Protein AF-A0A318HT89-F1 (afdb_monomer)

Organism: NCBI:txid1122991

Nearest PDB structures (foldseek):
  7znx-assembly2_B  TM=7.800E-01  e=5.668E-04  Coprinopsis cinerea
  3h6r-assembly3_B-2  TM=6.364E-01  e=8.877E-05  Clitocybe nebularis
  3h6r-assembly3_A  TM=6.468E-01  e=2.303E-04  Clitocybe nebularis
  3h6s-assembly4_H  TM=6.253E-01  e=5.098E-04  Clitocybe nebularis
  8ae4-assembly1_B  TM=6.521E-01  e=2.369E-03  Clitocybe nebularis

Mean predicted aligned error: 12.41 Å

Sequence (434 aa):
MKKIFTLLSLCLLTLTSYAQEWLSAPISGKQYYIAVGHQKVGYITANENGANLTAKAASKADKSKQTWTCTQNPDQTWTFTLSVGGETWTMYTTAGQRLAAGTDASSNFKAYTMLNHDDDPSNAYAAIKMIEGEIVNSFVNLYYGQRIGNEYGPWSDGDNGSKVYFVEASEIELHSWDFDFKIFDKKNNATRYFIQFNSPAANNPSYGPTGLGGRTGKNLVLSVDNDTLISDSVIVADANFKYKVWHVNSFDPTTKQIVLVNEAGQYINYVTFDTPLAGGSNVLYVKNATGEWVRNGNSGGGILTAGFMATTVPQTLYVFDSNKGSECYSIGDSSDRNSRNILNAWGNVGWHHFMGKWEVNDINNALKFIPITEVFNDEEIATMDKLTGISNVNVEQKQANTYVYTIDGRMVGKDIKGLAKGLYIVNGKKVVVK

Radius of gyration: 29.69 Å; Cα contacts (8 Å, |Δi|>4): 1052; chains: 1; bounding box: 68×72×110 Å

pLDDT: mean 85.94, std 14.49, range [31.91, 98.5]

Foldseek 3Di:
DPPPVVVVVVVVVVVPPPPFDWDQDDDAQAKWFKAFFLVSQATFFADPAFDFTWGFFFAPVRLQRRTWRWHQDPVRFIWTWGADPNAIKTWFQDPVQFIHIHNDCDPTHGRWHKDWDCPDVVDTFIWIQHDDDDDQFGTWFFPPDPAGGTTTGTHGPPDRRRTMIIGGSVSDDHADQPVPQDADDLLDLQQKWFWKQPAFFDDDCVLPDFQQVALVHRIFTWFADPFFTFTHGHHQLDLRQQRRIKGFNDADPVLQKTWIAGNVQKTKDKDFDPDKQAEDALRQWDQDPVRDTDGPSHQNHHIFRIFITIDNDIAIWGWDDASPDHNWIWIARDSDQQDQRIWFSPPGHTHRHTTGTGHGNPSRRGIHTHRVCVRDPPVSVCSNCVSNVNDPPPVPDPPFQQWKADPVGHTDDSHPPPDDFDWIAGSNDIDTDD

Secondary structure (DSSP, 8-state):
--SHHHHHHHHHHHH-S-----BSSPPTT-EEEEEESTT---EEE--STTPBPEEE--BTTTHHHH-EEEEE-TTS-EEEEEEETTEEEEEEE-TTS-EEEES--TTSB--BEEEEE-SSGGG-EEEEE-SSSS-SEEEEEETTSS-TT-BEEEEETT-TTT-EEEEETTTPPPB-----PPPP-TT-GGGEEEEEESSPPP--GGGS---TTSTTTTS-EEEEETTEEEEE---TT-TTHHHHEEEEEEE-TTT-EEEEEETTS-EEEEEEEEEEEP------EEE-TTS-EEE--S-SSS-EEEEEEEESS---EEEEE-SSSTT-EEEESSS-TT-S-EEEESSS--TT-BEEEE-TT-GGG-EEEEEGGGTS-HHHHHHHHHHHT-----SS-------EEETTS-EEESSSTTPPSEEEEETTEEEEE-

Solvent-accessible surface area (backbone atoms only — not comparable to full-atom values): 23109 Å² total; per-residue (Å²): 132,83,71,65,63,59,54,54,54,55,53,54,66,65,67,59,64,80,72,77,67,74,32,36,69,82,59,67,73,40,46,23,36,42,24,48,16,76,80,50,55,22,27,54,24,51,63,56,84,57,32,62,23,25,25,33,49,71,27,60,90,44,40,50,38,30,41,31,34,34,35,66,45,98,87,66,26,33,38,42,31,32,53,55,97,88,42,66,25,37,44,25,23,43,96,83,51,30,38,21,27,15,77,72,57,78,91,41,48,46,73,25,41,72,47,73,46,56,93,46,78,94,69,44,23,15,33,42,33,56,56,88,77,96,54,72,57,24,16,42,16,39,41,99,45,87,47,62,68,29,40,35,24,58,27,42,75,90,36,64,41,17,31,28,35,30,28,55,56,88,70,59,81,62,26,59,78,80,79,78,72,52,58,54,42,94,91,39,59,74,22,34,20,31,44,27,39,72,43,62,36,58,84,52,68,92,40,36,86,44,52,49,87,23,71,58,36,53,30,31,25,46,26,56,58,103,45,40,28,22,27,32,58,48,56,88,76,36,79,60,46,39,40,32,36,35,26,36,74,43,74,40,86,86,77,28,38,33,27,51,32,24,71,73,56,34,12,65,38,79,46,76,44,97,69,56,36,50,44,74,32,80,50,56,31,38,66,48,99,87,66,48,80,38,75,50,74,46,31,45,34,60,72,38,52,42,31,40,27,49,34,77,60,91,37,71,30,19,59,40,82,17,56,63,61,72,54,17,28,26,44,22,67,49,84,56,71,85,40,51,56,18,49,17,28,46,78,60,38,33,47,66,34,62,30,23,51,30,54,65,62,40,72,50,26,21,30,29,80,41,34,43,61,83,70,38,54,72,70,55,49,56,50,31,28,60,71,63,69,49,71,80,77,67,84,84,65,76,76,79,56,53,50,27,22,39,84,90,66,49,78,76,41,66,55,74,81,88,59,72,74,44,65,31,30,44,75,90,37,84,44,76,44,123

Structure (mmCIF, N/CA/C/O backbone):
data_AF-A0A318HT89-F1
#
_entry.id   AF-A0A318HT89-F1
#
loop_
_atom_site.group_PDB
_atom_site.id
_atom_site.type_symbol
_atom_site.label_atom_id
_atom_site.label_alt_id
_atom_site.label_comp_id
_atom_site.label_asym_id
_atom_site.label_entity_id
_atom_site.label_seq_id
_atom_site.pdbx_PDB_ins_code
_atom_site.Cartn_x
_atom_site.Cartn_y
_atom_site.Cartn_z
_atom_site.occupancy
_atom_site.B_iso_or_equiv
_atom_site.auth_seq_id
_atom_site.auth_comp_id
_atom_site.auth_asym_id
_atom_site.auth_atom_id
_atom_site.pdbx_PDB_model_num
ATOM 1 N N . MET A 1 1 ? -2.737 52.051 5.177 1.00 43.06 1 MET A N 1
ATOM 2 C CA . MET A 1 1 ? -3.240 50.961 6.047 1.00 43.06 1 MET A CA 1
ATOM 3 C C . MET A 1 1 ? -4.055 49.857 5.348 1.00 43.06 1 MET A C 1
ATOM 5 O O . MET A 1 1 ? -4.385 48.893 6.016 1.00 43.06 1 MET A O 1
ATOM 9 N N . LYS A 1 2 ? -4.325 49.891 4.027 1.00 38.12 2 LYS A N 1
ATOM 10 C CA . LYS A 1 2 ? -5.085 48.818 3.331 1.00 38.12 2 LYS A CA 1
ATOM 11 C C . LYS A 1 2 ? -4.252 47.693 2.679 1.00 38.12 2 LYS A C 1
ATOM 13 O O . LYS A 1 2 ? -4.839 46.764 2.151 1.00 38.12 2 LYS A O 1
ATOM 18 N N . LYS A 1 3 ? -2.912 47.751 2.707 1.00 36.56 3 LYS A N 1
ATOM 19 C CA . LYS A 1 3 ? -2.037 46.752 2.043 1.00 36.56 3 LYS A CA 1
ATOM 20 C C . LYS A 1 3 ? -1.418 45.702 2.981 1.00 36.56 3 LYS A C 1
ATOM 22 O O . LYS A 1 3 ? -0.904 44.704 2.501 1.00 36.56 3 LYS A O 1
ATOM 27 N N . ILE A 1 4 ? -1.485 45.909 4.300 1.00 41.97 4 ILE A N 1
ATOM 28 C CA . ILE A 1 4 ? -0.909 44.983 5.296 1.00 41.97 4 ILE A CA 1
ATOM 29 C C . ILE A 1 4 ? -1.898 43.856 5.653 1.00 41.97 4 ILE A C 1
ATOM 31 O O . ILE A 1 4 ? -1.483 42.729 5.893 1.00 41.97 4 ILE A O 1
ATOM 35 N N . PHE A 1 5 ? -3.210 44.111 5.582 1.00 38.66 5 PHE A N 1
ATOM 36 C CA . PHE A 1 5 ? -4.236 43.104 5.892 1.00 38.66 5 PHE A CA 1
ATOM 37 C C . PHE A 1 5 ? -4.379 41.999 4.831 1.00 38.66 5 PHE A C 1
ATOM 39 O O . PHE A 1 5 ? -4.730 40.867 5.164 1.00 38.66 5 PHE A O 1
ATOM 46 N N . THR A 1 6 ? -4.069 42.287 3.565 1.00 43.44 6 THR A N 1
ATOM 47 C CA . THR A 1 6 ? -4.181 41.300 2.478 1.00 43.44 6 THR A CA 1
ATOM 48 C C . THR A 1 6 ? -3.034 40.289 2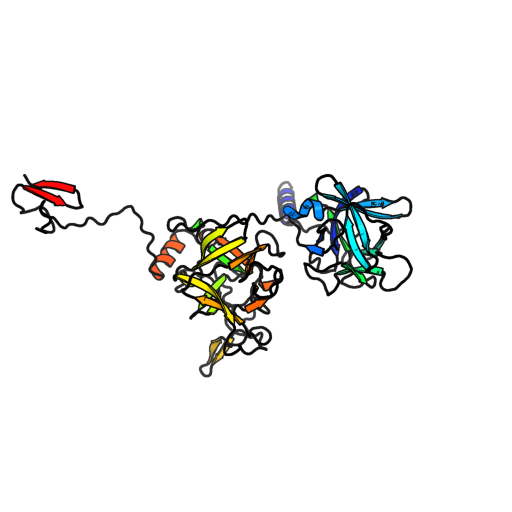.496 1.00 43.44 6 THR A C 1
ATOM 50 O O . THR A 1 6 ? -3.255 39.120 2.203 1.00 43.44 6 THR A O 1
ATOM 53 N N . LEU A 1 7 ? -1.827 40.711 2.897 1.00 33.88 7 LEU A N 1
ATOM 54 C CA . LEU A 1 7 ? -0.662 39.825 2.978 1.00 33.88 7 LEU A CA 1
ATOM 55 C C . LEU A 1 7 ? -0.762 38.870 4.180 1.00 33.88 7 LEU A C 1
ATOM 57 O O . LEU A 1 7 ? -0.423 37.700 4.054 1.00 33.88 7 LEU A O 1
ATOM 61 N N . LEU A 1 8 ? -1.311 39.331 5.312 1.00 35.44 8 LEU A N 1
ATOM 62 C CA . LEU A 1 8 ? -1.522 38.480 6.489 1.00 35.44 8 LEU A CA 1
ATOM 63 C C . LEU A 1 8 ? -2.606 37.413 6.246 1.00 35.44 8 LEU A C 1
ATOM 65 O O . LEU A 1 8 ? -2.445 36.275 6.671 1.00 35.44 8 LEU A O 1
ATOM 69 N N . SER A 1 9 ? -3.664 37.743 5.495 1.00 36.69 9 SER A N 1
ATOM 70 C CA . SER A 1 9 ? -4.704 36.766 5.125 1.00 36.69 9 SER A CA 1
ATOM 71 C C . SER A 1 9 ? -4.190 35.711 4.134 1.00 36.69 9 SER A C 1
ATOM 73 O O . SER A 1 9 ? -4.568 34.549 4.232 1.00 36.69 9 SER A O 1
ATOM 75 N N . LEU A 1 10 ? -3.286 36.084 3.217 1.00 33.03 10 LEU A N 1
ATOM 76 C CA . LEU A 1 10 ? -2.670 35.149 2.264 1.00 33.03 10 LEU A CA 1
ATOM 77 C C . LEU A 1 10 ? -1.601 34.249 2.922 1.00 33.03 10 LEU A C 1
ATOM 79 O O . LEU A 1 10 ? -1.423 33.104 2.511 1.00 33.03 10 LEU A O 1
ATOM 83 N N . CYS A 1 11 ? -0.932 34.730 3.977 1.00 34.25 11 CYS A N 1
ATOM 84 C CA . CYS A 1 11 ? -0.030 33.914 4.796 1.00 34.25 11 CYS A CA 1
ATOM 85 C C . CYS A 1 11 ? -0.784 32.971 5.753 1.00 34.25 11 CYS A C 1
ATOM 87 O O . CYS A 1 11 ? -0.304 31.872 6.005 1.00 34.25 11 CYS A O 1
ATOM 89 N N . LEU A 1 12 ? -1.975 33.343 6.247 1.00 36.19 12 LEU A N 1
ATOM 90 C CA . LEU A 1 12 ? -2.808 32.418 7.032 1.00 36.19 12 LEU A CA 1
ATOM 91 C C . LEU A 1 12 ? -3.402 31.297 6.165 1.00 36.19 12 LEU A C 1
ATOM 93 O O . LEU A 1 12 ? -3.426 30.153 6.601 1.00 36.19 12 LEU A O 1
ATOM 97 N N . LEU A 1 13 ? -3.804 31.595 4.924 1.00 34.38 13 LEU A N 1
ATOM 98 C CA . LEU A 1 13 ? -4.334 30.595 3.981 1.00 34.38 13 LEU A CA 1
ATOM 99 C C . LEU A 1 13 ? -3.274 29.610 3.456 1.00 34.38 13 LEU A C 1
ATOM 101 O O . LEU A 1 13 ? -3.628 28.550 2.951 1.00 34.38 13 LEU A O 1
ATOM 105 N N . THR A 1 14 ? -1.982 29.939 3.564 1.00 34.09 14 THR A N 1
ATOM 106 C CA . THR A 1 14 ? -0.876 29.055 3.145 1.00 34.09 14 THR A CA 1
ATOM 107 C C . THR A 1 14 ? -0.244 28.272 4.301 1.00 34.09 14 THR A C 1
ATOM 109 O O . THR A 1 14 ? 0.481 27.315 4.043 1.00 34.09 14 THR A O 1
ATOM 112 N N . LEU A 1 15 ? -0.558 28.614 5.559 1.00 31.91 15 LEU A N 1
ATOM 113 C CA . LEU A 1 15 ? -0.211 27.814 6.744 1.00 31.91 15 LEU A CA 1
ATOM 114 C C . LEU A 1 15 ? -1.255 26.729 7.059 1.00 31.91 15 LEU A C 1
ATOM 116 O O . LEU A 1 15 ? -0.936 25.765 7.747 1.00 31.91 15 LEU A O 1
ATOM 120 N N . THR A 1 16 ? -2.473 26.832 6.519 1.00 34.66 16 THR A N 1
ATOM 121 C CA . THR A 1 16 ? -3.496 25.773 6.560 1.00 34.66 16 THR A CA 1
ATOM 122 C C . THR A 1 16 ? -3.332 24.766 5.420 1.00 34.66 16 THR A C 1
ATOM 124 O O . THR A 1 16 ? -4.305 24.358 4.790 1.00 34.66 16 THR A O 1
ATOM 127 N N . SER A 1 17 ? -2.105 24.335 5.125 1.00 35.47 17 SER A N 1
ATOM 128 C CA . SER A 1 17 ? -1.948 22.978 4.605 1.00 35.47 17 SER A CA 1
ATOM 129 C C . SER A 1 17 ? -2.432 22.052 5.721 1.00 35.47 17 SER A C 1
ATOM 131 O O . SER A 1 17 ? -1.767 21.978 6.751 1.00 35.47 17 SER A O 1
ATOM 133 N N . TYR A 1 18 ? -3.627 21.481 5.558 1.00 45.75 18 TYR A N 1
ATOM 134 C CA . TYR A 1 18 ? -4.412 20.746 6.554 1.00 45.75 18 TYR A CA 1
ATOM 135 C C . TYR A 1 18 ? -3.548 19.861 7.469 1.00 45.75 18 TYR A C 1
ATOM 137 O O . TYR A 1 18 ? -3.263 18.707 7.155 1.00 45.75 18 TYR A O 1
ATOM 145 N N . ALA A 1 19 ? -3.113 20.402 8.608 1.00 57.72 19 ALA A N 1
ATOM 146 C CA . ALA A 1 19 ? -2.629 19.580 9.699 1.00 57.72 19 ALA A CA 1
ATOM 147 C C . ALA A 1 19 ? -3.874 18.918 10.285 1.00 57.72 19 ALA A C 1
ATOM 149 O O . ALA A 1 19 ? -4.723 19.603 10.845 1.00 57.72 19 ALA A O 1
ATOM 150 N N . GLN A 1 20 ? -4.007 17.614 10.059 1.00 73.25 20 GLN A N 1
ATOM 151 C CA . GLN A 1 20 ? -5.079 16.795 10.617 1.00 73.25 20 GLN A CA 1
ATOM 152 C C . GLN A 1 20 ? -5.198 17.054 12.124 1.00 73.25 20 GLN A C 1
ATOM 154 O O . GLN A 1 20 ? -4.203 16.903 12.844 1.00 73.25 20 GLN A O 1
ATOM 159 N N . GLU A 1 21 ? -6.380 17.461 12.591 1.00 86.00 21 GLU A N 1
ATOM 160 C CA . GLU A 1 21 ? -6.603 17.745 14.004 1.00 86.00 21 GLU A CA 1
ATOM 161 C C . GLU A 1 21 ? -6.833 16.425 14.748 1.00 86.00 21 GLU A C 1
ATOM 163 O O . GLU A 1 21 ? -7.724 15.639 14.428 1.00 86.00 21 GLU A O 1
ATOM 168 N N . TRP A 1 22 ? -5.972 16.145 15.726 1.00 91.00 22 TRP A N 1
ATOM 169 C CA . TRP A 1 22 ? -6.060 14.946 16.553 1.00 91.00 22 TRP A CA 1
ATOM 170 C C . TRP A 1 22 ? -6.614 15.323 17.920 1.00 91.00 22 TRP A C 1
ATOM 172 O O . TRP A 1 22 ? -5.988 16.075 18.663 1.00 91.00 22 TRP A O 1
ATOM 182 N N . LEU A 1 23 ? -7.767 14.763 18.264 1.00 93.00 23 LEU A N 1
ATOM 183 C CA . LEU A 1 23 ? -8.449 15.003 19.528 1.00 93.00 23 LEU A CA 1
ATOM 184 C C . LEU A 1 23 ? -8.097 13.906 20.540 1.00 93.00 23 LEU A C 1
ATOM 186 O O . LEU A 1 23 ? -8.036 12.723 20.192 1.00 93.00 23 LEU A O 1
ATOM 190 N N . SER A 1 24 ? -7.916 14.289 21.805 1.00 92.12 24 SER A N 1
ATOM 191 C CA . SER A 1 24 ? -7.751 13.363 22.935 1.00 92.12 24 SER A CA 1
ATOM 192 C C . SER A 1 24 ? -9.084 12.879 23.515 1.00 92.12 24 SER A C 1
ATOM 194 O O . SER A 1 24 ? -9.100 11.967 24.330 1.00 92.12 24 SER A O 1
ATOM 196 N N . ALA A 1 25 ? -10.215 13.442 23.086 1.00 91.56 25 ALA A N 1
ATOM 197 C CA . ALA A 1 25 ? -11.545 12.971 23.455 1.00 91.56 25 ALA A CA 1
ATOM 198 C C . ALA A 1 25 ? -12.555 13.243 22.323 1.00 91.56 25 ALA A C 1
ATOM 200 O O . ALA A 1 25 ? -12.534 14.325 21.731 1.00 91.56 25 ALA A O 1
ATOM 201 N N . PRO A 1 26 ? -13.458 12.297 22.011 1.00 94.62 26 PRO A N 1
ATOM 202 C CA . PRO A 1 26 ? -14.541 12.515 21.068 1.00 94.62 26 PRO A CA 1
ATOM 203 C C . PRO A 1 26 ? -15.713 13.250 21.733 1.00 94.62 26 PRO A C 1
ATOM 205 O O . PRO A 1 26 ? -15.926 13.178 22.943 1.00 94.62 26 PRO A O 1
ATOM 208 N N . ILE A 1 27 ? -16.543 13.894 20.919 1.00 95.62 27 ILE A N 1
ATOM 209 C CA . ILE A 1 27 ? -17.841 14.425 21.342 1.00 95.62 27 ILE A CA 1
ATOM 210 C C . ILE A 1 27 ? -18.888 13.316 21.188 1.00 95.62 27 ILE A C 1
ATOM 212 O O . ILE A 1 27 ? -18.995 12.698 20.127 1.00 95.62 27 ILE A O 1
ATOM 216 N N . SER A 1 28 ? -19.682 13.072 22.236 1.00 96.88 28 SER A N 1
ATOM 217 C CA . SER A 1 28 ? -20.741 12.054 22.209 1.00 96.88 28 SER A CA 1
ATOM 218 C C . SER A 1 28 ? -21.724 12.286 21.051 1.00 96.88 28 SER A C 1
ATOM 220 O O . SER A 1 28 ? -22.205 13.398 20.839 1.00 96.88 28 SER A O 1
ATOM 222 N N . GLY A 1 29 ? -22.018 11.228 20.295 1.00 95.56 29 GLY A N 1
ATOM 223 C CA . GLY A 1 29 ? -22.906 11.227 19.133 1.00 95.56 29 GLY A CA 1
ATOM 224 C C . GLY A 1 29 ? -22.239 11.596 17.804 1.00 95.56 29 GLY A C 1
ATOM 225 O O . GLY A 1 29 ? -22.871 11.438 16.760 1.00 95.56 29 GLY A O 1
ATOM 226 N N . LYS A 1 30 ? -20.980 12.056 17.804 1.00 97.06 30 LYS A N 1
ATOM 227 C CA . LYS A 1 30 ? -20.228 12.332 16.572 1.00 97.06 30 LYS A CA 1
ATOM 228 C C . LYS A 1 30 ? -19.490 11.094 16.051 1.00 97.06 30 LYS A C 1
ATOM 230 O O . LYS A 1 30 ? -19.289 10.108 16.761 1.00 97.06 30 LYS A O 1
ATOM 235 N N . GLN A 1 31 ? -19.099 11.174 14.780 1.00 97.06 31 GLN A N 1
ATOM 236 C CA . GLN A 1 31 ? -18.391 10.125 14.055 1.00 97.06 31 GLN A CA 1
ATOM 237 C C . GLN A 1 31 ? -16.903 10.434 13.903 1.00 97.06 31 GLN A C 1
ATOM 239 O O . GLN A 1 31 ? -16.529 11.522 13.460 1.00 97.06 31 GLN A O 1
ATOM 244 N N . TYR A 1 32 ? -16.073 9.440 14.207 1.00 97.75 32 TYR A N 1
ATOM 245 C CA . TYR A 1 32 ? -14.624 9.570 14.246 1.00 97.75 32 TYR A CA 1
ATOM 246 C C . TYR A 1 32 ? -13.916 8.397 13.583 1.00 97.75 32 TYR A C 1
ATOM 248 O O . TYR A 1 32 ? -14.386 7.259 13.607 1.00 97.75 32 TYR A O 1
ATOM 256 N N . TYR A 1 33 ? -12.727 8.680 13.070 1.00 97.19 33 TYR A N 1
ATOM 257 C CA . TYR A 1 33 ? -11.687 7.677 12.900 1.00 97.19 33 TYR A CA 1
ATOM 258 C C . TYR A 1 33 ? -10.874 7.623 14.193 1.00 97.19 33 TYR A C 1
ATOM 260 O O . TYR A 1 33 ? -10.541 8.664 14.761 1.00 97.19 33 TYR A O 1
ATOM 268 N N . ILE A 1 34 ? -10.568 6.414 14.665 1.00 97.75 34 ILE A N 1
ATOM 269 C CA . ILE A 1 34 ? -9.869 6.197 15.937 1.00 97.75 34 ILE A CA 1
ATOM 270 C C . ILE A 1 34 ? -8.510 5.572 15.639 1.00 97.75 34 ILE A C 1
ATOM 272 O O . ILE A 1 34 ? -8.451 4.473 15.087 1.00 97.75 34 ILE A O 1
ATOM 276 N N . ALA A 1 35 ? -7.424 6.256 15.989 1.00 95.81 35 ALA A N 1
ATOM 277 C CA . ALA A 1 35 ? -6.062 5.743 15.872 1.00 95.81 35 ALA A CA 1
ATOM 278 C C . ALA A 1 35 ? -5.513 5.356 17.248 1.00 95.81 35 ALA A C 1
ATOM 280 O O . ALA A 1 35 ? -5.790 6.019 18.244 1.00 95.81 35 ALA A O 1
ATOM 281 N N . VAL A 1 36 ? -4.704 4.299 17.289 1.00 95.94 36 VAL A N 1
ATOM 282 C CA . VAL A 1 36 ? -4.062 3.790 18.509 1.00 95.94 36 VAL A CA 1
ATOM 283 C C . VAL A 1 36 ? -2.550 3.749 18.291 1.00 95.94 36 VAL A C 1
ATOM 285 O O . VAL A 1 36 ? -2.080 3.388 17.211 1.00 95.94 36 VAL A O 1
ATOM 288 N N . GLY A 1 37 ? -1.796 4.117 19.319 1.00 94.00 37 GLY A N 1
ATOM 289 C CA . GLY A 1 37 ? -0.350 4.272 19.311 1.00 94.00 37 GLY A CA 1
ATOM 290 C C . GLY A 1 37 ? 0.113 5.667 18.874 1.00 94.00 37 GLY A C 1
ATOM 291 O O . GLY A 1 37 ? -0.466 6.304 17.993 1.00 94.00 37 GLY A O 1
ATOM 292 N N . HIS A 1 38 ? 1.209 6.148 19.465 1.00 90.88 38 HIS A N 1
ATOM 293 C CA . HIS A 1 38 ? 1.773 7.479 19.198 1.00 90.88 38 HIS A CA 1
ATOM 294 C C . HIS A 1 38 ? 2.156 7.705 17.726 1.00 90.88 38 HIS A C 1
ATOM 296 O O . HIS A 1 38 ? 2.130 8.848 17.258 1.00 90.88 38 HIS A O 1
ATOM 302 N N . GLN A 1 39 ? 2.491 6.630 17.002 1.00 87.81 39 GLN A N 1
ATOM 303 C CA . GLN A 1 39 ? 2.837 6.659 15.579 1.00 87.81 39 GLN A CA 1
ATOM 304 C C . GLN A 1 39 ? 1.611 6.736 14.665 1.00 87.81 39 GLN A C 1
ATOM 306 O O . GLN A 1 39 ? 1.784 7.003 13.479 1.00 87.81 39 GLN A O 1
ATOM 311 N N . LYS A 1 40 ? 0.395 6.505 15.190 1.00 89.19 40 LYS A N 1
ATOM 312 C CA . LYS A 1 40 ? -0.878 6.640 14.458 1.00 89.19 40 LYS A CA 1
ATOM 313 C C . LYS A 1 40 ? -0.881 5.861 13.137 1.00 89.19 40 LYS A C 1
ATOM 315 O O . LYS A 1 40 ? -1.323 6.349 12.103 1.00 89.19 40 LYS A O 1
ATOM 320 N N . VAL A 1 41 ? -0.330 4.646 13.163 1.00 77.62 41 VAL A N 1
ATOM 321 C CA . VAL A 1 41 ? -0.028 3.866 11.950 1.00 77.62 41 VAL A CA 1
ATOM 322 C C . VAL A 1 41 ? -1.264 3.434 11.158 1.00 77.62 41 VAL A C 1
ATOM 324 O O . VAL A 1 41 ? -1.117 3.048 10.005 1.00 77.62 41 VAL A O 1
ATOM 327 N N . GLY A 1 42 ? -2.460 3.505 11.742 1.00 87.88 42 GLY A N 1
ATOM 328 C CA . GLY A 1 42 ? -3.732 3.225 11.086 1.00 87.88 42 GLY A CA 1
ATOM 329 C C . GLY A 1 42 ? -4.915 3.470 12.022 1.00 87.88 42 GLY A C 1
ATOM 330 O O . GLY A 1 42 ? -4.738 3.861 13.178 1.00 87.88 42 GLY A O 1
ATOM 331 N N . TYR A 1 43 ? -6.114 3.203 11.515 1.00 94.00 43 TYR A N 1
ATOM 332 C CA . TYR A 1 43 ? -7.378 3.388 12.217 1.00 94.00 43 TYR A CA 1
ATOM 333 C C . TYR A 1 43 ? -8.007 2.045 12.583 1.00 94.00 43 TYR A C 1
ATOM 335 O O . TYR A 1 43 ? -7.885 1.070 11.831 1.00 94.00 43 TYR A O 1
ATOM 343 N N . ILE A 1 44 ? -8.699 2.000 13.722 1.00 97.06 44 ILE A N 1
ATOM 344 C CA . ILE A 1 44 ? -9.476 0.837 14.155 1.00 97.06 44 ILE A CA 1
ATOM 345 C C . ILE A 1 44 ? -10.506 0.513 13.072 1.00 97.06 44 ILE A C 1
ATOM 347 O O . ILE A 1 44 ? -11.402 1.311 12.799 1.00 97.06 44 ILE A O 1
ATOM 351 N N . THR A 1 45 ? -10.374 -0.661 12.458 1.00 96.62 45 THR A N 1
ATOM 352 C CA . THR A 1 45 ? -11.202 -1.080 11.323 1.00 96.62 45 THR A CA 1
ATOM 353 C C . THR A 1 45 ? -11.892 -2.404 11.616 1.00 96.62 45 THR A C 1
ATOM 355 O O . THR A 1 45 ? -11.234 -3.379 11.990 1.00 96.62 45 THR A O 1
ATOM 358 N N . ALA A 1 46 ? -13.211 -2.447 11.422 1.00 97.56 46 ALA A N 1
ATOM 359 C CA . ALA A 1 46 ? -13.983 -3.685 11.454 1.00 97.56 46 ALA A CA 1
ATOM 360 C C . ALA A 1 46 ? -13.695 -4.569 10.236 1.00 97.56 46 ALA A C 1
ATOM 362 O O . ALA A 1 46 ? -13.473 -4.076 9.132 1.00 97.56 46 ALA A O 1
ATOM 363 N N . ASN A 1 47 ? -13.703 -5.885 10.444 1.00 95.12 47 ASN A N 1
ATOM 364 C CA . ASN A 1 47 ? -13.486 -6.885 9.400 1.00 95.12 47 ASN A CA 1
ATOM 365 C C . ASN A 1 47 ? -14.824 -7.547 9.019 1.00 95.12 47 ASN A C 1
ATOM 367 O O . ASN A 1 47 ? -15.761 -6.841 8.625 1.00 95.12 47 ASN A O 1
ATOM 371 N N . GLU A 1 48 ? -14.922 -8.874 9.052 1.00 94.88 48 GLU A N 1
ATOM 372 C CA . GLU A 1 48 ? -16.187 -9.605 8.971 1.00 94.88 48 GLU A CA 1
ATOM 373 C C . GLU A 1 48 ? -16.990 -9.472 10.277 1.00 94.88 48 GLU A C 1
ATOM 375 O O . GLU A 1 48 ? -16.454 -9.065 11.309 1.00 94.88 48 GLU A O 1
ATOM 380 N N . ASN A 1 49 ? -18.286 -9.805 10.237 1.00 96.25 49 ASN A N 1
ATOM 381 C CA . ASN A 1 49 ? -19.166 -9.713 11.404 1.00 96.25 49 ASN A CA 1
ATOM 382 C C . ASN A 1 49 ? -18.624 -10.595 12.539 1.00 96.25 49 ASN A C 1
ATOM 384 O O . ASN A 1 49 ? -18.542 -11.815 12.403 1.00 96.25 49 ASN A O 1
ATOM 388 N N . GLY A 1 50 ? -18.232 -9.953 13.635 1.00 95.06 50 GLY A N 1
ATOM 389 C CA . GLY A 1 50 ? -17.682 -10.573 14.830 1.00 95.06 50 GLY A CA 1
ATOM 390 C C . GLY A 1 50 ? -16.193 -10.922 14.781 1.00 95.06 50 GLY A C 1
ATOM 391 O O . GLY A 1 50 ? -15.667 -11.442 15.766 1.00 95.06 50 GLY A O 1
ATOM 392 N N . ALA A 1 51 ? -15.501 -10.615 13.681 1.00 96.00 51 ALA A N 1
ATOM 393 C CA . ALA A 1 51 ? -14.056 -10.780 13.576 1.00 96.00 51 ALA A CA 1
ATOM 394 C C . ALA A 1 51 ? -13.299 -9.717 14.393 1.00 96.00 51 ALA A C 1
ATOM 396 O O . ALA A 1 51 ? -13.811 -8.627 14.675 1.00 96.00 51 ALA A O 1
ATOM 397 N N . ASN A 1 52 ? -12.048 -10.030 14.743 1.00 96.81 52 ASN A N 1
ATOM 398 C CA . ASN A 1 52 ? -11.167 -9.097 15.440 1.00 96.81 52 ASN A CA 1
ATOM 399 C C . ASN A 1 52 ? -10.951 -7.829 14.603 1.00 96.81 52 ASN A C 1
ATOM 401 O O . ASN A 1 52 ? -10.790 -7.889 13.381 1.00 96.81 52 ASN A O 1
ATOM 405 N N . LEU A 1 53 ? -10.926 -6.678 15.270 1.00 97.50 53 LEU A N 1
ATOM 406 C CA . LEU A 1 53 ? -10.584 -5.398 14.661 1.00 97.50 53 LEU A CA 1
ATOM 407 C C . LEU A 1 53 ? -9.089 -5.349 14.367 1.00 97.50 53 LEU A C 1
ATOM 409 O O . LEU A 1 53 ? -8.275 -5.863 15.133 1.00 97.50 53 LEU A O 1
ATOM 413 N N . THR A 1 54 ? -8.732 -4.661 13.288 1.00 94.94 54 THR A N 1
ATOM 414 C CA . THR A 1 54 ? -7.334 -4.483 12.872 1.00 94.94 54 THR A CA 1
ATOM 415 C C . THR A 1 54 ? -7.056 -3.029 12.524 1.00 94.94 54 THR A C 1
ATOM 417 O O . THR A 1 54 ? -7.967 -2.304 12.117 1.00 94.94 54 THR A O 1
ATOM 420 N N . ALA A 1 55 ? -5.807 -2.588 12.674 1.00 92.12 55 ALA A N 1
ATOM 421 C CA . ALA A 1 55 ? -5.386 -1.302 12.128 1.00 92.12 55 ALA A CA 1
ATOM 422 C C . ALA A 1 55 ? -5.381 -1.361 10.601 1.00 92.12 55 ALA A C 1
ATOM 424 O O . ALA A 1 55 ? -4.744 -2.250 10.038 1.00 92.12 55 ALA A O 1
ATOM 425 N N . LYS A 1 56 ? -6.016 -0.395 9.928 1.00 88.75 56 LYS A N 1
ATOM 426 C CA . LYS A 1 56 ? -5.906 -0.192 8.469 1.00 88.75 56 LYS A CA 1
ATOM 427 C C . LYS A 1 56 ? -5.741 1.283 8.121 1.00 88.75 56 LYS A C 1
ATOM 429 O O . LYS A 1 56 ? -6.091 2.157 8.912 1.00 88.75 56 LYS A O 1
ATOM 434 N N . ALA A 1 57 ? -5.194 1.566 6.943 1.00 85.81 57 ALA A N 1
ATOM 435 C CA . ALA A 1 57 ? -5.216 2.921 6.401 1.00 85.81 57 ALA A CA 1
ATOM 436 C C . ALA A 1 57 ? -6.661 3.357 6.121 1.00 85.81 57 ALA A C 1
ATOM 438 O O . ALA A 1 57 ? -7.517 2.515 5.850 1.00 85.81 57 ALA A O 1
ATOM 439 N N . ALA A 1 58 ? -6.936 4.661 6.179 1.00 87.38 58 ALA A N 1
ATOM 440 C CA . ALA A 1 58 ? -8.254 5.169 5.817 1.00 87.38 58 ALA A CA 1
ATOM 441 C C . ALA A 1 58 ? -8.512 4.964 4.321 1.00 87.38 58 ALA A C 1
ATOM 443 O O . ALA A 1 58 ? -7.665 5.298 3.488 1.00 87.38 58 ALA A O 1
ATOM 444 N N . SER A 1 59 ? -9.685 4.434 3.976 1.00 86.12 59 SER A N 1
ATOM 445 C CA . SER A 1 59 ? -10.046 4.193 2.581 1.00 86.12 59 SER A CA 1
ATOM 446 C C . SER A 1 59 ? -11.530 4.390 2.309 1.00 86.12 59 SER A C 1
ATOM 448 O O . SER A 1 59 ? -12.376 4.258 3.194 1.00 86.12 59 SER A O 1
ATOM 450 N N . LYS A 1 60 ? -11.878 4.676 1.050 1.00 86.31 60 LYS A N 1
ATOM 451 C CA . LYS A 1 60 ? -13.282 4.743 0.622 1.00 86.31 60 LYS A CA 1
ATOM 452 C C . LYS A 1 60 ? -13.988 3.398 0.807 1.00 86.31 60 LYS A C 1
ATOM 454 O O . LYS A 1 60 ? -15.159 3.393 1.175 1.00 86.31 60 LYS A O 1
ATOM 459 N N . ALA A 1 61 ? -13.284 2.286 0.579 1.00 85.25 61 ALA A N 1
ATOM 460 C CA . ALA A 1 61 ? -13.829 0.933 0.705 1.00 85.25 61 ALA A CA 1
ATOM 461 C C . ALA A 1 61 ? -14.145 0.563 2.164 1.00 85.25 61 ALA A C 1
ATOM 463 O O . ALA A 1 61 ? -15.174 -0.051 2.433 1.00 85.25 61 ALA A O 1
ATOM 464 N N . ASP A 1 62 ? -13.300 0.991 3.104 1.00 91.00 62 ASP A N 1
ATOM 465 C CA . ASP A 1 62 ? -13.461 0.706 4.531 1.00 91.00 62 ASP A CA 1
ATOM 466 C C . ASP A 1 62 ? -14.168 1.830 5.299 1.00 91.00 62 ASP A C 1
ATOM 468 O O . ASP A 1 62 ? -14.354 1.709 6.508 1.00 91.00 62 ASP A O 1
ATOM 472 N N . LYS A 1 63 ? -14.629 2.901 4.634 1.00 92.81 63 LYS A N 1
ATOM 473 C CA . LYS A 1 63 ? -15.259 4.063 5.289 1.00 92.81 63 LYS A CA 1
ATOM 474 C C . LYS A 1 63 ? -16.323 3.653 6.310 1.00 92.81 63 LYS A C 1
ATOM 476 O O . LYS A 1 63 ? -16.287 4.097 7.456 1.00 92.81 63 LYS A O 1
ATOM 481 N N . SER A 1 64 ? -17.255 2.784 5.919 1.00 95.25 64 SER A N 1
ATOM 482 C CA . SER A 1 64 ? -18.338 2.306 6.794 1.00 95.25 64 SER A CA 1
ATOM 483 C C . SER A 1 64 ? -17.855 1.391 7.926 1.00 95.25 64 SER A C 1
ATOM 485 O O . SER A 1 64 ? -18.573 1.184 8.896 1.00 95.25 64 SER A O 1
ATOM 487 N N . LYS A 1 65 ? -16.644 0.839 7.801 1.00 96.62 65 LYS A N 1
ATOM 488 C CA . LYS A 1 65 ? -15.983 -0.048 8.766 1.00 96.62 65 LYS A CA 1
ATOM 489 C C . LYS A 1 65 ? -14.954 0.672 9.654 1.00 96.62 65 LYS A C 1
ATOM 491 O O . LYS A 1 65 ? -14.395 0.043 10.548 1.00 96.62 65 LYS A O 1
ATOM 496 N N . GLN A 1 66 ? -14.702 1.961 9.415 1.00 96.19 66 GLN A N 1
ATOM 497 C CA . GLN A 1 66 ? -13.718 2.791 10.132 1.00 96.19 66 GLN A CA 1
ATOM 498 C C . GLN A 1 66 ? -14.322 4.033 10.788 1.00 96.19 66 GLN A C 1
ATOM 500 O O . GLN A 1 66 ? -13.693 4.646 11.647 1.00 96.19 66 GLN A O 1
ATOM 505 N N . THR A 1 67 ? -15.528 4.418 10.371 1.00 96.75 67 THR A N 1
ATOM 506 C CA . THR A 1 67 ? -16.221 5.597 10.888 1.00 96.75 67 THR A CA 1
ATOM 507 C C . THR A 1 67 ? -17.060 5.200 12.102 1.00 96.75 67 THR A C 1
ATOM 509 O O . THR A 1 67 ? -18.178 4.703 11.957 1.00 96.75 67 THR A O 1
ATOM 512 N N . TRP A 1 68 ? -16.513 5.409 13.298 1.00 98.12 68 TRP A N 1
ATOM 513 C CA . TRP A 1 68 ? -17.131 5.037 14.568 1.00 98.12 68 TRP A CA 1
ATOM 514 C C . TRP A 1 68 ? -17.958 6.184 15.135 1.00 98.12 68 TRP A C 1
ATOM 516 O O . TRP A 1 68 ? -17.434 7.260 15.412 1.00 98.12 68 TRP A O 1
ATOM 526 N N . THR A 1 69 ? -19.243 5.947 15.362 1.00 97.88 69 THR A N 1
ATOM 527 C CA . THR A 1 69 ? -20.068 6.791 16.224 1.00 97.88 69 THR A CA 1
ATOM 528 C C . THR A 1 69 ? -19.672 6.524 17.674 1.00 97.88 69 THR A C 1
ATOM 530 O O . THR A 1 69 ? -19.870 5.415 18.179 1.00 97.88 69 THR A O 1
ATOM 533 N N . CYS A 1 70 ? -19.113 7.535 18.334 1.00 98.00 70 CYS A N 1
ATOM 534 C CA . CYS A 1 70 ? -18.702 7.471 19.735 1.00 98.00 70 CYS A CA 1
ATOM 535 C C . CYS A 1 70 ? -19.844 7.981 20.616 1.00 98.00 70 CYS A C 1
ATOM 537 O O . CYS A 1 70 ? -20.221 9.145 20.509 1.00 98.00 70 CYS A O 1
ATOM 539 N N . THR A 1 71 ? -20.390 7.152 21.502 1.00 97.62 71 THR A N 1
ATOM 540 C CA . THR A 1 71 ? -21.511 7.526 22.378 1.00 97.62 71 THR A CA 1
ATOM 541 C C . THR A 1 71 ? -21.119 7.378 23.836 1.00 97.62 71 THR A C 1
ATOM 543 O O . THR A 1 71 ? -20.805 6.276 24.278 1.00 97.62 71 THR A O 1
ATOM 546 N N . GLN A 1 72 ? -21.176 8.476 24.586 1.00 97.50 72 GLN A N 1
ATOM 547 C CA . GLN A 1 72 ? -21.077 8.448 26.040 1.00 97.50 72 GLN A CA 1
ATOM 548 C C . GLN A 1 72 ? -22.438 8.107 26.647 1.00 97.50 72 GLN A C 1
ATOM 550 O O . GLN A 1 72 ? -23.439 8.773 26.373 1.00 97.50 72 GLN A O 1
ATOM 555 N N . ASN A 1 73 ? -22.458 7.076 27.479 1.00 96.12 73 ASN A N 1
ATOM 556 C CA . ASN A 1 73 ? -23.614 6.611 28.227 1.00 96.12 73 ASN A CA 1
ATOM 557 C C . ASN A 1 73 ? -23.808 7.434 29.520 1.00 96.12 73 ASN A C 1
ATOM 559 O O . ASN A 1 73 ? -22.871 8.087 29.990 1.00 96.12 73 ASN A O 1
ATOM 563 N N . PRO A 1 74 ? -24.999 7.385 30.153 1.00 95.75 74 PRO A N 1
ATOM 564 C CA . PRO A 1 74 ? -25.264 8.091 31.414 1.00 95.75 74 PRO A CA 1
ATOM 565 C C . PRO A 1 74 ? -24.347 7.695 32.581 1.00 95.75 74 PRO A C 1
ATOM 567 O O . PRO A 1 74 ? -24.123 8.498 33.483 1.00 95.75 74 PRO A O 1
ATOM 570 N N . ASP A 1 75 ? -23.810 6.475 32.565 1.00 94.25 75 ASP A N 1
ATOM 571 C CA . ASP A 1 75 ? -22.850 5.958 33.549 1.00 94.25 75 ASP A CA 1
ATOM 572 C C . ASP A 1 75 ? -21.390 6.339 33.231 1.00 94.25 75 ASP A C 1
ATOM 574 O O . ASP A 1 75 ? -20.464 5.814 33.844 1.00 94.25 75 ASP A O 1
ATOM 578 N N . GLN A 1 76 ? -21.185 7.262 32.283 1.00 93.12 76 GLN A N 1
ATOM 579 C CA . GLN A 1 76 ? -19.890 7.745 31.791 1.00 93.12 76 GLN A CA 1
ATOM 580 C C . GLN A 1 76 ? -19.058 6.710 31.022 1.00 93.12 76 GLN A C 1
ATOM 582 O O . GLN A 1 76 ? -17.945 7.026 30.592 1.00 93.12 76 GLN A O 1
ATOM 587 N N . THR A 1 77 ? -19.593 5.510 30.782 1.00 95.88 77 THR A N 1
ATOM 588 C CA . THR A 1 77 ? -18.984 4.559 29.849 1.00 95.88 77 THR A CA 1
ATOM 589 C C . THR A 1 77 ? -19.215 4.998 28.405 1.00 95.88 77 THR A C 1
ATOM 591 O O . THR A 1 77 ? -20.073 5.826 28.107 1.00 95.88 77 THR A O 1
ATOM 594 N N . TRP A 1 78 ? -18.433 4.451 27.488 1.00 97.50 78 TRP A N 1
ATOM 595 C CA . TRP A 1 78 ? -18.463 4.749 26.071 1.00 97.50 78 TRP A CA 1
ATOM 596 C C . TRP A 1 78 ? -18.808 3.500 25.284 1.00 97.50 78 TRP A C 1
ATOM 598 O O . TRP A 1 78 ? -18.320 2.407 25.569 1.00 97.50 78 TRP A O 1
ATOM 608 N N . THR A 1 79 ? -19.635 3.690 24.266 1.00 97.19 79 THR A N 1
ATOM 609 C CA . THR A 1 79 ? -19.968 2.681 23.265 1.00 97.19 79 THR A CA 1
ATOM 610 C C . THR A 1 79 ? -19.516 3.192 21.906 1.00 97.19 79 THR A C 1
ATOM 612 O O . THR A 1 79 ? -19.719 4.363 21.579 1.00 97.19 79 THR A O 1
ATOM 615 N N . PHE A 1 80 ? -18.929 2.311 21.099 1.00 98.12 80 PHE A N 1
ATOM 616 C CA . PHE A 1 80 ? -18.499 2.625 19.740 1.00 98.12 80 PHE A CA 1
ATOM 617 C C . PHE A 1 80 ? -19.297 1.773 18.764 1.00 98.12 80 PHE A C 1
ATOM 619 O O . PHE A 1 80 ? -19.321 0.545 18.876 1.00 98.12 80 PHE A O 1
ATOM 626 N N . THR A 1 81 ? -19.967 2.419 17.816 1.00 97.94 81 THR A N 1
ATOM 627 C CA . THR A 1 81 ? -20.801 1.731 16.823 1.00 97.94 81 THR A CA 1
ATOM 628 C C . THR A 1 81 ? -20.490 2.204 15.416 1.00 97.94 81 THR A C 1
ATOM 630 O O . THR A 1 81 ? -19.979 3.302 15.220 1.00 97.94 81 THR A O 1
ATOM 633 N N . LEU A 1 82 ? -20.806 1.385 14.423 1.00 97.25 82 LEU A N 1
ATOM 634 C CA . LEU A 1 82 ? -20.712 1.739 13.009 1.00 97.25 82 LEU A CA 1
ATOM 635 C C . LEU A 1 82 ? -21.873 1.108 12.234 1.00 97.25 82 LEU A C 1
ATOM 637 O O . LEU A 1 82 ? -22.564 0.232 12.757 1.00 97.25 82 LEU A O 1
ATOM 641 N N . SER A 1 83 ? -22.121 1.566 11.005 1.00 95.25 83 SER A N 1
ATOM 642 C CA . SER A 1 83 ? -23.170 1.007 10.144 1.00 95.25 83 SER A CA 1
ATOM 643 C C . SER A 1 83 ? -22.559 0.326 8.925 1.00 95.25 83 SER A C 1
ATOM 645 O O . SER A 1 83 ? -21.955 0.996 8.090 1.00 95.25 83 SER A O 1
ATOM 647 N N . VAL A 1 84 ? -22.725 -0.994 8.804 1.00 94.56 84 VAL A N 1
ATOM 648 C CA . VAL A 1 84 ? -22.243 -1.797 7.664 1.00 94.56 84 VAL A CA 1
ATOM 649 C C . VAL A 1 84 ? -23.439 -2.438 6.987 1.00 94.56 84 VAL A C 1
ATOM 651 O O . VAL A 1 84 ? -24.196 -3.158 7.625 1.00 94.56 84 VAL A O 1
ATOM 654 N N . GLY A 1 85 ? -23.636 -2.171 5.694 1.00 90.25 85 GLY A N 1
ATOM 655 C CA . GLY A 1 85 ? -24.728 -2.792 4.934 1.00 90.25 85 GLY A CA 1
ATOM 656 C C . GLY A 1 85 ? -26.136 -2.490 5.471 1.00 90.25 85 GLY A C 1
ATOM 657 O O . GLY A 1 85 ? -27.052 -3.262 5.217 1.00 90.25 85 GLY A O 1
ATOM 658 N N . GLY A 1 86 ? -26.315 -1.391 6.215 1.00 91.88 86 GLY A N 1
ATOM 659 C CA . GLY A 1 86 ? -27.584 -1.029 6.858 1.00 91.88 86 GLY A CA 1
ATOM 660 C C . GLY A 1 86 ? -27.786 -1.615 8.260 1.00 91.88 86 GLY A C 1
ATOM 661 O O . GLY A 1 86 ? -28.743 -1.241 8.931 1.00 91.88 86 GLY A O 1
ATOM 662 N N . GLU A 1 87 ? -26.879 -2.467 8.738 1.00 95.44 87 GLU A N 1
ATOM 663 C CA . GLU A 1 87 ? -26.899 -2.999 10.101 1.00 95.44 87 GLU A CA 1
ATOM 664 C C . GLU A 1 87 ? -26.006 -2.170 11.025 1.00 95.44 87 GLU A C 1
ATOM 666 O O . GLU A 1 87 ? -24.965 -1.658 10.610 1.00 95.44 87 GLU A O 1
ATOM 671 N N . THR A 1 88 ? -26.392 -2.052 12.294 1.00 96.25 88 THR A N 1
ATOM 672 C CA . THR A 1 88 ? -25.544 -1.453 13.329 1.00 96.25 88 THR A CA 1
ATOM 673 C C . THR A 1 88 ? -24.638 -2.520 13.918 1.00 96.25 88 THR A C 1
ATOM 675 O O . THR A 1 88 ? -25.117 -3.520 14.449 1.00 96.25 88 THR A O 1
ATOM 678 N N . TRP A 1 89 ? -23.329 -2.299 13.857 1.00 98.06 89 TRP A N 1
ATOM 679 C CA . TRP A 1 89 ? -22.357 -3.123 14.566 1.00 98.06 89 TRP A CA 1
ATOM 680 C C . TRP A 1 89 ? -21.835 -2.370 15.781 1.00 98.06 89 TRP A C 1
ATOM 682 O O . TRP A 1 89 ? -21.656 -1.151 15.743 1.00 98.06 89 TRP A O 1
ATOM 692 N N . THR A 1 90 ? -21.575 -3.108 16.855 1.00 97.88 90 THR A N 1
ATOM 693 C CA . THR A 1 90 ? -21.052 -2.578 18.119 1.00 97.88 90 THR A CA 1
ATOM 694 C C . THR A 1 90 ? -19.651 -3.118 18.358 1.00 97.88 90 THR A C 1
ATOM 696 O O . THR A 1 90 ? -19.417 -4.306 18.147 1.00 97.88 90 THR A O 1
ATOM 699 N N . MET A 1 91 ? -18.730 -2.261 18.797 1.00 98.50 91 MET A N 1
ATOM 700 C CA . MET A 1 91 ? -17.413 -2.674 19.282 1.00 98.50 91 MET A CA 1
ATOM 701 C C . MET A 1 91 ? -17.543 -3.396 20.625 1.00 98.50 91 MET A C 1
ATOM 703 O O . MET A 1 91 ? -18.261 -2.933 21.512 1.00 98.50 91 MET A O 1
ATOM 707 N N . TYR A 1 92 ? -16.830 -4.505 20.787 1.00 97.94 92 TYR A N 1
ATOM 708 C CA . TYR A 1 92 ? -16.745 -5.237 22.048 1.00 97.94 92 TYR A CA 1
ATOM 709 C C . TYR A 1 92 ? -15.373 -5.901 22.216 1.00 97.94 92 TYR A C 1
ATOM 711 O O . TYR A 1 92 ? -14.646 -6.132 21.250 1.00 97.94 92 TYR A O 1
ATOM 719 N N . THR A 1 93 ? -15.015 -6.226 23.454 1.00 97.00 93 THR A N 1
ATOM 720 C CA . THR A 1 93 ? -13.815 -6.988 23.797 1.00 97.00 93 THR A CA 1
ATOM 721 C C . THR A 1 93 ? -14.182 -8.448 24.012 1.00 97.00 93 THR A C 1
ATOM 723 O O . THR A 1 93 ? -14.972 -8.776 24.896 1.00 97.00 93 THR A O 1
ATOM 726 N N . THR A 1 94 ? -13.602 -9.329 23.202 1.00 95.00 94 THR A N 1
ATOM 727 C CA . THR A 1 94 ? -13.822 -10.777 23.266 1.00 95.00 94 THR A CA 1
ATOM 728 C C . THR A 1 94 ? -13.237 -11.389 24.542 1.00 95.00 94 THR A C 1
ATOM 730 O O . THR A 1 94 ? -12.348 -10.819 25.177 1.00 95.00 94 THR A O 1
ATOM 733 N N . ALA A 1 95 ? -13.650 -12.617 24.870 1.00 90.81 95 ALA A N 1
ATOM 734 C CA . ALA A 1 95 ? -13.029 -13.414 25.936 1.00 90.81 95 ALA A CA 1
ATOM 735 C C . ALA A 1 95 ? -11.511 -13.629 25.739 1.00 90.81 95 ALA A C 1
ATOM 737 O O . ALA A 1 95 ? -10.773 -13.766 26.711 1.00 90.81 95 ALA A O 1
ATOM 738 N N . GLY A 1 96 ? -11.033 -13.607 24.488 1.00 91.06 96 GLY A N 1
ATOM 739 C CA . GLY A 1 96 ? -9.607 -13.637 24.143 1.00 91.06 96 GLY A CA 1
ATOM 740 C C . GLY A 1 96 ? -8.883 -12.297 24.321 1.00 91.06 96 GLY A C 1
ATOM 741 O O . GLY A 1 96 ? -7.735 -12.172 23.900 1.00 91.06 96 GLY A O 1
ATOM 742 N N . GLN A 1 97 ? -9.540 -11.291 24.910 1.00 94.00 97 GLN A N 1
ATOM 743 C CA . GLN A 1 97 ? -9.017 -9.940 25.115 1.00 94.00 97 GLN A CA 1
ATOM 744 C C . GLN A 1 97 ? -8.571 -9.274 23.806 1.00 94.00 97 GLN A C 1
ATOM 746 O O . GLN A 1 97 ? -7.484 -8.696 23.699 1.00 94.00 97 GLN A O 1
ATOM 751 N N . ARG A 1 98 ? -9.425 -9.379 22.785 1.00 95.69 98 ARG A N 1
ATOM 752 C CA . ARG A 1 98 ? -9.275 -8.678 21.506 1.00 95.69 98 ARG A CA 1
ATOM 753 C C . ARG A 1 98 ? -10.472 -7.791 21.249 1.00 95.69 98 ARG A C 1
ATOM 755 O O . ARG A 1 98 ? -11.589 -8.189 21.569 1.00 95.69 98 ARG A O 1
ATOM 762 N N . LEU A 1 99 ? -10.248 -6.616 20.664 1.00 97.38 99 LEU A N 1
ATOM 763 C CA . LEU A 1 99 ? -11.365 -5.842 20.128 1.00 97.38 99 LEU A CA 1
ATOM 764 C C . LEU A 1 99 ? -11.938 -6.559 18.904 1.00 97.38 99 LEU A C 1
ATOM 766 O O . LEU A 1 99 ? -11.187 -6.998 18.037 1.00 97.38 99 LEU A O 1
ATOM 770 N N . ALA A 1 100 ? -13.258 -6.624 18.823 1.00 97.56 100 ALA A N 1
ATOM 771 C CA . ALA A 1 100 ? -14.036 -7.111 17.691 1.00 97.56 100 ALA A CA 1
ATOM 772 C C . ALA A 1 100 ? -15.242 -6.184 17.469 1.00 97.56 100 ALA A C 1
ATOM 774 O O . ALA A 1 100 ? -15.528 -5.315 18.299 1.00 97.56 100 ALA A O 1
ATOM 775 N N . ALA A 1 101 ? -15.947 -6.344 16.349 1.00 98.12 101 ALA A N 1
ATOM 776 C CA . ALA A 1 101 ? -17.240 -5.695 16.159 1.00 98.12 101 ALA A CA 1
ATOM 777 C C . ALA A 1 101 ? -18.192 -6.527 15.312 1.00 98.12 101 ALA A C 1
ATOM 779 O O . ALA A 1 101 ? -17.781 -7.223 14.386 1.00 98.12 101 ALA A O 1
ATOM 780 N N . GLY A 1 102 ? -19.478 -6.410 15.617 1.00 97.00 102 GLY A N 1
ATOM 781 C CA . GLY A 1 102 ? -20.521 -7.173 14.950 1.00 97.00 102 GLY A CA 1
ATOM 782 C C . GLY A 1 102 ? -21.921 -6.778 15.398 1.00 97.00 102 GLY A C 1
ATOM 783 O O . GLY A 1 102 ? -22.088 -5.913 16.264 1.00 97.00 102 GLY A O 1
ATOM 784 N N . THR A 1 103 ? -22.923 -7.418 14.802 1.00 94.94 103 THR A N 1
ATOM 785 C CA . THR A 1 103 ? -24.347 -7.222 15.132 1.00 94.94 103 THR A CA 1
ATOM 786 C C . THR A 1 103 ? -24.728 -7.817 16.483 1.00 94.94 103 THR A C 1
ATOM 788 O O . THR A 1 103 ? -25.649 -7.329 17.131 1.00 94.94 103 THR A O 1
ATOM 791 N N . ASP A 1 104 ? -24.020 -8.862 16.915 1.00 87.75 104 ASP A N 1
ATOM 792 C CA . ASP A 1 104 ? -24.231 -9.521 18.199 1.00 87.75 104 ASP A CA 1
ATOM 793 C C . ASP A 1 104 ? -22.932 -9.540 19.006 1.00 87.75 104 ASP A C 1
ATOM 795 O O . ASP A 1 104 ? -22.011 -10.313 18.749 1.00 87.75 104 ASP A O 1
ATOM 799 N N . ALA A 1 105 ? -22.862 -8.664 20.005 1.00 80.94 105 ALA A N 1
ATOM 800 C CA . ALA A 1 105 ? -21.758 -8.645 20.954 1.00 80.94 105 ALA A CA 1
ATOM 801 C C . ALA A 1 105 ? -21.868 -9.765 22.004 1.00 80.94 105 ALA A C 1
ATOM 803 O O . ALA A 1 105 ? -20.904 -10.021 22.724 1.00 80.94 105 ALA A O 1
ATOM 804 N N . SER A 1 106 ? -23.008 -10.451 22.119 1.00 85.38 106 SER A N 1
ATOM 805 C CA . SER A 1 106 ? -23.313 -11.412 23.183 1.00 85.38 106 SER A CA 1
ATOM 806 C C . SER A 1 106 ? -23.019 -10.835 24.585 1.00 85.38 106 SER A C 1
ATOM 808 O O . SER A 1 106 ? -23.289 -9.657 24.850 1.00 85.38 106 SER A O 1
ATOM 810 N N . SER A 1 107 ? -22.456 -11.642 25.489 1.00 88.25 107 SER A N 1
ATOM 811 C CA . SER A 1 107 ? -22.005 -11.233 26.825 1.00 88.25 107 SER A CA 1
ATOM 812 C C . SER A 1 107 ? -20.610 -10.594 26.839 1.00 88.25 107 SER A C 1
ATOM 814 O O . SER A 1 107 ? -20.030 -10.449 27.913 1.00 88.25 107 SER A O 1
ATOM 816 N N . ASN A 1 108 ? -20.031 -10.261 25.680 1.00 93.81 108 ASN A N 1
ATOM 817 C CA . ASN A 1 108 ? -18.720 -9.618 25.630 1.00 93.81 108 ASN A CA 1
ATOM 818 C C . ASN A 1 108 ? -18.774 -8.192 26.196 1.00 93.81 108 ASN A C 1
ATOM 820 O O . ASN A 1 108 ? -19.802 -7.507 26.142 1.00 93.81 108 ASN A O 1
ATOM 824 N N . PHE A 1 109 ? -17.635 -7.737 26.715 1.00 93.00 109 PHE A N 1
ATOM 825 C CA . PHE A 1 109 ? -17.499 -6.415 27.317 1.00 93.00 109 PHE A CA 1
ATOM 826 C C . PHE A 1 109 ? -17.618 -5.312 26.259 1.00 93.00 109 PHE A C 1
ATOM 828 O O . PHE A 1 109 ? -16.960 -5.379 25.227 1.00 93.00 109 PHE A O 1
ATOM 835 N N . LYS A 1 110 ? -18.443 -4.290 26.510 1.00 92.81 110 LYS A N 1
ATOM 836 C CA . LYS A 1 110 ? -18.741 -3.208 25.544 1.00 92.81 110 LYS A CA 1
ATOM 837 C C . LYS A 1 110 ? -18.918 -1.821 26.170 1.00 92.81 110 LYS A C 1
ATOM 839 O O . LYS A 1 110 ? -19.256 -0.874 25.468 1.00 92.81 110 LYS A O 1
ATOM 844 N N . ALA A 1 111 ? -18.733 -1.716 27.484 1.00 92.50 111 ALA A N 1
ATOM 845 C CA . ALA A 1 111 ? -18.928 -0.492 28.254 1.00 92.50 111 ALA A CA 1
ATOM 846 C C . ALA A 1 111 ? -17.560 0.109 28.606 1.00 92.50 111 ALA A C 1
ATOM 848 O O . ALA A 1 111 ? -17.049 -0.064 29.707 1.00 92.50 111 ALA A O 1
ATOM 849 N N . TYR A 1 112 ? -16.933 0.767 27.634 1.00 96.62 112 TYR A N 1
ATOM 850 C CA . TYR A 1 112 ? -15.550 1.231 27.738 1.00 96.62 112 TYR A CA 1
ATOM 851 C C . TYR A 1 112 ? -15.424 2.454 28.651 1.00 96.62 112 TYR A C 1
ATOM 853 O O . TYR A 1 112 ? -16.265 3.342 28.620 1.00 96.62 112 TYR A O 1
ATOM 861 N N . THR A 1 113 ? -14.346 2.576 29.418 1.00 95.44 113 THR A N 1
ATOM 862 C CA . THR A 1 113 ? -14.010 3.845 30.093 1.00 95.44 113 THR A CA 1
ATOM 863 C C . THR A 1 113 ? -12.927 4.556 29.297 1.00 95.44 113 THR A C 1
ATOM 865 O O . THR A 1 113 ? -12.037 3.898 28.765 1.00 95.44 113 THR A O 1
ATOM 868 N N . MET A 1 114 ? -12.973 5.884 29.215 1.00 94.62 114 MET A N 1
ATOM 869 C CA . MET A 1 114 ? -11.885 6.665 28.627 1.00 94.62 114 MET A CA 1
ATOM 870 C C . MET A 1 114 ? -11.214 7.524 29.689 1.00 94.62 114 MET A C 1
ATOM 872 O O . MET A 1 114 ? -11.897 8.180 30.473 1.00 94.62 114 MET A O 1
ATOM 876 N N . LEU A 1 115 ? -9.886 7.525 29.686 1.00 94.12 115 LEU A N 1
ATOM 877 C CA . LEU A 1 115 ? -9.064 8.475 30.421 1.00 94.12 115 LEU A CA 1
ATOM 878 C C . LEU A 1 115 ? -8.555 9.528 29.443 1.00 94.12 115 LEU A C 1
ATOM 880 O O . LEU A 1 115 ? -8.172 9.195 28.321 1.00 94.12 115 LEU A O 1
ATOM 884 N N . ASN A 1 116 ? -8.578 10.787 29.860 1.00 92.94 116 ASN A N 1
ATOM 885 C CA . ASN A 1 116 ? -8.049 11.900 29.084 1.00 92.94 116 ASN A CA 1
ATOM 886 C C . ASN A 1 116 ? -6.708 12.319 29.693 1.00 92.94 116 ASN A C 1
ATOM 888 O O . ASN A 1 116 ? -6.614 12.490 30.907 1.00 92.94 116 ASN A O 1
ATOM 892 N N . HIS A 1 117 ? -5.691 12.464 28.852 1.00 93.50 117 HIS A N 1
ATOM 893 C CA . HIS A 1 117 ? -4.353 12.906 29.228 1.00 93.50 117 HIS A CA 1
ATOM 894 C C . HIS A 1 117 ? -4.018 14.176 28.448 1.00 93.50 117 HIS A C 1
ATOM 896 O O . HIS A 1 117 ? -3.141 14.168 27.586 1.00 93.50 117 HIS A O 1
ATOM 902 N N . ASP A 1 118 ? -4.755 15.254 28.705 1.00 90.75 118 ASP A N 1
ATOM 903 C CA . ASP A 1 118 ? -4.624 16.554 28.037 1.00 90.75 118 ASP A CA 1
ATOM 904 C C . ASP A 1 118 ? -3.946 17.628 28.901 1.00 90.75 118 ASP A C 1
ATOM 906 O O . ASP A 1 118 ? -3.889 18.792 28.504 1.00 90.75 118 ASP A O 1
ATOM 910 N N . ASP A 1 119 ? -3.360 17.227 30.034 1.00 87.81 119 ASP A N 1
ATOM 911 C CA . ASP A 1 119 ? -2.591 18.104 30.927 1.00 87.81 119 ASP A CA 1
ATOM 912 C C . ASP A 1 119 ? -1.483 18.883 30.184 1.00 87.81 119 ASP A C 1
ATOM 914 O O . ASP A 1 119 ? -1.155 20.015 30.546 1.00 87.81 119 ASP A O 1
ATOM 918 N N . ASP A 1 120 ? -0.914 18.286 29.129 1.00 83.19 120 ASP A N 1
ATOM 919 C CA . ASP A 1 120 ? -0.002 18.925 28.178 1.00 83.19 120 ASP A CA 1
ATOM 920 C C . ASP A 1 120 ? -0.593 18.858 26.758 1.00 83.19 120 ASP A C 1
ATOM 922 O O . ASP A 1 120 ? -0.546 17.798 26.121 1.00 83.19 120 ASP A O 1
ATOM 926 N N . PRO A 1 121 ? -1.085 19.986 26.209 1.00 80.88 121 PRO A N 1
ATOM 927 C CA . PRO A 1 121 ? -1.651 20.035 24.864 1.00 80.88 121 PRO A CA 1
ATOM 928 C C . PRO A 1 121 ? -0.701 19.545 23.761 1.00 80.88 121 PRO A C 1
ATOM 930 O O . PRO A 1 121 ? -1.157 19.071 22.724 1.00 80.88 121 PRO A O 1
ATOM 933 N N . SER A 1 122 ? 0.620 19.632 23.961 1.00 80.19 122 SER A N 1
ATOM 934 C CA . SER A 1 122 ? 1.615 19.195 22.970 1.00 80.19 122 SER A CA 1
ATOM 935 C C . SER A 1 122 ? 1.779 17.672 22.888 1.00 80.19 122 SER A C 1
ATOM 937 O O . SER A 1 122 ? 2.362 17.154 21.932 1.00 80.19 122 SER A O 1
ATOM 939 N N . ASN A 1 123 ? 1.235 16.946 23.864 1.00 85.06 123 ASN A N 1
ATOM 940 C CA . ASN A 1 123 ? 1.295 15.494 23.963 1.00 85.06 123 ASN A CA 1
ATOM 941 C C . ASN A 1 123 ? -0.065 14.914 24.378 1.00 85.06 123 ASN A C 1
ATOM 943 O O . ASN A 1 123 ? -0.094 13.841 24.969 1.00 85.06 123 ASN A O 1
ATOM 947 N N . ALA A 1 124 ? -1.173 15.601 24.080 1.00 92.31 124 ALA A N 1
ATOM 948 C CA . ALA A 1 124 ? -2.507 15.180 24.493 1.00 92.31 124 ALA A CA 1
ATOM 949 C C . ALA A 1 124 ? -2.933 13.857 23.831 1.00 92.31 124 ALA A C 1
ATOM 951 O O . ALA A 1 124 ? -2.723 13.658 22.631 1.00 92.31 124 ALA A O 1
ATOM 952 N N . TYR A 1 125 ? -3.530 12.944 24.602 1.00 95.75 125 TYR A N 1
ATOM 953 C CA . TYR A 1 125 ? -4.078 11.670 24.111 1.00 95.75 125 TYR A CA 1
ATOM 954 C C . TYR A 1 125 ? -5.179 11.131 25.032 1.00 95.75 125 TYR A C 1
ATOM 956 O O . TYR A 1 125 ? -5.309 11.561 26.175 1.00 95.75 125 TYR A O 1
ATOM 964 N N . ALA A 1 126 ? -5.954 10.167 24.538 1.00 96.62 126 ALA A N 1
ATOM 965 C CA . ALA A 1 126 ? -6.876 9.369 25.345 1.00 96.62 126 ALA A CA 1
ATOM 966 C C . ALA A 1 126 ? -6.296 7.986 25.648 1.00 96.62 126 ALA A C 1
ATOM 968 O O . ALA A 1 126 ? -5.491 7.465 24.881 1.00 96.62 126 ALA A O 1
ATOM 969 N N . ALA A 1 127 ? -6.805 7.323 26.676 1.00 96.25 127 ALA A N 1
ATOM 970 C CA . ALA A 1 127 ? -6.651 5.885 26.856 1.00 96.25 127 ALA A CA 1
ATOM 971 C C . ALA A 1 127 ? -8.036 5.236 26.974 1.00 96.25 127 ALA A C 1
ATOM 973 O O . ALA A 1 127 ? -8.863 5.671 27.773 1.00 96.25 127 ALA A O 1
ATOM 974 N N . ILE A 1 128 ? -8.312 4.196 26.180 1.00 97.06 128 ILE A N 1
ATOM 975 C CA . ILE A 1 128 ? -9.580 3.451 26.241 1.00 97.06 128 ILE A CA 1
ATOM 976 C C . ILE A 1 128 ? -9.363 2.190 27.078 1.00 97.06 128 ILE A C 1
ATOM 978 O O . ILE A 1 128 ? -8.604 1.310 26.680 1.00 97.06 128 ILE A O 1
ATOM 982 N N . LYS A 1 129 ? -10.044 2.067 28.216 1.00 96.06 129 LYS A N 1
ATOM 983 C CA . LYS A 1 129 ? -10.055 0.865 29.056 1.00 96.06 129 LYS A CA 1
ATOM 984 C C . LYS A 1 129 ? -10.993 -0.176 28.443 1.00 96.06 129 LYS A C 1
ATOM 986 O O . LYS A 1 129 ? -12.196 0.061 28.337 1.00 96.06 129 LYS A O 1
ATOM 991 N N . MET A 1 130 ? -10.440 -1.311 28.018 1.00 94.62 130 MET A N 1
ATOM 992 C CA . MET A 1 130 ? -11.126 -2.328 27.210 1.00 94.62 130 MET A CA 1
ATOM 993 C C . MET A 1 130 ? -11.525 -3.601 27.953 1.00 94.62 130 MET A C 1
ATOM 995 O O . MET A 1 130 ? -12.091 -4.494 27.329 1.00 94.62 130 MET A O 1
ATOM 999 N N . ILE A 1 131 ? -11.244 -3.704 29.248 1.00 92.69 131 ILE A N 1
ATOM 1000 C CA . ILE A 1 131 ? -11.643 -4.829 30.102 1.00 92.69 131 ILE A CA 1
ATOM 1001 C C . ILE A 1 131 ? -12.034 -4.325 31.494 1.00 92.69 131 ILE A C 1
ATOM 1003 O O . ILE A 1 131 ? -11.648 -3.226 31.900 1.00 92.69 131 ILE A O 1
ATOM 1007 N N . GLU A 1 132 ? -12.792 -5.142 32.224 1.00 86.06 132 GLU A N 1
ATOM 1008 C CA . GLU A 1 132 ? -13.197 -4.857 33.602 1.00 86.06 132 GLU A CA 1
ATOM 1009 C C . GLU A 1 132 ? -12.061 -5.074 34.614 1.00 86.06 132 GLU A C 1
ATOM 1011 O O . GLU A 1 132 ? -11.146 -5.872 34.403 1.00 86.06 132 GLU A O 1
ATOM 1016 N N . GLY A 1 133 ? -12.174 -4.398 35.761 1.00 80.81 133 GLY A N 1
ATOM 1017 C CA . GLY A 1 133 ? -11.252 -4.526 36.889 1.00 80.81 133 GLY A CA 1
ATOM 1018 C C . GLY A 1 133 ? -10.081 -3.542 36.860 1.00 80.81 133 GLY A C 1
ATOM 1019 O O . GLY A 1 133 ? -9.879 -2.795 35.907 1.00 80.81 133 GLY A O 1
ATOM 1020 N N . GLU A 1 134 ? -9.307 -3.516 37.943 1.00 77.06 134 GLU A N 1
ATOM 1021 C CA . GLU A 1 134 ? -8.124 -2.657 38.105 1.00 77.06 134 GLU A CA 1
ATOM 1022 C C . GLU A 1 134 ? -6.838 -3.463 37.895 1.00 77.06 134 GLU A C 1
ATOM 1024 O O . GLU A 1 134 ? -6.035 -3.657 38.807 1.00 77.06 134 GLU A O 1
ATOM 1029 N N . ILE A 1 135 ? -6.665 -3.995 36.685 1.00 81.88 135 ILE A N 1
ATOM 1030 C CA . ILE A 1 135 ? -5.429 -4.670 36.277 1.00 81.88 135 ILE A CA 1
ATOM 1031 C C . ILE A 1 135 ? -4.558 -3.731 35.448 1.00 81.88 135 ILE A C 1
ATOM 1033 O O . ILE A 1 135 ? -5.058 -2.929 34.663 1.00 81.88 135 ILE A O 1
ATOM 1037 N N . VAL A 1 136 ? -3.236 -3.843 35.615 1.00 82.06 136 VAL A N 1
ATOM 1038 C CA . VAL A 1 136 ? -2.252 -2.957 34.962 1.00 82.06 136 VAL A CA 1
ATOM 1039 C C . VAL A 1 136 ? -2.448 -2.925 33.446 1.00 82.06 136 VAL A C 1
ATOM 1041 O O . VAL A 1 136 ? -2.434 -1.855 32.849 1.00 82.06 136 VAL A O 1
ATOM 1044 N N . ASN A 1 137 ? -2.689 -4.085 32.833 1.00 92.50 137 ASN A N 1
ATOM 1045 C CA . ASN A 1 137 ? -2.907 -4.204 31.398 1.00 92.50 137 ASN A CA 1
ATOM 1046 C C . ASN A 1 137 ? -4.402 -4.210 31.091 1.00 92.50 137 ASN A C 1
ATOM 1048 O O . ASN A 1 137 ? -4.984 -5.285 30.982 1.00 92.50 137 ASN A O 1
ATOM 1052 N N . SER A 1 138 ? -5.003 -3.025 30.969 1.00 94.81 138 SER A N 1
ATOM 1053 C CA . SER A 1 138 ? -6.441 -2.870 30.696 1.00 94.81 138 SER A CA 1
ATOM 1054 C C . SER A 1 138 ? -6.776 -1.991 29.493 1.00 94.81 138 SER A C 1
ATOM 1056 O O . SER A 1 138 ? -7.948 -1.891 29.135 1.00 94.81 138 SER A O 1
ATOM 1058 N N . PHE A 1 139 ? -5.795 -1.337 28.873 1.00 96.25 139 PHE A N 1
ATOM 1059 C CA . PHE A 1 139 ? -6.030 -0.277 27.892 1.00 96.25 139 PHE A CA 1
ATOM 1060 C C . PHE A 1 139 ? -5.760 -0.743 26.468 1.00 96.25 139 PHE A C 1
ATOM 1062 O O . PHE A 1 139 ? -4.844 -1.526 26.239 1.00 96.25 139 PHE A O 1
ATOM 1069 N N . VAL A 1 140 ? -6.558 -0.264 25.514 1.00 96.69 140 VAL A N 1
ATOM 1070 C CA . VAL A 1 140 ? -6.412 -0.589 24.091 1.00 96.69 140 VAL A CA 1
ATOM 1071 C C . VAL A 1 140 ? -4.998 -0.263 23.620 1.00 96.69 140 VAL A C 1
ATOM 1073 O O . VAL A 1 140 ? -4.568 0.880 23.706 1.00 96.69 140 VAL A O 1
ATOM 1076 N N . ASN A 1 141 ? -4.311 -1.258 23.066 1.00 96.00 141 ASN A N 1
ATOM 1077 C CA . ASN A 1 141 ? -2.980 -1.138 22.481 1.00 96.00 141 ASN A CA 1
ATOM 1078 C C . ASN A 1 141 ? -2.909 -1.925 21.164 1.00 96.00 141 ASN A C 1
ATOM 1080 O O . ASN A 1 141 ? -3.648 -2.894 20.968 1.00 96.00 141 ASN A O 1
ATOM 1084 N N . LEU A 1 142 ? -2.010 -1.524 20.263 1.00 91.38 142 LEU A N 1
ATOM 1085 C CA . LEU A 1 142 ? -1.670 -2.308 19.074 1.00 91.38 142 LEU A CA 1
ATOM 1086 C C . LEU A 1 142 ? -0.806 -3.517 19.440 1.00 91.38 142 LEU A C 1
ATOM 1088 O O . LEU A 1 142 ? 0.398 -3.418 19.695 1.00 91.38 142 LEU A O 1
ATOM 1092 N N . TYR A 1 143 ? -1.430 -4.689 19.407 1.00 80.44 143 TYR A N 1
ATOM 1093 C CA . TYR A 1 143 ? -0.782 -5.942 19.752 1.00 80.44 143 TYR A CA 1
ATOM 1094 C C . TYR A 1 143 ? 0.334 -6.270 18.742 1.00 80.44 143 TYR A C 1
ATOM 1096 O O . TYR A 1 143 ? 0.202 -5.997 17.554 1.00 80.44 143 TYR A O 1
ATOM 1104 N N . TYR A 1 144 ? 1.462 -6.825 19.202 1.00 78.50 144 TYR A N 1
ATOM 1105 C CA . TYR A 1 144 ? 2.671 -7.075 18.388 1.00 78.50 144 TYR A CA 1
ATOM 1106 C C . TYR A 1 144 ? 3.340 -5.829 17.760 1.00 78.50 144 TYR A C 1
ATOM 1108 O O . TYR A 1 144 ? 4.151 -5.950 16.838 1.00 78.50 144 TYR A O 1
ATOM 1116 N N . GLY A 1 145 ? 3.060 -4.633 18.288 1.00 82.81 145 GLY A N 1
ATOM 1117 C CA . GLY A 1 145 ? 3.707 -3.380 17.898 1.00 82.81 145 GLY A CA 1
ATOM 1118 C C . GLY A 1 145 ? 2.864 -2.521 16.955 1.00 82.81 145 GLY A C 1
ATOM 1119 O O . GLY A 1 145 ? 1.845 -2.947 16.422 1.00 82.81 145 GLY A O 1
ATOM 1120 N N . GLN A 1 146 ? 3.295 -1.278 16.736 1.00 85.81 146 GLN A N 1
ATOM 1121 C CA . GLN A 1 146 ? 2.543 -0.299 15.947 1.00 85.81 146 GLN A CA 1
ATOM 1122 C C . GLN A 1 146 ? 2.721 -0.546 14.446 1.00 85.81 146 GLN A C 1
ATOM 1124 O O . GLN A 1 146 ? 3.570 0.058 13.792 1.00 85.81 146 GLN A O 1
ATOM 1129 N N . ARG A 1 147 ? 1.925 -1.467 13.894 1.00 82.44 147 ARG A N 1
ATOM 1130 C CA . ARG A 1 147 ? 1.889 -1.787 12.461 1.00 82.44 147 ARG A CA 1
ATOM 1131 C C . ARG A 1 147 ? 0.459 -1.970 11.975 1.00 82.44 147 ARG A C 1
ATOM 1133 O O . ARG A 1 147 ? -0.441 -2.295 12.741 1.00 82.44 147 ARG A O 1
ATOM 1140 N N . ILE A 1 148 ? 0.265 -1.756 10.682 1.00 83.88 148 ILE A N 1
ATOM 1141 C CA . ILE A 1 148 ? -1.020 -1.983 10.027 1.00 83.88 148 ILE A CA 1
ATOM 1142 C C . ILE A 1 148 ? -1.260 -3.490 9.892 1.00 83.88 148 ILE A C 1
ATOM 1144 O O . ILE A 1 148 ? -0.311 -4.241 9.690 1.00 83.88 148 ILE A O 1
ATOM 1148 N N . GLY A 1 149 ? -2.512 -3.926 10.007 1.00 83.00 149 GLY A N 1
ATOM 1149 C CA . GLY A 1 149 ? -2.916 -5.332 10.029 1.00 83.00 149 GLY A CA 1
ATOM 1150 C C . GLY A 1 149 ? -2.906 -5.946 11.428 1.00 83.00 149 GLY A C 1
ATOM 1151 O O . GLY A 1 149 ? -3.555 -6.966 11.636 1.00 83.00 149 GLY A O 1
ATOM 1152 N N . ASN A 1 150 ? -2.242 -5.311 12.398 1.00 89.88 150 ASN A N 1
ATOM 1153 C CA . ASN A 1 150 ? -2.230 -5.795 13.772 1.00 89.88 150 ASN A CA 1
ATOM 1154 C C . ASN A 1 150 ? -3.590 -5.607 14.449 1.00 89.88 150 ASN A C 1
ATOM 1156 O O . ASN A 1 150 ? -4.307 -4.631 14.207 1.00 89.88 150 ASN A O 1
ATOM 1160 N N . GLU A 1 151 ? -3.905 -6.559 15.320 1.00 94.88 151 GLU A N 1
ATOM 1161 C CA . GLU A 1 151 ? -5.076 -6.541 16.188 1.00 94.88 151 GLU A CA 1
ATOM 1162 C C . GLU A 1 151 ? -4.857 -5.648 17.416 1.00 94.88 151 GLU A C 1
ATOM 1164 O O . GLU A 1 151 ? -3.742 -5.217 17.723 1.00 94.88 151 GLU A O 1
ATOM 1169 N N . TYR A 1 152 ? -5.933 -5.432 18.169 1.00 96.25 152 TYR A N 1
ATOM 1170 C CA . TYR A 1 152 ? -5.909 -4.651 19.400 1.00 96.25 152 TYR A CA 1
ATOM 1171 C C . TYR A 1 152 ? -6.084 -5.534 20.628 1.00 96.25 152 TYR A C 1
ATOM 1173 O O . TYR A 1 152 ? -7.002 -6.356 20.676 1.00 96.25 152 TYR A O 1
ATOM 1181 N N . GLY A 1 153 ? -5.235 -5.336 21.632 1.00 94.56 153 GLY A N 1
ATOM 1182 C CA . GLY A 1 153 ? -5.283 -6.051 22.905 1.00 94.56 153 GLY A CA 1
ATOM 1183 C C . GLY A 1 153 ? -4.937 -5.144 24.084 1.00 94.56 153 GLY A C 1
ATOM 1184 O O . GLY A 1 153 ? -4.475 -4.023 23.870 1.00 94.56 153 GLY A O 1
ATOM 1185 N N . PRO A 1 154 ? -5.167 -5.604 25.323 1.00 94.94 154 PRO A N 1
ATOM 1186 C CA . PRO A 1 154 ? -4.960 -4.780 26.498 1.00 94.94 154 PRO A CA 1
ATOM 1187 C C . PRO A 1 154 ? -3.474 -4.652 26.847 1.00 94.94 154 PRO A C 1
ATOM 1189 O O . PRO A 1 154 ? -2.718 -5.627 26.820 1.00 94.94 154 PRO A O 1
ATOM 1192 N N . TRP A 1 155 ? -3.071 -3.450 27.239 1.00 95.12 155 TRP A N 1
ATOM 1193 C CA . TRP A 1 155 ? -1.747 -3.134 27.761 1.00 95.12 155 TRP A CA 1
ATOM 1194 C C . TRP A 1 155 ? -1.825 -2.029 28.819 1.00 95.12 155 TRP A C 1
ATOM 1196 O O . TRP A 1 155 ? -2.917 -1.604 29.211 1.00 95.12 155 TRP A O 1
ATOM 1206 N N . SER A 1 156 ? -0.672 -1.608 29.331 1.00 93.75 156 SER A N 1
ATOM 1207 C CA . SER A 1 156 ? -0.578 -0.557 30.337 1.00 93.75 156 SER A CA 1
ATOM 1208 C C . SER A 1 156 ? -0.989 0.804 29.787 1.00 93.75 156 SER A C 1
ATOM 1210 O O . SER A 1 156 ? -0.686 1.139 28.637 1.00 93.75 156 SER A O 1
ATOM 1212 N N . ASP A 1 157 ? -1.628 1.606 30.633 1.00 93.56 157 ASP A N 1
ATOM 1213 C CA . ASP A 1 157 ? -1.830 3.032 30.378 1.00 93.56 157 ASP A CA 1
ATOM 1214 C C . ASP A 1 157 ? -0.486 3.765 30.215 1.00 93.56 157 ASP A C 1
ATOM 1216 O O . ASP A 1 157 ? 0.546 3.320 30.725 1.00 93.56 157 ASP A O 1
ATOM 1220 N N . GLY A 1 158 ? -0.482 4.866 29.466 1.00 89.25 158 GLY A N 1
ATOM 1221 C CA . GLY A 1 158 ? 0.696 5.691 29.196 1.00 89.25 158 GLY A CA 1
ATOM 1222 C C . GLY A 1 158 ? 1.748 5.061 28.279 1.00 89.25 158 GLY A C 1
ATOM 1223 O O . GLY A 1 158 ? 2.667 5.759 27.839 1.00 89.25 158 GLY A O 1
ATOM 1224 N N . ASP A 1 159 ? 1.623 3.774 27.935 1.00 92.56 159 ASP A N 1
ATOM 1225 C CA . ASP A 1 159 ? 2.487 3.150 26.939 1.00 92.56 159 ASP A CA 1
ATOM 1226 C C . ASP A 1 159 ? 2.313 3.821 25.573 1.00 92.56 159 ASP A C 1
ATOM 1228 O O . ASP A 1 159 ? 1.220 4.202 25.148 1.00 92.56 159 ASP A O 1
ATOM 1232 N N . ASN A 1 160 ? 3.414 3.918 24.837 1.00 92.69 160 ASN A N 1
ATOM 1233 C CA . ASN A 1 160 ? 3.443 4.537 23.521 1.00 92.69 160 ASN A CA 1
ATOM 1234 C C . ASN A 1 160 ? 2.545 3.831 22.492 1.00 92.69 160 ASN A C 1
ATOM 1236 O O . ASN A 1 160 ? 2.220 4.448 21.477 1.00 92.69 160 ASN A O 1
ATOM 1240 N N . GLY A 1 161 ? 2.179 2.567 22.709 1.00 92.62 161 GLY A N 1
ATOM 1241 C CA . GLY A 1 161 ? 1.197 1.827 21.924 1.00 92.62 161 GLY A CA 1
ATOM 1242 C C . GLY A 1 161 ? -0.244 1.964 22.424 1.00 92.62 161 GLY A C 1
ATOM 1243 O O . GLY A 1 161 ? -1.143 1.618 21.668 1.00 92.62 161 GLY A O 1
ATOM 1244 N N . SER A 1 162 ? -0.476 2.478 23.639 1.00 94.81 162 SER A N 1
ATOM 1245 C CA . SER A 1 162 ? -1.809 2.599 24.259 1.00 94.81 162 SER A CA 1
ATOM 1246 C C . SER A 1 162 ? -2.456 3.976 24.078 1.00 94.81 162 SER A C 1
ATOM 1248 O O . SER A 1 162 ? -3.596 4.190 24.483 1.00 94.81 162 SER A O 1
ATOM 1250 N N . LYS A 1 163 ? -1.735 4.931 23.479 1.00 95.56 163 LYS A N 1
ATOM 1251 C CA . LYS A 1 163 ? -2.251 6.282 23.226 1.00 95.56 163 LYS A CA 1
ATOM 1252 C C . LYS A 1 163 ? -3.322 6.261 22.141 1.00 95.56 163 LYS A C 1
ATOM 1254 O O . LYS A 1 163 ? -3.057 5.780 21.044 1.00 95.56 163 LYS A O 1
ATOM 1259 N N . VAL A 1 164 ? -4.493 6.815 22.412 1.00 97.25 164 VAL A N 1
ATOM 1260 C CA . VAL A 1 164 ? -5.629 6.861 21.488 1.00 97.25 164 VAL A CA 1
ATOM 1261 C C . VAL A 1 164 ? -5.879 8.292 21.029 1.00 97.25 164 VAL A C 1
ATOM 1263 O O . VAL A 1 164 ? -5.800 9.234 21.816 1.00 97.25 164 VAL A O 1
ATOM 1266 N N . TYR A 1 165 ? -6.191 8.440 19.746 1.00 96.56 165 TYR A N 1
ATOM 1267 C CA . TYR A 1 165 ? -6.481 9.717 19.110 1.00 96.56 165 TYR A CA 1
ATOM 1268 C C . TYR A 1 165 ? -7.727 9.606 18.236 1.00 96.56 165 TYR A C 1
ATOM 1270 O O . TYR A 1 165 ? -7.941 8.587 17.574 1.00 96.56 165 TYR A O 1
ATOM 1278 N N . PHE A 1 166 ? -8.513 10.675 18.192 1.00 96.62 166 PHE A N 1
ATOM 1279 C CA . PHE A 1 166 ? -9.738 10.767 17.404 1.00 96.62 166 PHE A CA 1
ATOM 1280 C C . PHE A 1 166 ? -9.598 11.843 16.334 1.00 96.62 166 PHE A C 1
ATOM 1282 O O . PHE A 1 166 ? -8.989 12.880 16.577 1.00 96.62 166 PHE A O 1
ATOM 1289 N N . VAL A 1 167 ? -10.177 11.607 15.160 1.00 95.25 167 VAL A N 1
ATOM 1290 C CA . VAL A 1 167 ? -10.223 12.584 14.062 1.00 95.25 167 VAL A CA 1
ATOM 1291 C C . VAL A 1 167 ? -11.636 12.606 13.519 1.00 95.25 167 VAL A C 1
ATOM 1293 O O . VAL A 1 167 ? -12.204 11.538 13.263 1.00 95.25 167 VAL A O 1
ATOM 1296 N N . GLU A 1 168 ? -12.227 13.793 13.380 1.00 94.31 168 GLU A N 1
ATOM 1297 C CA . GLU A 1 168 ? -13.584 13.908 12.845 1.00 94.31 168 GLU A CA 1
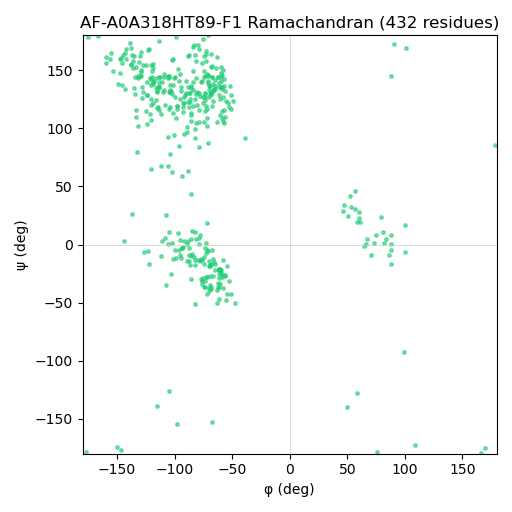ATOM 1298 C C . GLU A 1 168 ? -13.640 13.309 11.436 1.00 94.31 168 GLU A C 1
ATOM 1300 O O . GLU A 1 168 ? -12.769 13.536 10.596 1.00 94.31 168 GLU A O 1
ATOM 1305 N N . ALA A 1 169 ? -14.681 12.522 11.157 1.00 89.50 169 ALA A N 1
ATOM 1306 C CA . ALA A 1 169 ? -14.781 11.795 9.891 1.00 89.50 169 ALA A CA 1
ATOM 1307 C C . ALA A 1 169 ? -14.776 12.705 8.646 1.00 89.50 169 ALA A C 1
ATOM 1309 O O . ALA A 1 169 ? -14.449 12.244 7.554 1.00 89.50 169 ALA A O 1
ATOM 1310 N N . SER A 1 170 ? -15.132 13.984 8.801 1.00 86.81 170 SER A N 1
ATOM 1311 C CA . SER A 1 170 ? -15.075 15.008 7.752 1.00 86.81 170 SER A CA 1
ATOM 1312 C C . SER A 1 170 ? -13.665 15.501 7.419 1.00 86.81 170 SER A C 1
ATOM 1314 O O . SER A 1 170 ? -13.490 16.112 6.369 1.00 86.81 170 SER A O 1
ATOM 1316 N N . GLU A 1 171 ? -12.680 15.262 8.283 1.00 86.94 171 GLU A N 1
ATOM 1317 C CA . GLU A 1 171 ? -11.296 15.732 8.113 1.00 86.94 171 GLU A CA 1
ATOM 1318 C C . GLU A 1 171 ? -10.379 14.685 7.477 1.00 86.94 171 GLU A C 1
ATOM 1320 O O . GLU A 1 171 ? -9.245 14.984 7.105 1.00 86.94 171 GLU A O 1
ATOM 1325 N N . ILE A 1 172 ? -10.862 13.450 7.335 1.00 84.81 172 ILE A N 1
ATOM 1326 C CA . ILE A 1 172 ? -10.098 12.367 6.729 1.00 84.81 172 ILE A CA 1
ATOM 1327 C C . ILE A 1 172 ? -10.221 12.416 5.209 1.00 84.81 172 ILE A C 1
ATOM 1329 O O . ILE A 1 172 ? -11.298 12.218 4.639 1.00 84.81 172 ILE A O 1
ATOM 1333 N N . GLU A 1 173 ? -9.083 12.586 4.541 1.00 80.94 173 GLU A N 1
ATOM 1334 C CA . GLU A 1 173 ? -8.970 12.311 3.114 1.00 80.94 173 GLU A CA 1
ATOM 1335 C C . GLU A 1 173 ? -9.008 10.795 2.880 1.00 80.94 173 GLU A C 1
ATOM 1337 O O . GLU A 1 173 ? -8.146 10.047 3.344 1.00 80.94 173 GLU A O 1
ATOM 1342 N N . LEU A 1 174 ? -10.035 10.327 2.166 1.00 81.75 174 LEU A N 1
ATOM 1343 C CA . LEU A 1 174 ? -10.210 8.907 1.876 1.00 81.75 174 LEU A CA 1
ATOM 1344 C C . LEU A 1 174 ? -9.585 8.529 0.545 1.00 81.75 174 LEU A C 1
ATOM 1346 O O . LEU A 1 174 ? -9.999 8.989 -0.521 1.00 81.75 174 LEU A O 1
ATOM 1350 N N . HIS A 1 175 ? -8.655 7.589 0.619 1.00 73.38 175 HIS A N 1
ATOM 1351 C CA . HIS A 1 175 ? -8.012 7.004 -0.542 1.00 73.38 175 HIS A CA 1
ATOM 1352 C C . HIS A 1 175 ? -8.939 6.004 -1.243 1.00 73.38 175 HIS A C 1
ATOM 1354 O O . HIS A 1 175 ? -9.656 5.242 -0.587 1.00 73.38 175 HIS A O 1
ATOM 1360 N N . SER A 1 176 ? -8.926 5.986 -2.576 1.00 73.19 176 SER A N 1
ATOM 1361 C CA . SER A 1 176 ? -9.390 4.837 -3.357 1.00 73.19 176 SER A CA 1
ATOM 1362 C C . SER A 1 176 ? -8.197 4.095 -3.945 1.00 73.19 176 SER A C 1
ATOM 1364 O O . SER A 1 176 ? -7.195 4.700 -4.315 1.00 73.19 176 SER A O 1
ATOM 1366 N N . TRP A 1 177 ? -8.322 2.773 -4.025 1.00 79.19 177 TRP A N 1
ATOM 1367 C CA . TRP A 1 177 ? -7.520 1.961 -4.930 1.00 79.19 177 TRP A CA 1
ATOM 1368 C C . TRP A 1 177 ? -8.442 1.560 -6.060 1.00 79.19 177 TRP A C 1
ATOM 1370 O O . TRP A 1 177 ? -9.184 0.585 -5.955 1.00 79.19 177 TRP A O 1
ATOM 1380 N N . ASP A 1 178 ? -8.440 2.368 -7.111 1.00 73.62 178 ASP A N 1
ATOM 1381 C CA . ASP A 1 178 ? -9.339 2.155 -8.240 1.00 73.62 178 ASP A CA 1
ATOM 1382 C C . ASP A 1 178 ? -8.832 1.025 -9.154 1.00 73.62 178 ASP A C 1
ATOM 1384 O O . ASP A 1 178 ? -9.597 0.485 -9.948 1.00 73.62 178 ASP A O 1
ATOM 1388 N N . PHE A 1 179 ? -7.565 0.604 -8.987 1.00 79.75 179 PHE A N 1
ATOM 1389 C CA . PHE A 1 179 ? -6.897 -0.408 -9.816 1.00 79.75 179 PHE A CA 1
ATOM 1390 C C . PHE A 1 179 ? -7.102 -0.146 -11.325 1.00 79.75 179 PHE A C 1
ATOM 1392 O O . PHE A 1 179 ? -7.208 -1.077 -12.121 1.00 79.75 179 PHE A O 1
ATOM 1399 N N . ASP A 1 180 ? -7.167 1.127 -11.723 1.00 81.56 180 ASP A N 1
ATOM 1400 C CA . ASP A 1 180 ? -7.428 1.561 -13.098 1.00 81.56 180 ASP A CA 1
ATOM 1401 C C . ASP A 1 180 ? -6.118 1.681 -13.889 1.00 81.56 180 ASP A C 1
ATOM 1403 O O . ASP A 1 180 ? -5.657 2.757 -14.280 1.00 81.56 180 ASP A O 1
ATOM 1407 N N . PHE A 1 181 ? -5.446 0.544 -14.056 1.00 90.06 181 PHE A N 1
ATOM 1408 C CA . PHE A 1 181 ? -4.226 0.483 -14.845 1.00 90.06 181 PHE A CA 1
ATOM 1409 C C . PHE A 1 181 ? -4.553 0.585 -16.334 1.00 90.06 181 PHE A C 1
ATOM 1411 O O . PHE A 1 181 ? -5.277 -0.247 -16.885 1.00 90.06 181 PHE A O 1
ATOM 1418 N N . LYS A 1 182 ? -3.956 1.561 -17.024 1.00 91.94 182 LYS A N 1
ATOM 1419 C CA . LYS A 1 182 ? -4.097 1.664 -18.477 1.00 91.94 182 LYS A CA 1
ATOM 1420 C C . LYS A 1 182 ? -3.226 0.606 -19.135 1.00 91.94 182 LYS A C 1
ATOM 1422 O O . LYS A 1 182 ? -2.009 0.593 -18.953 1.00 91.94 182 LYS A O 1
ATOM 1427 N N . ILE A 1 183 ? -3.856 -0.255 -19.928 1.00 95.56 183 ILE A N 1
ATOM 1428 C CA . ILE A 1 183 ? -3.136 -1.215 -20.763 1.00 95.56 183 ILE A CA 1
ATOM 1429 C C . ILE A 1 183 ? -2.255 -0.457 -21.753 1.00 95.56 183 ILE A C 1
ATOM 1431 O O . ILE A 1 183 ? -2.660 0.569 -22.305 1.00 95.56 183 ILE A O 1
ATOM 1435 N N . PHE A 1 184 ? -1.045 -0.967 -21.957 1.00 96.19 184 PHE A N 1
ATOM 1436 C CA . PHE A 1 184 ? -0.046 -0.322 -22.789 1.00 96.19 184 PHE A CA 1
ATOM 1437 C C . PHE A 1 184 ? -0.527 -0.084 -24.224 1.00 96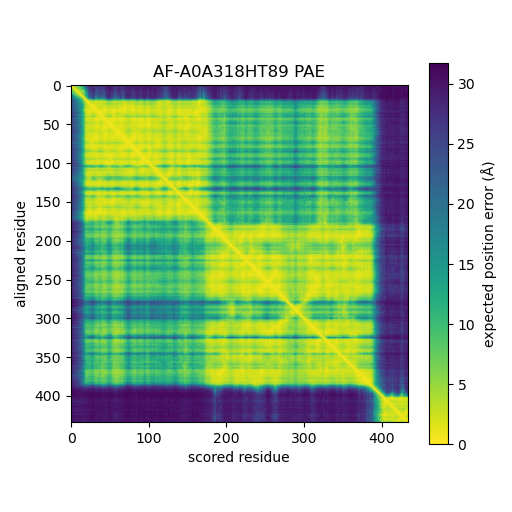.19 184 PHE A C 1
ATOM 1439 O O . PHE A 1 184 ? -0.908 -1.007 -24.947 1.00 96.19 184 PHE A O 1
ATOM 1446 N N . ASP A 1 185 ? -0.414 1.169 -24.651 1.00 92.56 185 ASP A N 1
ATOM 1447 C CA . ASP A 1 185 ? -0.534 1.602 -26.032 1.00 92.56 185 ASP A CA 1
ATOM 1448 C C . ASP A 1 185 ? 0.727 2.380 -26.402 1.00 92.56 185 ASP A C 1
ATOM 1450 O O . ASP A 1 185 ? 0.979 3.483 -25.916 1.00 92.56 185 ASP A O 1
ATOM 1454 N N . LYS A 1 186 ? 1.495 1.826 -27.340 1.00 87.00 186 LYS A N 1
ATOM 1455 C CA . LYS A 1 186 ? 2.724 2.433 -27.864 1.00 87.00 186 LYS A CA 1
ATOM 1456 C C . LYS A 1 186 ? 2.550 3.855 -28.409 1.00 87.00 186 LYS A C 1
ATOM 1458 O O . LYS A 1 186 ? 3.543 4.535 -28.618 1.00 87.00 186 LYS A O 1
ATOM 1463 N N . LYS A 1 187 ? 1.323 4.284 -28.725 1.00 87.94 187 LYS A N 1
ATOM 1464 C CA . LYS A 1 187 ? 1.028 5.639 -29.216 1.00 87.94 187 LYS A CA 1
ATOM 1465 C C . LYS A 1 187 ? 0.650 6.616 -28.103 1.00 87.94 187 LYS A C 1
ATOM 1467 O O . LYS A 1 187 ? 0.390 7.780 -28.395 1.00 87.94 187 LYS A O 1
ATOM 1472 N N . ASN A 1 188 ? 0.585 6.159 -26.856 1.00 92.56 188 ASN A N 1
ATOM 1473 C CA . ASN A 1 188 ? 0.091 6.937 -25.735 1.00 92.56 188 ASN A CA 1
ATOM 1474 C C . ASN A 1 188 ? 1.055 6.859 -24.546 1.00 92.56 188 ASN A C 1
ATOM 1476 O O . ASN A 1 188 ? 1.043 5.899 -23.771 1.00 92.56 188 ASN A O 1
ATOM 1480 N N . ASN A 1 189 ? 1.841 7.922 -24.356 1.00 93.25 189 ASN A N 1
ATOM 1481 C CA . ASN A 1 189 ? 2.793 8.022 -23.250 1.00 93.25 189 ASN A CA 1
ATOM 1482 C C . ASN A 1 189 ? 2.127 7.955 -21.865 1.00 93.25 189 ASN A C 1
ATOM 1484 O O . ASN A 1 189 ? 2.781 7.562 -20.907 1.00 93.25 189 ASN A O 1
ATOM 1488 N N . ALA A 1 190 ? 0.826 8.242 -21.743 1.00 93.00 190 ALA A N 1
ATOM 1489 C CA . ALA A 1 190 ? 0.107 8.099 -20.476 1.00 93.00 190 ALA A CA 1
ATOM 1490 C C . ALA A 1 190 ? -0.129 6.630 -20.056 1.00 93.00 190 ALA A C 1
ATOM 1492 O O . ALA A 1 190 ? -0.661 6.390 -18.976 1.00 93.00 190 ALA A O 1
ATOM 1493 N N . THR A 1 191 ? 0.220 5.659 -20.910 1.00 95.19 191 THR A N 1
ATOM 1494 C CA . THR A 1 191 ? 0.181 4.210 -20.617 1.00 95.19 191 THR A CA 1
ATOM 1495 C C . THR A 1 191 ? 1.563 3.622 -20.306 1.00 95.19 191 THR A C 1
ATOM 1497 O O . THR A 1 191 ? 1.703 2.420 -20.077 1.00 95.19 191 THR A O 1
ATOM 1500 N N . ARG A 1 192 ? 2.596 4.472 -20.310 1.00 96.81 192 ARG A N 1
ATOM 1501 C CA . ARG A 1 192 ? 3.972 4.147 -19.932 1.00 96.81 192 ARG A CA 1
ATOM 1502 C C . ARG A 1 192 ? 4.179 4.634 -18.505 1.00 96.81 192 ARG A C 1
ATOM 1504 O O . ARG A 1 192 ? 3.913 5.801 -18.221 1.00 96.81 192 ARG A O 1
ATOM 1511 N N . TYR A 1 193 ? 4.648 3.766 -17.617 1.00 97.50 193 TYR A N 1
ATOM 1512 C CA . TYR A 1 193 ? 4.727 4.063 -16.190 1.00 97.50 193 TYR A CA 1
ATOM 1513 C C . TYR A 1 193 ? 6.156 3.993 -15.666 1.00 97.50 193 TYR A C 1
ATOM 1515 O O . TYR A 1 193 ? 6.920 3.100 -16.023 1.00 97.50 193 TYR A O 1
ATOM 1523 N N . PHE A 1 194 ? 6.483 4.868 -14.723 1.00 97.56 194 PHE A N 1
ATOM 1524 C CA . PHE A 1 194 ? 7.448 4.528 -13.688 1.00 97.56 194 PHE A CA 1
ATOM 1525 C C . PHE A 1 194 ? 6.726 3.814 -12.551 1.00 97.56 194 PHE A C 1
ATOM 1527 O O . PHE A 1 194 ? 5.672 4.263 -12.101 1.00 97.56 194 PHE A O 1
ATOM 1534 N N . ILE A 1 195 ? 7.325 2.739 -12.044 1.00 96.88 195 ILE A N 1
ATOM 1535 C CA . ILE A 1 195 ? 6.912 2.136 -10.776 1.00 96.88 195 ILE A CA 1
ATOM 1536 C C . ILE A 1 195 ? 7.766 2.792 -9.688 1.00 96.88 195 ILE A C 1
ATOM 1538 O O . ILE A 1 195 ? 8.921 2.426 -9.493 1.00 96.88 195 ILE A O 1
ATOM 1542 N N . GLN A 1 196 ? 7.237 3.829 -9.045 1.00 94.38 196 GLN A N 1
ATOM 1543 C CA . GLN A 1 196 ? 7.941 4.648 -8.059 1.00 94.38 196 GLN A CA 1
ATOM 1544 C C . GLN A 1 196 ? 7.764 4.089 -6.643 1.00 94.38 196 GLN A C 1
ATOM 1546 O O . GLN A 1 196 ? 6.662 3.713 -6.256 1.00 94.38 196 GLN A O 1
ATOM 1551 N N . PHE A 1 197 ? 8.816 4.114 -5.829 1.00 92.31 197 PHE A N 1
ATOM 1552 C CA . PHE A 1 197 ? 8.707 3.857 -4.393 1.00 92.31 197 PHE A CA 1
ATOM 1553 C C . PHE A 1 197 ? 8.099 5.070 -3.683 1.00 92.31 197 PHE A C 1
ATOM 1555 O O . PHE A 1 197 ? 8.603 6.185 -3.801 1.00 92.31 197 PHE A O 1
ATOM 1562 N N . ASN A 1 198 ? 7.035 4.862 -2.907 1.00 88.94 198 ASN A N 1
ATOM 1563 C CA . ASN A 1 198 ? 6.380 5.937 -2.156 1.00 88.94 198 ASN A CA 1
ATOM 1564 C C . ASN A 1 198 ? 7.252 6.459 -1.000 1.00 88.94 198 ASN A C 1
ATOM 1566 O O . ASN A 1 198 ? 7.133 7.612 -0.583 1.00 88.94 198 ASN A O 1
ATOM 1570 N N . SER A 1 199 ? 8.130 5.600 -0.483 1.00 86.81 199 SER A N 1
ATOM 1571 C CA . SER A 1 199 ? 9.050 5.927 0.601 1.00 86.81 199 SER A CA 1
ATOM 1572 C C . SER A 1 199 ? 10.278 6.666 0.064 1.00 86.81 199 SER A C 1
ATOM 1574 O O . SER A 1 199 ? 10.925 6.162 -0.859 1.00 86.81 199 SER A O 1
ATOM 1576 N N . PRO A 1 200 ? 10.644 7.821 0.653 1.00 88.62 200 PRO A N 1
ATOM 1577 C CA . PRO A 1 200 ? 11.860 8.529 0.285 1.00 88.62 200 PRO A CA 1
ATOM 1578 C C . PRO A 1 200 ? 13.089 7.640 0.437 1.00 88.62 200 PRO A C 1
ATOM 1580 O O . PRO A 1 200 ? 13.252 6.956 1.449 1.00 88.62 200 PRO A O 1
ATOM 1583 N N . ALA A 1 201 ? 13.980 7.696 -0.544 1.00 88.69 201 ALA A N 1
ATOM 1584 C CA . ALA A 1 201 ? 15.239 6.988 -0.476 1.00 88.69 201 ALA A CA 1
ATOM 1585 C C . ALA A 1 201 ? 16.154 7.570 0.609 1.00 88.69 201 ALA A C 1
ATOM 1587 O O . ALA A 1 201 ? 16.201 8.782 0.847 1.00 88.69 201 ALA A O 1
ATOM 1588 N N . ALA A 1 202 ? 16.909 6.686 1.259 1.00 86.44 202 ALA A N 1
ATOM 1589 C CA . ALA A 1 202 ? 17.900 7.052 2.252 1.00 86.44 202 ALA A CA 1
ATOM 1590 C C . ALA A 1 202 ? 18.968 7.960 1.625 1.00 86.44 202 ALA A C 1
ATOM 1592 O O . ALA A 1 202 ? 19.618 7.606 0.640 1.00 86.44 202 ALA A O 1
ATOM 1593 N N . ASN A 1 203 ? 19.172 9.135 2.223 1.00 87.38 203 ASN A N 1
ATOM 1594 C CA . ASN A 1 203 ? 20.183 10.088 1.787 1.00 87.38 203 ASN A CA 1
ATOM 1595 C C . ASN A 1 203 ? 21.420 9.993 2.684 1.00 87.38 203 ASN A C 1
ATOM 1597 O O . ASN A 1 203 ? 21.469 10.624 3.740 1.00 87.38 203 ASN A O 1
ATOM 1601 N N . ASN A 1 204 ? 22.410 9.198 2.276 1.00 83.38 204 ASN A N 1
ATOM 1602 C CA . ASN A 1 204 ? 23.662 9.067 3.017 1.00 83.38 204 ASN A CA 1
ATOM 1603 C C . ASN A 1 204 ? 24.890 9.173 2.094 1.00 83.38 204 ASN A C 1
ATOM 1605 O O . ASN A 1 204 ? 25.486 8.155 1.739 1.00 83.38 204 ASN A O 1
ATOM 1609 N N . PRO A 1 205 ? 25.287 10.400 1.703 1.00 84.12 205 PRO A N 1
ATOM 1610 C CA . PRO A 1 205 ? 26.371 10.618 0.742 1.00 84.12 205 PRO A CA 1
ATOM 1611 C C . PRO A 1 205 ? 27.750 10.160 1.248 1.00 84.12 205 PRO A C 1
ATOM 1613 O O . PRO A 1 205 ? 28.667 9.961 0.454 1.00 84.12 205 PRO A O 1
ATOM 1616 N N . SER A 1 206 ? 27.906 9.943 2.559 1.00 85.38 206 SER A N 1
ATOM 1617 C CA . SER A 1 206 ? 29.120 9.361 3.149 1.00 85.38 206 SER A CA 1
ATOM 1618 C C . SER A 1 206 ? 29.357 7.911 2.708 1.00 85.38 206 SER A C 1
ATOM 1620 O O . SER A 1 206 ? 30.492 7.439 2.744 1.00 85.38 206 SER A O 1
ATOM 1622 N N . TYR A 1 207 ? 28.302 7.215 2.270 1.00 78.38 207 TYR A N 1
ATOM 1623 C CA . TYR A 1 207 ? 28.330 5.831 1.787 1.00 78.38 207 TYR A CA 1
ATOM 1624 C C . TYR A 1 207 ? 28.152 5.726 0.272 1.00 78.38 207 TYR A C 1
ATOM 1626 O O . TYR A 1 207 ? 27.710 4.698 -0.239 1.00 78.38 207 TYR A O 1
ATOM 1634 N N . GLY A 1 208 ? 28.513 6.794 -0.439 1.00 81.81 208 GLY A N 1
ATOM 1635 C CA . GLY A 1 208 ? 28.546 6.825 -1.889 1.00 81.81 208 GLY A CA 1
ATOM 1636 C C . GLY A 1 208 ? 27.442 7.670 -2.520 1.00 81.81 208 GLY A C 1
ATOM 1637 O O . GLY A 1 208 ? 26.739 8.419 -1.841 1.00 81.81 208 GLY A O 1
ATOM 1638 N N . PRO A 1 209 ? 27.333 7.612 -3.853 1.00 85.69 209 PRO A N 1
ATOM 1639 C CA . PRO A 1 209 ? 26.314 8.338 -4.601 1.00 85.69 209 PRO A CA 1
ATOM 1640 C C . PRO A 1 209 ? 24.897 7.926 -4.183 1.00 85.69 209 PRO A C 1
ATOM 1642 O O . PRO A 1 209 ? 24.627 6.764 -3.894 1.00 85.69 209 PRO A O 1
ATOM 1645 N N . THR A 1 210 ? 23.980 8.894 -4.175 1.00 84.12 210 THR A N 1
ATOM 1646 C CA . THR A 1 210 ? 22.606 8.692 -3.684 1.00 84.12 210 THR A CA 1
ATOM 1647 C C . THR A 1 210 ? 21.548 8.753 -4.781 1.00 84.12 210 THR A C 1
ATOM 1649 O O . THR A 1 210 ? 20.388 8.467 -4.512 1.00 84.12 210 THR A O 1
ATOM 1652 N N . GLY A 1 211 ? 21.899 9.164 -6.004 1.00 85.00 211 GLY A N 1
ATOM 1653 C CA . GLY A 1 211 ? 20.966 9.249 -7.136 1.00 85.00 211 GLY A CA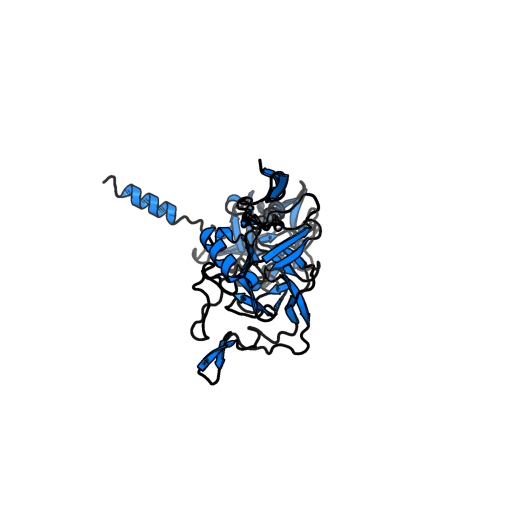 1
ATOM 1654 C C . GLY A 1 211 ? 19.817 10.262 -6.987 1.00 85.00 211 GLY A C 1
ATOM 1655 O O . GLY A 1 211 ? 19.054 10.441 -7.927 1.00 85.00 211 GLY A O 1
ATOM 1656 N N . LEU A 1 212 ? 19.696 10.979 -5.864 1.00 86.56 212 LEU A N 1
ATOM 1657 C CA . LEU A 1 212 ? 18.503 11.779 -5.519 1.00 86.56 212 LEU A CA 1
ATOM 1658 C C . LEU A 1 212 ? 18.332 13.081 -6.322 1.00 86.56 212 LEU A C 1
ATOM 1660 O O . LEU A 1 212 ? 17.351 13.795 -6.134 1.00 86.56 212 LEU A O 1
ATOM 1664 N N . GLY A 1 213 ? 19.280 13.412 -7.200 1.00 85.50 213 GLY A N 1
ATOM 1665 C CA . GLY A 1 213 ? 19.212 14.586 -8.079 1.00 85.50 213 GLY A CA 1
ATOM 1666 C C . GLY A 1 213 ? 18.361 14.387 -9.339 1.00 85.50 213 GLY A C 1
ATOM 1667 O O . GLY A 1 213 ? 18.355 15.260 -10.204 1.00 85.50 213 GLY A O 1
ATOM 1668 N N . GLY A 1 214 ? 17.698 13.235 -9.481 1.00 89.38 214 GLY A N 1
ATOM 1669 C CA . GLY A 1 214 ? 16.852 12.919 -10.629 1.00 89.38 214 GLY A CA 1
ATOM 1670 C C . GLY A 1 214 ? 15.492 13.623 -10.624 1.00 89.38 214 GLY A C 1
ATOM 1671 O O . GLY A 1 214 ? 15.101 14.306 -9.680 1.00 89.38 214 GLY A O 1
ATOM 1672 N N . ARG A 1 215 ? 14.732 13.405 -11.696 1.00 91.06 215 ARG A N 1
ATOM 1673 C CA . ARG A 1 215 ? 13.412 14.001 -11.954 1.00 91.06 215 ARG A CA 1
ATOM 1674 C C . ARG A 1 215 ? 12.324 13.539 -10.989 1.00 91.06 215 ARG A C 1
ATOM 1676 O O . ARG A 1 215 ? 11.406 14.296 -10.708 1.00 91.06 215 ARG A O 1
ATOM 1683 N N . THR A 1 216 ? 12.453 12.338 -10.434 1.00 86.56 216 THR A N 1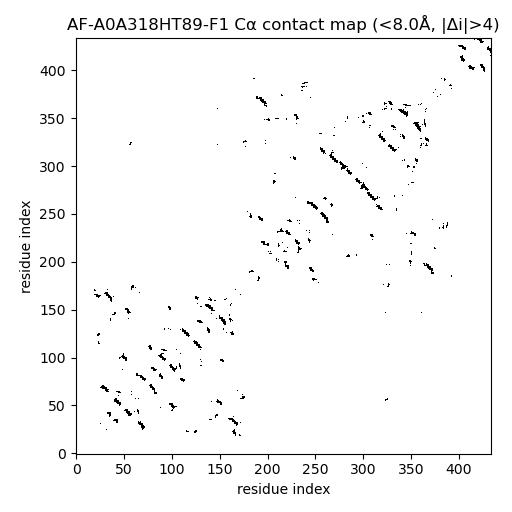
ATOM 1684 C CA . THR A 1 216 ? 11.557 11.826 -9.385 1.00 86.56 216 THR A CA 1
ATOM 1685 C C . THR A 1 216 ? 11.982 12.259 -7.972 1.00 86.56 216 THR A C 1
ATOM 1687 O O . THR A 1 216 ? 11.367 11.871 -6.976 1.00 86.56 216 THR A O 1
ATOM 1690 N N . GLY A 1 217 ? 13.020 13.099 -7.866 1.00 86.44 217 GLY A N 1
ATOM 1691 C CA . GLY A 1 217 ? 13.527 13.651 -6.616 1.00 86.44 217 GLY A CA 1
ATOM 1692 C C . GLY A 1 217 ? 13.965 12.566 -5.633 1.00 86.44 217 GLY A C 1
ATOM 1693 O O . GLY A 1 217 ? 14.739 11.670 -5.964 1.00 86.44 217 GLY A O 1
ATOM 1694 N N . LYS A 1 218 ? 13.450 12.648 -4.401 1.00 89.62 218 LYS A N 1
ATOM 1695 C CA . LYS A 1 218 ? 13.782 11.710 -3.318 1.00 89.62 218 LYS A CA 1
ATOM 1696 C C . LYS A 1 218 ? 13.128 10.330 -3.459 1.00 89.62 218 LYS A C 1
ATOM 1698 O O . LYS A 1 218 ? 13.498 9.431 -2.712 1.00 89.62 218 LYS A O 1
ATOM 1703 N N . ASN A 1 219 ? 12.174 10.161 -4.372 1.00 91.69 219 ASN A N 1
ATOM 1704 C CA . ASN A 1 219 ? 11.487 8.893 -4.587 1.00 91.69 219 ASN A CA 1
ATOM 1705 C C . ASN A 1 219 ? 12.070 8.212 -5.828 1.00 91.69 219 ASN A C 1
ATOM 1707 O O . ASN A 1 219 ? 11.942 8.707 -6.947 1.00 91.69 219 ASN A O 1
ATOM 1711 N N . LEU A 1 220 ? 12.742 7.083 -5.629 1.00 94.12 220 LEU A N 1
ATOM 1712 C CA . LEU A 1 220 ? 13.351 6.313 -6.714 1.00 94.12 220 LEU A CA 1
ATOM 1713 C C . LEU A 1 220 ? 12.302 5.468 -7.451 1.00 94.12 220 LEU A C 1
ATOM 1715 O O . LEU A 1 220 ? 11.176 5.310 -6.978 1.00 94.12 220 LEU A O 1
ATOM 1719 N N . VAL A 1 221 ? 12.670 4.916 -8.604 1.00 96.38 221 VAL A N 1
ATOM 1720 C CA . VAL A 1 221 ? 11.817 4.062 -9.443 1.00 96.38 221 VAL A CA 1
ATOM 1721 C C . VAL A 1 221 ? 12.414 2.671 -9.602 1.00 96.38 221 VAL A C 1
ATOM 1723 O O . VAL A 1 221 ? 13.622 2.491 -9.482 1.00 96.38 221 VAL A O 1
ATOM 1726 N N . LEU A 1 222 ? 11.576 1.680 -9.881 1.00 97.31 222 LEU A N 1
ATOM 1727 C CA . LEU A 1 222 ? 12.004 0.324 -10.194 1.00 97.31 222 LEU A CA 1
ATOM 1728 C C . LEU A 1 222 ? 12.711 0.284 -11.556 1.00 97.31 222 LEU A C 1
ATOM 1730 O O . LEU A 1 222 ? 12.172 0.752 -12.559 1.00 97.31 222 LEU A O 1
ATOM 1734 N N . SER A 1 223 ? 13.895 -0.315 -11.591 1.00 96.31 223 SER A N 1
ATOM 1735 C CA . SER A 1 223 ? 14.755 -0.455 -12.767 1.00 96.31 223 SER A CA 1
ATOM 1736 C C . SER A 1 223 ? 15.373 -1.854 -12.824 1.00 96.31 223 SER A C 1
ATOM 1738 O O . SER A 1 223 ? 15.257 -2.633 -11.876 1.00 96.31 223 SER A O 1
ATOM 1740 N N . VAL A 1 224 ? 16.062 -2.156 -13.924 1.00 94.56 224 VAL A N 1
ATOM 1741 C CA . VAL A 1 224 ? 16.847 -3.380 -14.116 1.00 94.56 224 VAL A CA 1
ATOM 1742 C C . VAL A 1 224 ? 18.312 -3.033 -14.377 1.00 94.56 224 VAL A C 1
ATOM 1744 O O . VAL A 1 224 ? 18.608 -2.157 -15.187 1.00 94.56 224 VAL A O 1
ATOM 1747 N N . ASP A 1 225 ? 19.227 -3.770 -13.748 1.00 89.06 225 ASP A N 1
ATOM 1748 C CA . ASP A 1 225 ? 20.659 -3.755 -14.064 1.00 89.06 225 ASP A CA 1
ATOM 1749 C C . ASP A 1 225 ? 21.212 -5.190 -14.150 1.00 89.06 225 ASP A C 1
ATOM 1751 O O . ASP A 1 225 ? 21.204 -5.919 -13.155 1.00 89.06 225 ASP A O 1
ATOM 1755 N N . ASN A 1 226 ? 21.676 -5.596 -15.342 1.00 81.62 226 ASN A N 1
ATOM 1756 C CA . ASN A 1 226 ? 22.190 -6.939 -15.676 1.00 81.62 226 ASN A CA 1
ATOM 1757 C C . ASN A 1 226 ? 21.282 -8.121 -15.276 1.00 81.62 226 ASN A C 1
ATOM 1759 O O . ASN A 1 226 ? 21.794 -9.210 -15.074 1.00 81.62 226 ASN A O 1
ATOM 1763 N N . ASP A 1 227 ? 19.969 -7.903 -15.147 1.00 85.19 227 ASP A N 1
ATOM 1764 C CA . ASP A 1 227 ? 18.910 -8.837 -14.692 1.00 85.19 227 ASP A CA 1
ATOM 1765 C C . ASP A 1 227 ? 18.467 -8.666 -13.237 1.00 85.19 227 ASP A C 1
ATOM 1767 O O . ASP A 1 227 ? 17.480 -9.250 -12.797 1.00 85.19 227 ASP A O 1
ATOM 1771 N N . THR A 1 228 ? 19.138 -7.813 -12.477 1.00 86.75 228 THR A N 1
ATOM 1772 C CA . THR A 1 228 ? 18.735 -7.514 -11.105 1.00 86.75 228 THR A CA 1
ATOM 1773 C C . THR A 1 228 ? 17.703 -6.398 -11.083 1.00 86.75 228 THR A C 1
ATOM 1775 O O . THR A 1 228 ? 17.958 -5.332 -11.647 1.00 86.75 228 THR A O 1
ATOM 1778 N N . LEU A 1 229 ? 16.586 -6.584 -10.371 1.00 92.62 229 LEU A N 1
ATOM 1779 C CA . LEU A 1 229 ? 15.724 -5.452 -10.043 1.00 92.62 229 LEU A CA 1
ATOM 1780 C C . LEU A 1 229 ? 16.352 -4.575 -8.970 1.00 92.62 229 LEU A C 1
ATOM 1782 O O . LEU A 1 229 ? 16.767 -5.046 -7.906 1.00 92.62 229 LEU A O 1
ATOM 1786 N N . ILE A 1 230 ? 16.367 -3.280 -9.256 1.00 90.69 230 ILE A N 1
ATOM 1787 C CA . ILE A 1 230 ? 16.939 -2.264 -8.389 1.00 90.69 230 ILE A CA 1
ATOM 1788 C C . ILE A 1 230 ? 16.046 -1.028 -8.301 1.00 90.69 230 ILE A C 1
ATOM 1790 O O . ILE A 1 230 ? 15.194 -0.802 -9.156 1.00 90.69 230 ILE A O 1
ATOM 1794 N N . SER A 1 231 ? 16.272 -0.191 -7.295 1.00 91.81 231 SER A N 1
ATOM 1795 C CA . SER A 1 231 ? 15.739 1.173 -7.262 1.00 91.81 231 SER A CA 1
ATOM 1796 C C . SER A 1 231 ? 16.734 2.150 -7.879 1.00 91.81 231 SER A C 1
ATOM 1798 O O . SER A 1 231 ? 17.895 2.188 -7.489 1.00 91.81 231 SER A O 1
ATOM 1800 N N . ASP A 1 232 ? 16.299 2.971 -8.823 1.00 93.19 232 ASP A N 1
ATOM 1801 C CA . ASP A 1 232 ? 17.153 3.897 -9.566 1.00 93.19 232 ASP A CA 1
ATOM 1802 C C . ASP A 1 232 ? 16.492 5.279 -9.673 1.00 93.19 232 ASP A C 1
ATOM 1804 O O . ASP A 1 232 ? 15.296 5.444 -9.436 1.00 93.19 232 ASP A O 1
ATOM 1808 N N . SER A 1 233 ? 17.273 6.304 -9.983 1.00 93.00 233 SER A N 1
ATOM 1809 C CA . SER A 1 233 ? 16.760 7.629 -10.307 1.00 93.00 233 SER A CA 1
ATOM 1810 C C . SER A 1 233 ? 16.475 7.732 -11.798 1.00 93.00 233 SER A C 1
ATOM 1812 O O . SER A 1 233 ? 16.962 6.927 -12.586 1.00 93.00 233 SER A O 1
ATOM 1814 N N . VAL A 1 234 ? 15.683 8.718 -12.213 1.00 93.12 234 VAL A N 1
ATOM 1815 C CA . VAL A 1 234 ? 15.489 9.009 -13.640 1.00 93.12 234 VAL A CA 1
ATOM 1816 C C . VAL A 1 234 ? 16.045 10.387 -13.944 1.00 93.12 234 VAL A C 1
ATOM 1818 O O . VAL A 1 234 ? 15.747 11.344 -13.229 1.00 93.12 234 VAL A O 1
ATOM 1821 N N . ILE A 1 235 ? 16.846 10.503 -14.998 1.00 91.19 235 ILE A N 1
ATOM 1822 C CA . ILE A 1 235 ? 17.444 11.769 -15.442 1.00 91.19 235 ILE A CA 1
ATOM 1823 C C . ILE A 1 235 ? 17.062 12.080 -16.892 1.00 91.19 235 ILE A C 1
ATOM 1825 O O . ILE A 1 235 ? 16.511 11.245 -17.603 1.00 91.19 235 ILE A O 1
ATOM 1829 N N . VAL A 1 236 ? 17.340 13.303 -17.342 1.00 88.00 236 VAL A N 1
ATOM 1830 C CA . VAL A 1 236 ? 17.229 13.649 -18.766 1.00 88.00 236 VAL A CA 1
ATOM 1831 C C . VAL A 1 236 ? 18.364 12.962 -19.529 1.00 88.00 236 VAL A C 1
ATOM 1833 O O . VAL A 1 236 ? 19.487 12.904 -19.034 1.00 88.00 236 VAL A O 1
ATOM 1836 N N . ALA A 1 237 ? 18.073 12.465 -20.730 1.00 87.00 237 ALA A N 1
ATOM 1837 C CA . ALA A 1 237 ? 18.988 11.675 -21.561 1.00 87.00 237 ALA A CA 1
ATOM 1838 C C . ALA A 1 237 ? 19.540 10.400 -20.876 1.00 87.00 237 ALA A C 1
ATOM 1840 O O . ALA A 1 237 ? 20.656 9.967 -21.153 1.00 87.00 237 ALA A O 1
ATOM 1841 N N . ASP A 1 238 ? 18.760 9.790 -19.981 1.00 90.12 238 ASP A N 1
ATOM 1842 C CA . ASP A 1 238 ? 19.082 8.527 -19.308 1.00 90.12 238 ASP A CA 1
ATOM 1843 C C . ASP A 1 238 ? 19.253 7.358 -20.296 1.00 90.12 238 ASP A C 1
ATOM 1845 O O . ASP A 1 238 ? 18.296 6.860 -20.893 1.00 90.12 238 ASP A O 1
ATOM 1849 N N . ALA A 1 239 ? 20.480 6.861 -20.436 1.00 88.56 239 ALA A N 1
ATOM 1850 C CA . ALA A 1 239 ? 20.771 5.704 -21.283 1.00 88.56 239 ALA A CA 1
ATOM 1851 C C . ALA A 1 239 ? 20.040 4.422 -20.830 1.00 88.56 239 ALA A C 1
ATOM 1853 O O . ALA A 1 239 ? 19.827 3.512 -21.633 1.00 88.56 239 ALA A O 1
ATOM 1854 N N . ASN A 1 240 ? 19.624 4.359 -19.562 1.00 91.12 240 ASN A N 1
ATOM 1855 C CA . ASN A 1 240 ? 18.949 3.213 -18.965 1.00 91.12 240 ASN A CA 1
ATOM 1856 C C . ASN A 1 240 ? 17.422 3.364 -18.943 1.00 91.12 240 ASN A C 1
ATOM 1858 O O . ASN A 1 240 ? 16.745 2.546 -18.324 1.00 91.12 240 ASN A O 1
ATOM 1862 N N . PHE A 1 241 ? 16.854 4.369 -19.619 1.00 94.44 241 PHE A N 1
ATOM 1863 C CA . PHE A 1 241 ? 15.414 4.658 -19.585 1.00 94.44 241 PHE A CA 1
ATOM 1864 C C . PHE A 1 241 ? 14.533 3.443 -19.882 1.00 94.44 241 PHE A C 1
ATOM 1866 O O . PHE A 1 241 ? 13.586 3.171 -19.147 1.00 94.44 241 PHE A O 1
ATOM 1873 N N . LYS A 1 242 ? 14.909 2.644 -20.887 1.00 94.75 242 LYS A N 1
ATOM 1874 C CA . LYS A 1 242 ? 14.156 1.447 -21.286 1.00 94.75 242 LYS A CA 1
ATOM 1875 C C . LYS A 1 242 ? 14.034 0.377 -20.192 1.00 94.75 242 LYS A C 1
ATOM 1877 O O . LYS A 1 242 ? 13.152 -0.472 -20.256 1.00 94.75 242 LYS A O 1
ATOM 1882 N N . TYR A 1 243 ? 14.923 0.398 -19.200 1.00 96.06 243 TYR A N 1
ATOM 1883 C CA . TYR A 1 243 ? 14.893 -0.520 -18.061 1.00 96.06 243 TYR A CA 1
ATOM 1884 C C . TYR A 1 243 ? 14.022 -0.003 -16.905 1.00 96.06 243 TYR A C 1
ATOM 1886 O O . TYR A 1 243 ? 13.696 -0.775 -16.006 1.00 96.06 243 TYR A O 1
ATOM 1894 N N . LYS A 1 244 ? 13.650 1.285 -16.935 1.00 96.75 244 LYS A N 1
ATOM 1895 C CA . LYS A 1 244 ? 12.917 2.015 -15.882 1.00 96.75 244 LYS A CA 1
ATOM 1896 C C . LYS A 1 244 ? 11.443 2.220 -16.216 1.00 96.75 244 LYS A C 1
ATOM 1898 O O . LYS A 1 244 ? 10.631 2.406 -15.313 1.00 96.75 244 LYS A O 1
ATOM 1903 N N . VAL A 1 245 ? 11.110 2.234 -17.504 1.00 97.38 245 VAL A N 1
ATOM 1904 C CA . VAL A 1 245 ? 9.739 2.399 -17.988 1.00 97.38 245 VAL A CA 1
ATOM 1905 C C . VAL A 1 245 ? 9.069 1.036 -18.090 1.00 97.38 245 VAL A C 1
ATOM 1907 O O . VAL A 1 245 ? 9.557 0.147 -18.785 1.00 97.38 245 VAL A O 1
ATOM 1910 N N . TRP A 1 246 ? 7.945 0.895 -17.395 1.00 98.25 246 TRP A N 1
ATOM 1911 C CA . TRP A 1 246 ? 7.145 -0.317 -17.294 1.00 98.25 246 TRP A CA 1
ATOM 1912 C C . TRP A 1 246 ? 5.787 -0.139 -17.964 1.00 98.25 246 TRP A C 1
ATOM 1914 O O . TRP A 1 246 ? 5.152 0.915 -17.902 1.00 98.25 246 TRP A O 1
ATOM 1924 N N . HIS A 1 247 ? 5.325 -1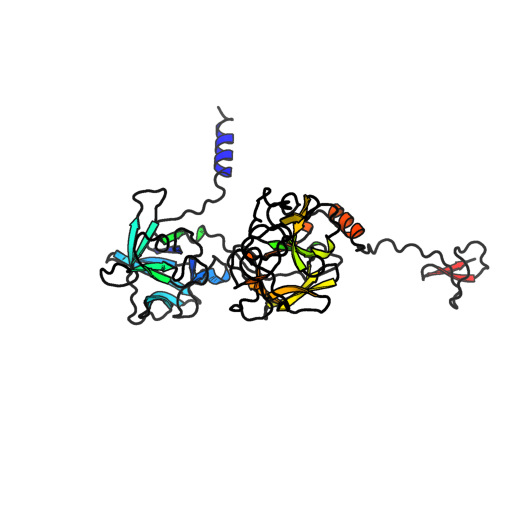.217 -18.577 1.00 97.81 247 HIS A N 1
ATOM 1925 C CA . HIS A 1 247 ? 4.059 -1.329 -19.274 1.00 97.81 247 HIS A CA 1
ATOM 1926 C C . HIS A 1 247 ? 3.174 -2.340 -18.566 1.00 97.81 247 HIS A C 1
ATOM 1928 O O . HIS A 1 247 ? 3.610 -3.453 -18.261 1.00 97.81 247 HIS A O 1
ATOM 1934 N N . VAL A 1 248 ? 1.906 -1.981 -18.379 1.00 97.88 248 VAL A N 1
ATOM 1935 C CA . VAL A 1 248 ? 0.874 -2.943 -18.003 1.00 97.88 248 VAL A CA 1
ATOM 1936 C C . VAL A 1 248 ? 0.413 -3.638 -19.278 1.00 97.88 248 VAL A C 1
ATOM 1938 O O . VAL A 1 248 ? -0.352 -3.086 -20.066 1.00 97.88 248 VAL A O 1
ATOM 1941 N N . ASN A 1 249 ? 0.930 -4.841 -19.519 1.00 96.62 249 ASN A N 1
ATOM 1942 C CA . ASN A 1 249 ? 0.597 -5.625 -20.708 1.00 96.62 249 ASN A CA 1
ATOM 1943 C C . ASN A 1 249 ? -0.807 -6.238 -20.602 1.00 96.62 249 ASN A C 1
ATOM 1945 O O . ASN A 1 249 ? -1.535 -6.317 -21.587 1.00 96.62 249 ASN A O 1
ATOM 1949 N N . SER A 1 250 ? -1.196 -6.653 -19.397 1.00 96.62 250 SER A N 1
ATOM 1950 C CA . SER A 1 250 ? -2.556 -7.084 -19.071 1.00 96.62 250 SER A CA 1
ATOM 1951 C C . SER A 1 250 ? -2.836 -6.870 -17.589 1.00 96.62 250 SER A C 1
ATOM 1953 O O . SER A 1 250 ? -1.925 -6.986 -16.766 1.00 96.62 250 SER A O 1
ATOM 1955 N N . PHE A 1 251 ? -4.096 -6.606 -17.257 1.00 96.38 251 PHE A N 1
ATOM 1956 C CA . PHE A 1 251 ? -4.580 -6.529 -15.886 1.00 96.38 251 PHE A CA 1
ATOM 1957 C C . PHE A 1 251 ? -5.994 -7.106 -15.788 1.00 96.38 251 PHE A C 1
ATOM 1959 O O . PHE A 1 251 ? -6.850 -6.783 -16.611 1.00 96.38 251 PHE A O 1
ATOM 1966 N N . ASP A 1 252 ? -6.227 -7.946 -14.784 1.00 94.56 252 ASP A N 1
ATOM 1967 C CA . ASP A 1 252 ? -7.546 -8.459 -14.430 1.00 94.56 252 ASP A CA 1
ATOM 1968 C C . ASP A 1 252 ? -7.973 -7.873 -13.070 1.00 94.56 252 ASP A C 1
ATOM 1970 O O . ASP A 1 252 ? -7.393 -8.218 -12.035 1.00 94.56 252 ASP A O 1
ATOM 1974 N N . PRO A 1 253 ? -8.999 -7.004 -13.027 1.00 88.88 253 PRO A N 1
ATOM 1975 C CA . PRO A 1 253 ? -9.448 -6.375 -11.790 1.00 88.88 253 PRO A CA 1
ATOM 1976 C C . PRO A 1 253 ? -10.125 -7.344 -10.814 1.00 88.88 253 PRO A C 1
ATOM 1978 O O . PRO A 1 253 ? -10.227 -7.011 -9.631 1.00 88.88 253 PRO A O 1
ATOM 1981 N N . THR A 1 254 ? -10.593 -8.511 -11.262 1.00 89.44 254 THR A N 1
ATOM 1982 C CA . THR A 1 254 ? -11.234 -9.519 -10.410 1.00 89.44 254 THR A CA 1
ATOM 1983 C C . THR A 1 254 ? -10.193 -10.372 -9.702 1.00 89.44 254 THR A C 1
ATOM 1985 O O . THR A 1 254 ? -10.240 -10.505 -8.482 1.00 89.44 254 THR A O 1
ATOM 1988 N N . THR A 1 255 ? -9.233 -10.920 -10.447 1.00 93.06 255 THR A N 1
ATOM 1989 C CA . THR A 1 255 ? -8.178 -11.781 -9.882 1.00 93.06 255 THR A CA 1
ATOM 1990 C C . THR A 1 255 ? -6.965 -10.998 -9.376 1.00 93.06 255 THR A C 1
ATOM 1992 O O . THR A 1 255 ? -6.089 -11.572 -8.731 1.00 93.06 255 THR A O 1
ATOM 1995 N N . LYS A 1 256 ? -6.912 -9.690 -9.664 1.00 93.88 256 LYS A N 1
ATOM 1996 C CA . LYS A 1 256 ? -5.775 -8.790 -9.412 1.00 93.88 256 LYS A CA 1
ATOM 1997 C C . LYS A 1 256 ? -4.479 -9.223 -10.0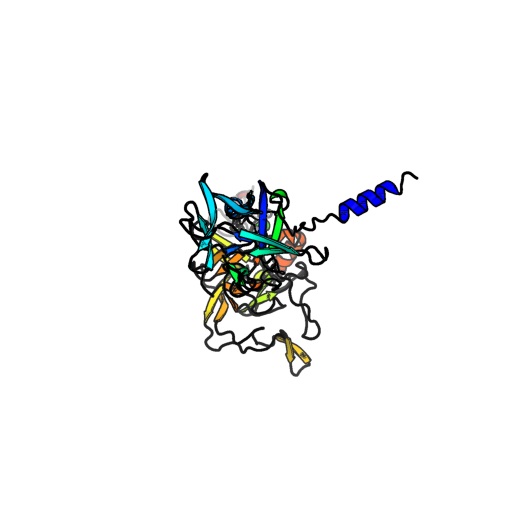99 1.00 93.88 256 LYS A C 1
ATOM 1999 O O . LYS A 1 256 ? -3.401 -8.764 -9.719 1.00 93.88 256 LYS A O 1
ATOM 2004 N N . GLN A 1 257 ? -4.581 -10.077 -11.118 1.00 97.19 257 GLN A N 1
ATOM 2005 C CA . GLN A 1 257 ? -3.447 -10.493 -11.929 1.00 97.19 257 GLN A CA 1
ATOM 2006 C C . GLN A 1 257 ? -2.966 -9.333 -12.795 1.00 97.19 257 GLN A C 1
ATOM 2008 O O . GLN A 1 257 ? -3.763 -8.672 -13.460 1.00 97.19 257 GLN A O 1
ATOM 2013 N N . ILE A 1 258 ? -1.657 -9.107 -12.815 1.00 97.94 258 ILE A N 1
ATOM 2014 C CA . ILE A 1 258 ? -1.007 -8.105 -13.654 1.00 97.94 258 ILE A CA 1
ATOM 2015 C C . ILE A 1 258 ? 0.184 -8.724 -14.382 1.00 97.94 258 ILE A C 1
ATOM 2017 O O . ILE A 1 258 ? 0.921 -9.536 -13.824 1.00 97.94 258 ILE A O 1
ATOM 2021 N N . VAL A 1 259 ? 0.401 -8.312 -15.627 1.00 98.25 259 VAL A N 1
ATOM 2022 C CA . VAL A 1 259 ? 1.619 -8.628 -16.377 1.00 98.25 259 VAL A CA 1
ATOM 2023 C C . VAL A 1 259 ? 2.351 -7.326 -16.652 1.00 98.25 259 VAL A C 1
ATOM 2025 O O . VAL A 1 259 ? 1.829 -6.449 -17.344 1.00 98.25 259 VAL A O 1
ATOM 2028 N N . LEU A 1 260 ? 3.560 -7.214 -16.105 1.00 98.31 260 LEU A N 1
ATOM 2029 C CA . LEU A 1 260 ? 4.425 -6.047 -16.236 1.00 98.31 260 LEU A CA 1
ATOM 2030 C C . LEU A 1 260 ? 5.626 -6.382 -17.109 1.00 98.31 260 LEU A C 1
ATOM 2032 O O . LEU A 1 260 ? 6.299 -7.386 -16.875 1.00 98.31 260 LEU A O 1
ATOM 2036 N N . VAL A 1 261 ? 5.901 -5.526 -18.086 1.00 98.06 261 VAL A N 1
ATOM 2037 C CA . VAL A 1 261 ? 7.064 -5.643 -18.969 1.00 98.06 261 VAL A CA 1
ATOM 2038 C C . VAL A 1 261 ? 7.717 -4.278 -19.129 1.00 98.06 261 VAL A C 1
ATOM 2040 O O . VAL A 1 261 ? 7.013 -3.287 -19.302 1.00 98.06 261 VAL A O 1
ATOM 2043 N N . ASN A 1 262 ? 9.039 -4.194 -19.041 1.00 97.50 262 ASN A N 1
ATOM 2044 C CA . ASN A 1 262 ? 9.746 -2.953 -19.337 1.00 97.50 262 ASN A CA 1
ATOM 2045 C C . ASN A 1 262 ? 9.994 -2.794 -20.846 1.00 97.50 262 ASN A C 1
ATOM 2047 O O . ASN A 1 262 ? 9.777 -3.709 -21.643 1.00 97.50 262 ASN A O 1
ATOM 2051 N N . GLU A 1 263 ? 10.476 -1.632 -21.268 1.00 95.00 263 GLU A N 1
ATOM 2052 C CA . GLU A 1 263 ? 10.730 -1.365 -22.690 1.00 95.00 263 GLU A CA 1
ATOM 2053 C C . GLU A 1 263 ? 11.913 -2.142 -23.275 1.00 95.00 263 GLU A C 1
ATOM 2055 O O . GLU A 1 263 ? 12.051 -2.244 -24.494 1.00 95.00 263 GLU A O 1
ATOM 2060 N N . ALA A 1 264 ? 12.754 -2.727 -22.423 1.00 93.88 264 ALA A N 1
ATOM 2061 C CA . ALA A 1 264 ? 13.762 -3.694 -22.835 1.00 93.88 264 ALA A CA 1
ATOM 2062 C C . ALA A 1 264 ? 13.189 -5.109 -23.066 1.00 93.88 264 ALA A C 1
ATOM 2064 O O . ALA A 1 264 ? 13.944 -6.011 -23.426 1.00 93.88 264 ALA A O 1
ATOM 2065 N N . GLY A 1 265 ? 11.878 -5.314 -22.891 1.00 94.88 265 GLY A N 1
ATOM 2066 C CA . GLY A 1 265 ? 11.216 -6.608 -23.072 1.00 94.88 265 GLY A CA 1
ATOM 2067 C C . GLY A 1 265 ? 11.396 -7.560 -21.889 1.00 94.88 265 GLY A C 1
ATOM 2068 O O . GLY A 1 265 ? 11.315 -8.774 -22.068 1.00 94.88 265 GLY A O 1
ATOM 2069 N N . GLN A 1 266 ? 11.671 -7.027 -20.696 1.00 97.50 266 GLN A N 1
ATOM 2070 C CA . GLN A 1 266 ? 11.901 -7.817 -19.492 1.00 97.50 266 GLN A CA 1
ATOM 2071 C C . GLN A 1 266 ? 10.693 -7.775 -18.553 1.00 97.50 266 GLN A C 1
ATOM 2073 O O . GLN A 1 266 ? 10.115 -6.719 -18.304 1.00 97.50 266 GLN A O 1
ATOM 2078 N N . TYR A 1 267 ? 10.352 -8.929 -17.996 1.00 98.19 267 TYR A N 1
ATOM 2079 C CA . TYR A 1 267 ? 9.307 -9.146 -17.004 1.00 98.19 267 TYR A CA 1
ATOM 2080 C C . TYR A 1 267 ? 9.920 -9.298 -15.614 1.00 98.19 267 TYR A C 1
ATOM 2082 O O . TYR A 1 267 ? 11.088 -9.663 -15.479 1.00 98.19 267 TYR A O 1
ATOM 2090 N N . ILE A 1 268 ? 9.123 -9.061 -14.576 1.00 97.44 268 ILE A N 1
ATOM 2091 C CA . ILE A 1 268 ? 9.531 -9.282 -13.185 1.00 97.44 268 ILE A CA 1
ATOM 2092 C C . ILE A 1 268 ? 9.257 -10.740 -12.814 1.00 97.44 268 ILE A C 1
ATOM 2094 O O . ILE A 1 268 ? 8.128 -11.206 -12.934 1.00 97.44 268 ILE A O 1
ATOM 2098 N N . ASN A 1 269 ? 10.277 -11.443 -12.338 1.00 94.38 269 ASN A N 1
ATOM 2099 C CA . ASN A 1 269 ? 10.213 -12.823 -11.879 1.00 94.38 269 ASN A CA 1
ATOM 2100 C C . ASN A 1 269 ? 10.665 -12.932 -10.427 1.00 94.38 269 ASN A C 1
ATOM 2102 O O . ASN A 1 269 ? 11.623 -12.278 -10.025 1.00 94.38 269 ASN A O 1
ATOM 2106 N N . TYR A 1 270 ? 10.030 -13.808 -9.663 1.00 92.50 270 TYR A N 1
ATOM 2107 C CA . TYR A 1 270 ? 10.523 -14.188 -8.348 1.00 92.50 270 TYR A CA 1
ATOM 2108 C C . TYR A 1 270 ? 11.455 -15.397 -8.474 1.00 92.50 270 TYR A C 1
ATOM 2110 O O . TYR A 1 270 ? 11.108 -16.397 -9.101 1.00 92.50 270 TYR A O 1
ATOM 2118 N N . VAL A 1 271 ? 12.641 -15.320 -7.869 1.00 91.56 271 VAL A N 1
ATOM 2119 C CA . VAL A 1 271 ? 13.603 -16.429 -7.866 1.00 91.56 271 VAL A CA 1
ATOM 2120 C C . VAL A 1 271 ? 14.135 -16.695 -6.468 1.00 91.56 271 VAL A C 1
ATOM 2122 O O . VAL A 1 271 ? 14.371 -15.781 -5.677 1.00 91.56 271 VAL A O 1
ATOM 2125 N N . THR A 1 272 ? 14.372 -17.973 -6.186 1.00 91.94 272 THR A N 1
ATOM 2126 C CA . THR A 1 272 ? 15.231 -18.379 -5.071 1.00 91.94 272 THR A CA 1
ATOM 2127 C C . THR A 1 272 ? 16.668 -18.390 -5.570 1.00 91.94 272 THR A C 1
ATOM 2129 O O . THR A 1 272 ? 16.923 -18.874 -6.671 1.00 91.94 272 THR A O 1
ATOM 2132 N N . PHE A 1 273 ? 17.597 -17.826 -4.802 1.00 86.94 273 PHE A N 1
ATOM 2133 C CA . PHE A 1 273 ? 18.991 -17.745 -5.220 1.00 86.94 273 PHE A CA 1
ATOM 2134 C C . PHE A 1 273 ? 19.736 -19.036 -4.890 1.00 86.94 273 PHE A C 1
ATOM 2136 O O . PHE A 1 273 ? 19.689 -19.504 -3.752 1.00 86.94 273 PHE A O 1
ATOM 2143 N N . ASP A 1 274 ? 20.497 -19.553 -5.857 1.00 87.12 274 ASP A N 1
ATOM 2144 C CA . ASP A 1 274 ? 21.414 -20.679 -5.630 1.00 87.12 274 ASP A CA 1
ATOM 2145 C C . ASP A 1 274 ? 22.507 -20.312 -4.616 1.00 87.12 274 ASP A C 1
ATOM 2147 O O . ASP A 1 274 ? 22.923 -21.127 -3.796 1.00 87.12 274 ASP A O 1
ATOM 2151 N N . THR A 1 275 ? 22.965 -19.058 -4.661 1.00 85.19 275 THR A N 1
ATOM 2152 C CA . THR A 1 275 ? 23.881 -18.472 -3.680 1.00 85.19 275 THR A CA 1
ATOM 2153 C C . THR A 1 275 ? 23.215 -17.250 -3.051 1.00 85.19 275 THR A C 1
ATOM 2155 O O . THR A 1 275 ? 23.007 -16.258 -3.752 1.00 85.19 275 THR A O 1
ATOM 2158 N N . PRO A 1 276 ? 22.867 -17.292 -1.751 1.00 85.62 276 PRO A N 1
ATOM 2159 C CA . PRO A 1 276 ? 22.288 -16.146 -1.063 1.00 85.62 276 PRO A CA 1
ATOM 2160 C C . PRO A 1 276 ? 23.193 -14.915 -1.130 1.00 85.62 276 PRO A C 1
ATOM 2162 O O . PRO A 1 276 ? 24.414 -15.020 -0.995 1.00 85.62 276 PRO A O 1
ATOM 2165 N N . LEU A 1 277 ? 22.584 -13.739 -1.271 1.00 78.81 277 LEU A N 1
ATOM 2166 C CA . LEU A 1 277 ? 23.297 -12.476 -1.131 1.00 78.81 277 LEU A CA 1
ATOM 2167 C C . LEU A 1 277 ? 23.598 -12.251 0.350 1.00 78.81 277 LEU A C 1
ATOM 2169 O O . LEU A 1 277 ? 22.721 -12.379 1.215 1.00 78.81 277 LEU A O 1
ATOM 2173 N N . ALA A 1 278 ? 24.861 -11.947 0.637 1.00 78.25 278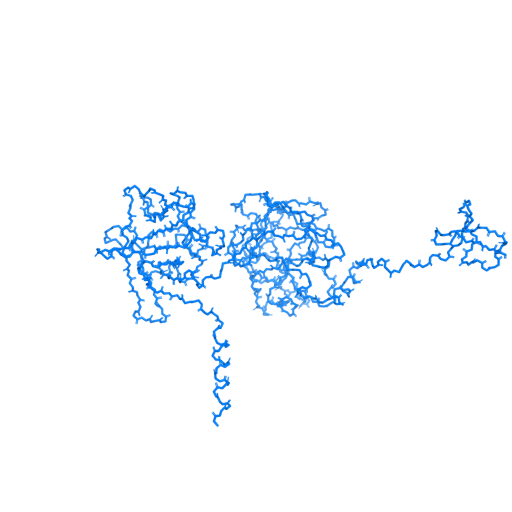 ALA A N 1
ATOM 2174 C CA . ALA A 1 278 ? 25.308 -11.712 1.995 1.00 78.25 278 ALA A CA 1
ATOM 2175 C C . ALA A 1 278 ? 24.579 -10.505 2.603 1.00 78.25 278 ALA A C 1
ATOM 2177 O O . ALA A 1 278 ? 24.255 -9.525 1.931 1.00 78.25 278 ALA A O 1
ATOM 2178 N N . GLY A 1 279 ? 24.298 -10.615 3.897 1.00 75.31 279 GLY A N 1
ATOM 2179 C CA . GLY A 1 279 ? 23.638 -9.573 4.665 1.00 75.31 279 GLY A CA 1
ATOM 2180 C C . GLY A 1 279 ? 24.585 -8.710 5.476 1.00 75.31 279 GLY A C 1
ATOM 2181 O O . GLY A 1 279 ? 25.778 -8.976 5.581 1.00 75.31 279 GLY A O 1
ATOM 2182 N N . GLY A 1 280 ? 24.001 -7.732 6.154 1.00 63.88 280 GLY A N 1
ATOM 2183 C CA . GLY A 1 280 ? 24.597 -7.018 7.275 1.00 63.88 280 GLY A CA 1
ATOM 2184 C C . GLY A 1 280 ? 25.190 -5.665 6.919 1.00 63.88 280 GLY A C 1
ATOM 2185 O O . GLY A 1 280 ? 25.968 -5.133 7.710 1.00 63.88 280 GLY A O 1
ATOM 2186 N N . SER A 1 281 ? 24.851 -5.084 5.763 1.00 68.94 281 SER A N 1
ATOM 2187 C CA . SER A 1 281 ? 25.372 -3.771 5.394 1.00 68.94 281 SER A CA 1
ATOM 2188 C C . SER A 1 281 ? 24.294 -2.835 4.867 1.00 68.94 281 SER A C 1
ATOM 2190 O O . SER A 1 281 ? 23.862 -2.945 3.729 1.00 68.94 281 SER A O 1
ATOM 2192 N N . ASN A 1 282 ? 23.963 -1.816 5.665 1.00 64.94 282 ASN A N 1
ATOM 2193 C CA . ASN A 1 282 ? 23.173 -0.658 5.221 1.00 64.94 282 ASN A CA 1
ATOM 2194 C C . ASN A 1 282 ? 23.930 0.215 4.195 1.00 64.94 282 ASN A C 1
ATOM 2196 O O . ASN A 1 282 ? 23.405 1.223 3.720 1.00 64.94 282 ASN A O 1
ATOM 2200 N N . VAL A 1 283 ? 25.194 -0.115 3.913 1.00 69.56 283 VAL A N 1
ATOM 2201 C CA . VAL A 1 283 ? 26.054 0.601 2.976 1.00 69.56 283 VAL A CA 1
ATOM 2202 C C . VAL A 1 283 ? 25.788 0.046 1.578 1.00 69.56 283 VAL A C 1
ATOM 2204 O O . VAL A 1 283 ? 26.130 -1.094 1.279 1.00 69.56 283 VAL A O 1
ATOM 2207 N N . LEU A 1 284 ? 25.180 0.855 0.713 1.00 70.06 284 LEU A N 1
ATOM 2208 C CA . LEU A 1 284 ? 24.788 0.436 -0.638 1.00 70.06 284 LEU A CA 1
ATOM 2209 C C . LEU A 1 284 ? 25.982 0.395 -1.608 1.00 70.06 284 LEU A C 1
ATOM 2211 O O . LEU A 1 284 ? 26.021 -0.443 -2.513 1.00 70.06 284 LEU A O 1
ATOM 2215 N N . TYR A 1 285 ? 26.989 1.245 -1.377 1.00 78.81 285 TYR A N 1
ATOM 2216 C CA . TYR A 1 285 ? 28.208 1.319 -2.180 1.00 78.81 285 TYR A CA 1
ATOM 2217 C C . TYR A 1 285 ? 29.468 1.272 -1.326 1.00 78.81 285 TYR A C 1
ATOM 2219 O O . TYR A 1 285 ? 29.551 1.859 -0.253 1.00 78.81 285 TYR A O 1
ATOM 2227 N N . VAL A 1 286 ? 30.500 0.636 -1.858 1.00 84.50 286 VAL A N 1
ATOM 2228 C CA . VAL A 1 286 ? 31.844 0.619 -1.279 1.00 84.50 286 VAL A CA 1
ATOM 2229 C C . VAL A 1 286 ? 32.839 1.107 -2.317 1.00 84.50 286 VAL A C 1
ATOM 2231 O O . VAL A 1 286 ? 32.590 1.014 -3.518 1.00 84.50 286 VAL A O 1
ATOM 2234 N N . LYS A 1 287 ? 33.973 1.648 -1.870 1.00 87.69 287 LYS A N 1
ATOM 2235 C CA . LYS A 1 287 ? 35.075 1.932 -2.787 1.00 87.69 287 LYS A CA 1
ATOM 2236 C C . LYS A 1 287 ? 35.820 0.640 -3.096 1.00 87.69 287 LYS A C 1
ATOM 2238 O O . LYS A 1 287 ? 36.229 -0.064 -2.175 1.00 87.69 287 LYS A O 1
ATOM 2243 N N . ASN A 1 288 ? 35.996 0.338 -4.377 1.00 88.00 288 ASN A N 1
ATOM 2244 C CA . ASN A 1 288 ? 36.886 -0.735 -4.810 1.00 88.00 288 ASN A CA 1
ATOM 2245 C C . ASN A 1 288 ? 38.364 -0.338 -4.582 1.00 88.00 288 ASN A C 1
ATOM 2247 O O . ASN A 1 288 ? 38.674 0.765 -4.122 1.00 88.00 288 ASN A O 1
ATOM 2251 N N . ALA A 1 289 ? 39.295 -1.229 -4.933 1.00 90.81 289 ALA A N 1
ATOM 2252 C CA . ALA A 1 289 ? 40.732 -0.984 -4.776 1.00 90.81 289 ALA A CA 1
ATOM 2253 C C . ALA A 1 289 ? 41.252 0.232 -5.573 1.00 90.81 289 ALA A C 1
ATOM 2255 O O . ALA A 1 289 ? 42.277 0.802 -5.207 1.00 90.81 289 ALA A O 1
ATOM 2256 N N . THR A 1 290 ? 40.551 0.647 -6.635 1.00 92.81 290 THR A N 1
ATOM 2257 C CA . THR A 1 290 ? 40.878 1.837 -7.441 1.00 92.81 290 THR A CA 1
ATOM 2258 C C . THR A 1 290 ? 40.216 3.114 -6.910 1.00 92.81 290 THR A C 1
ATOM 2260 O O . THR A 1 290 ? 40.441 4.195 -7.449 1.00 92.81 290 THR A O 1
ATOM 2263 N N . GLY A 1 291 ? 39.446 3.025 -5.820 1.00 87.06 291 GLY A N 1
ATOM 2264 C CA . GLY A 1 291 ? 38.773 4.157 -5.183 1.00 87.06 291 GLY A CA 1
ATOM 2265 C C . GLY A 1 291 ? 37.434 4.544 -5.819 1.00 87.06 291 GLY A C 1
ATOM 2266 O O . GLY A 1 291 ? 36.835 5.537 -5.394 1.00 87.06 291 GLY A O 1
ATOM 2267 N N . GLU A 1 292 ? 36.959 3.776 -6.799 1.00 89.38 292 GLU A N 1
ATOM 2268 C CA . GLU A 1 292 ? 35.676 3.968 -7.472 1.00 89.38 292 GLU A CA 1
ATOM 2269 C C . GLU A 1 292 ? 34.541 3.367 -6.647 1.00 89.38 292 GLU A C 1
ATOM 2271 O O . GLU A 1 292 ? 34.682 2.310 -6.030 1.00 89.38 292 GLU A O 1
ATOM 2276 N N . TRP A 1 293 ? 33.390 4.034 -6.656 1.00 83.81 293 TRP A N 1
ATOM 2277 C CA . TRP A 1 293 ? 32.195 3.517 -6.003 1.00 83.81 293 TRP A CA 1
ATOM 2278 C C . TRP A 1 293 ? 31.621 2.350 -6.801 1.00 83.81 293 TRP A C 1
ATOM 2280 O O . TRP A 1 293 ? 31.201 2.511 -7.944 1.00 83.81 293 TRP A O 1
ATOM 2290 N N . VAL A 1 294 ? 31.558 1.186 -6.165 1.00 83.25 294 VAL A N 1
ATOM 2291 C CA . VAL A 1 294 ? 30.916 -0.020 -6.687 1.00 83.25 294 VAL A CA 1
ATOM 2292 C C . VAL A 1 294 ? 29.805 -0.451 -5.742 1.00 83.25 294 VAL A C 1
ATOM 2294 O O . VAL A 1 294 ? 29.836 -0.145 -4.548 1.00 83.25 294 VAL A O 1
ATOM 2297 N N . ARG A 1 295 ? 28.801 -1.157 -6.265 1.00 79.19 295 ARG A N 1
ATOM 2298 C CA . ARG A 1 295 ? 27.741 -1.727 -5.425 1.00 79.19 295 ARG A CA 1
ATOM 2299 C C . ARG A 1 295 ? 28.361 -2.695 -4.419 1.00 79.19 295 ARG A C 1
ATOM 2301 O O . ARG A 1 295 ? 29.195 -3.515 -4.790 1.00 79.19 295 ARG A O 1
ATOM 2308 N N . ASN A 1 296 ? 27.928 -2.616 -3.163 1.00 76.06 296 ASN A N 1
ATOM 2309 C CA . ASN A 1 296 ? 28.446 -3.458 -2.079 1.00 76.06 296 ASN A CA 1
ATOM 2310 C C . ASN A 1 296 ? 28.087 -4.950 -2.253 1.00 76.06 296 ASN A C 1
ATOM 2312 O O . ASN A 1 296 ? 28.621 -5.798 -1.552 1.00 76.06 296 ASN A O 1
ATOM 2316 N N . GLY A 1 297 ? 27.164 -5.287 -3.165 1.00 73.06 297 GLY A N 1
ATOM 2317 C CA . GLY A 1 297 ? 26.746 -6.672 -3.428 1.00 73.06 297 GLY A CA 1
ATOM 2318 C C . GLY A 1 297 ? 26.011 -7.347 -2.262 1.00 73.06 297 GLY A C 1
ATOM 2319 O O . GLY A 1 297 ? 25.618 -8.500 -2.381 1.00 73.06 297 GLY A O 1
ATOM 2320 N N . ASN A 1 298 ? 25.811 -6.631 -1.155 1.00 74.94 298 ASN A N 1
ATOM 2321 C CA . ASN A 1 298 ? 25.092 -7.092 0.022 1.00 74.94 298 ASN A CA 1
ATOM 2322 C C . ASN A 1 298 ? 23.646 -6.602 -0.015 1.00 74.94 298 ASN A C 1
ATOM 2324 O O . ASN A 1 298 ? 23.353 -5.522 -0.538 1.00 74.94 298 ASN A O 1
ATOM 2328 N N . SER A 1 299 ? 22.748 -7.364 0.598 1.00 69.69 299 SER A N 1
ATOM 2329 C CA . SER A 1 299 ? 21.418 -6.863 0.921 1.00 69.69 299 SER A CA 1
ATOM 2330 C C . SER A 1 299 ? 21.506 -5.841 2.056 1.00 69.69 299 SER A C 1
ATOM 2332 O O . SER A 1 299 ? 22.226 -6.049 3.034 1.00 69.69 299 SER A O 1
ATOM 2334 N N . GLY A 1 300 ? 20.739 -4.749 1.948 1.00 64.62 300 GLY A N 1
ATOM 2335 C CA . GLY A 1 300 ? 20.673 -3.683 2.954 1.00 64.62 300 GLY A CA 1
ATOM 2336 C C . GLY A 1 300 ? 20.245 -4.139 4.355 1.00 64.62 300 GLY A C 1
ATOM 2337 O O . GLY A 1 300 ? 20.400 -3.384 5.304 1.00 64.62 300 GLY A O 1
ATOM 2338 N N . GLY A 1 301 ? 19.715 -5.360 4.500 1.00 69.62 301 GLY A N 1
ATOM 2339 C CA . GLY A 1 301 ? 19.314 -5.983 5.768 1.00 69.62 301 GLY A CA 1
ATOM 2340 C C . GLY A 1 301 ? 20.147 -7.224 6.116 1.00 69.62 301 GLY A C 1
ATOM 2341 O O . GLY A 1 301 ? 21.355 -7.228 5.947 1.00 69.62 301 GLY A O 1
ATOM 2342 N N . GLY A 1 302 ? 19.527 -8.286 6.634 1.00 76.62 302 GLY A N 1
ATOM 2343 C CA . GLY A 1 302 ? 20.135 -9.622 6.816 1.00 76.62 302 GLY A CA 1
ATOM 2344 C C . GLY A 1 302 ? 20.465 -10.369 5.506 1.00 76.62 302 GLY A C 1
ATOM 2345 O O . GLY A 1 302 ? 20.752 -9.746 4.495 1.00 76.62 302 GLY A O 1
ATOM 2346 N N . ILE A 1 303 ? 20.485 -11.705 5.511 1.00 84.25 303 ILE A N 1
ATOM 2347 C CA . ILE A 1 303 ? 20.815 -12.510 4.316 1.00 84.25 303 ILE A CA 1
ATOM 2348 C C . ILE A 1 303 ? 19.598 -12.584 3.388 1.00 84.25 303 ILE A C 1
ATOM 2350 O O . ILE A 1 303 ? 18.510 -12.948 3.838 1.00 84.25 303 ILE A O 1
ATOM 2354 N N . LEU A 1 304 ? 19.785 -12.292 2.100 1.00 82.38 304 LEU A N 1
ATOM 2355 C CA . LEU A 1 304 ? 18.728 -12.402 1.097 1.00 82.38 304 LEU A CA 1
ATOM 2356 C C . LEU A 1 304 ? 18.871 -13.725 0.334 1.00 82.38 304 LEU A C 1
ATOM 2358 O O . LEU A 1 304 ? 19.798 -13.915 -0.448 1.00 82.38 304 LEU A O 1
ATOM 2362 N N . THR A 1 305 ? 17.949 -14.657 0.574 1.00 88.06 305 THR A N 1
ATOM 2363 C CA . THR A 1 305 ? 17.942 -15.999 -0.042 1.00 88.06 305 THR A CA 1
ATOM 2364 C C . THR A 1 305 ? 17.083 -16.089 -1.304 1.00 88.06 305 THR A C 1
ATOM 2366 O O . THR A 1 305 ? 17.136 -17.083 -2.022 1.00 88.06 305 THR A O 1
ATOM 2369 N N . ALA A 1 306 ? 16.274 -15.066 -1.568 1.00 88.69 306 ALA A N 1
ATOM 2370 C CA . ALA A 1 306 ? 15.389 -14.974 -2.719 1.00 88.69 306 ALA A CA 1
ATOM 2371 C C . ALA A 1 306 ? 15.021 -13.509 -2.971 1.00 88.69 306 ALA A C 1
ATOM 2373 O O . ALA A 1 306 ? 15.034 -12.696 -2.042 1.00 88.69 306 ALA A O 1
ATOM 2374 N N . GLY A 1 307 ? 14.641 -13.176 -4.197 1.00 88.75 307 GLY A N 1
ATOM 2375 C CA . GLY A 1 307 ? 14.300 -11.810 -4.574 1.00 88.75 307 GLY A CA 1
ATOM 2376 C C . GLY A 1 307 ? 13.603 -11.738 -5.920 1.00 88.75 307 GLY A C 1
ATOM 2377 O O . GLY A 1 307 ? 13.366 -12.757 -6.574 1.00 88.75 307 GLY A O 1
ATOM 2378 N N . PHE A 1 308 ? 13.263 -10.517 -6.318 1.00 91.94 308 PHE A N 1
ATOM 2379 C CA . PHE A 1 308 ? 12.682 -10.271 -7.628 1.00 91.94 308 PHE A CA 1
ATOM 2380 C C . PHE A 1 308 ? 13.778 -9.877 -8.617 1.00 91.94 308 PHE A C 1
ATOM 2382 O O . PHE A 1 308 ? 14.616 -9.024 -8.337 1.00 91.94 308 PHE A O 1
ATOM 2389 N N . MET A 1 309 ? 13.756 -10.509 -9.781 1.00 92.31 309 MET A N 1
ATOM 2390 C CA . MET A 1 309 ? 14.734 -10.375 -10.855 1.00 92.31 309 MET A CA 1
ATOM 2391 C C . MET A 1 309 ? 14.013 -10.102 -12.170 1.00 92.31 309 MET A C 1
ATOM 2393 O O . MET A 1 309 ? 12.801 -10.284 -12.284 1.00 92.31 309 MET A O 1
ATOM 2397 N N . ALA A 1 310 ? 14.755 -9.672 -13.177 1.00 95.25 310 ALA A N 1
ATOM 2398 C CA . ALA A 1 310 ? 14.250 -9.562 -14.529 1.00 95.25 310 ALA A CA 1
ATOM 2399 C C . ALA A 1 310 ? 14.351 -10.913 -15.255 1.00 95.25 310 ALA A C 1
ATOM 2401 O O . ALA A 1 310 ? 15.245 -11.718 -15.005 1.00 95.25 310 ALA A O 1
ATOM 2402 N N . THR A 1 311 ? 13.433 -11.160 -16.180 1.00 94.88 311 THR A N 1
ATOM 2403 C CA . THR A 1 311 ? 13.464 -12.306 -17.096 1.00 94.88 311 THR A CA 1
ATOM 2404 C C . THR A 1 311 ? 12.894 -11.899 -18.448 1.00 94.88 311 THR A C 1
ATOM 2406 O O . THR A 1 311 ? 12.182 -10.907 -18.550 1.00 94.88 311 THR A O 1
ATOM 2409 N N . THR A 1 312 ? 13.146 -12.670 -19.498 1.00 95.44 312 THR A N 1
ATOM 2410 C CA . THR A 1 312 ? 12.515 -12.477 -20.815 1.00 95.44 312 THR A CA 1
ATOM 2411 C C . THR A 1 312 ? 11.256 -13.327 -21.003 1.00 95.44 312 THR A C 1
ATOM 2413 O O . THR A 1 312 ? 10.580 -13.220 -22.025 1.00 95.44 312 THR A O 1
ATOM 2416 N N . VAL A 1 313 ? 10.916 -14.168 -20.021 1.00 94.81 313 VAL A N 1
ATOM 2417 C CA . VAL A 1 313 ? 9.720 -15.020 -20.049 1.00 94.81 313 VAL A CA 1
ATOM 2418 C C . VAL A 1 313 ? 8.549 -14.294 -19.382 1.00 94.81 313 VAL A C 1
ATOM 2420 O O . VAL A 1 313 ? 8.697 -13.905 -18.224 1.00 94.81 313 VAL A O 1
ATOM 2423 N N . PRO A 1 314 ? 7.378 -14.162 -20.033 1.00 96.56 314 PRO A N 1
ATOM 2424 C CA . PRO A 1 314 ? 6.211 -13.526 -19.430 1.00 96.56 314 PRO A CA 1
ATOM 2425 C C . PRO A 1 314 ? 5.864 -14.100 -18.054 1.00 96.56 314 PRO A C 1
ATOM 2427 O O . PRO A 1 314 ? 5.732 -15.314 -17.904 1.00 96.56 314 PRO A O 1
ATOM 2430 N N . GLN A 1 315 ? 5.700 -13.220 -17.066 1.00 97.62 315 GLN A N 1
ATOM 2431 C CA . GLN A 1 315 ? 5.319 -13.579 -15.699 1.00 97.62 315 GLN A CA 1
ATOM 2432 C C . GLN A 1 315 ? 3.978 -12.952 -15.335 1.00 97.62 315 GLN A C 1
ATOM 2434 O O . GLN A 1 315 ? 3.705 -11.802 -15.684 1.00 97.62 315 GLN A O 1
ATOM 2439 N N . THR A 1 316 ? 3.157 -13.711 -14.613 1.00 97.19 316 THR A N 1
ATOM 2440 C CA . THR A 1 316 ? 1.948 -13.189 -13.970 1.00 97.19 316 THR A CA 1
ATOM 2441 C C . THR A 1 316 ? 2.283 -12.837 -12.531 1.00 97.19 316 THR A C 1
ATOM 2443 O O . THR A 1 316 ? 2.774 -13.680 -11.787 1.00 97.19 316 THR A O 1
ATOM 2446 N N . LEU A 1 317 ? 2.006 -11.596 -12.154 1.00 97.62 317 LEU A N 1
ATOM 2447 C CA . LEU A 1 317 ? 2.129 -11.085 -10.795 1.00 97.62 317 LEU A CA 1
ATOM 2448 C C . LEU A 1 317 ? 0.740 -10.751 -10.257 1.00 97.62 317 LEU A C 1
ATOM 2450 O O . LEU A 1 317 ? -0.252 -10.787 -10.987 1.00 97.62 317 LEU A O 1
ATOM 2454 N N . TYR A 1 318 ? 0.684 -10.365 -8.990 1.00 96.44 318 TYR A N 1
ATOM 2455 C CA . TYR A 1 318 ? -0.545 -9.967 -8.317 1.00 96.44 318 TYR A CA 1
ATOM 2456 C C . TYR A 1 318 ? -0.359 -8.611 -7.651 1.00 96.44 318 TYR A C 1
ATOM 2458 O O . TYR A 1 318 ? 0.668 -8.368 -7.016 1.00 96.44 318 TYR A O 1
ATOM 2466 N N . VAL A 1 319 ? -1.345 -7.727 -7.804 1.00 94.00 319 VAL A N 1
ATOM 2467 C CA . VAL A 1 319 ? -1.332 -6.395 -7.189 1.00 94.00 319 VAL A CA 1
ATOM 2468 C C . VAL A 1 319 ? -2.266 -6.357 -5.993 1.00 94.00 319 VAL A C 1
ATOM 2470 O O . VAL A 1 319 ? -3.428 -6.747 -6.077 1.00 94.00 319 VAL A O 1
ATOM 2473 N N . PHE A 1 320 ? -1.777 -5.806 -4.895 1.00 91.25 320 PHE A N 1
ATOM 2474 C CA . PHE A 1 320 ? -2.540 -5.574 -3.681 1.00 91.25 320 PHE A CA 1
ATOM 2475 C C . PHE A 1 320 ? -2.561 -4.083 -3.380 1.00 91.25 320 PHE A C 1
ATOM 2477 O O . PHE A 1 320 ? -1.611 -3.364 -3.682 1.00 91.25 320 PHE A O 1
ATOM 2484 N N . ASP A 1 321 ? -3.632 -3.612 -2.760 1.00 85.75 321 ASP A N 1
ATOM 2485 C CA . ASP A 1 321 ? -3.630 -2.315 -2.098 1.00 85.75 321 ASP A CA 1
ATOM 2486 C C . ASP A 1 321 ? -2.545 -2.299 -1.007 1.00 85.75 321 ASP A C 1
ATOM 2488 O O . ASP A 1 321 ? -2.384 -3.254 -0.240 1.00 85.75 321 ASP A O 1
ATOM 2492 N N . SER A 1 322 ? -1.761 -1.222 -0.970 1.00 80.88 322 SER A N 1
ATOM 2493 C CA . SER A 1 322 ? -0.806 -0.969 0.105 1.00 80.88 322 SER A CA 1
ATOM 2494 C C . SER A 1 322 ? -1.460 -0.075 1.140 1.00 80.88 322 SER A C 1
ATOM 2496 O O . SER A 1 322 ? -2.006 0.974 0.810 1.00 80.88 322 SER A O 1
ATOM 2498 N N . ASN A 1 323 ? -1.293 -0.399 2.417 1.00 71.81 323 ASN A N 1
ATOM 2499 C CA . ASN A 1 323 ? -1.776 0.450 3.503 1.00 71.81 323 ASN A CA 1
ATOM 2500 C C . ASN A 1 323 ? -0.973 1.765 3.695 1.00 71.81 323 ASN A C 1
ATOM 2502 O O . ASN A 1 323 ? -1.010 2.377 4.762 1.00 71.81 323 ASN A O 1
ATOM 2506 N N . LYS A 1 324 ? -0.207 2.215 2.697 1.00 70.88 324 LYS A N 1
ATOM 2507 C CA . LYS A 1 324 ? 0.599 3.443 2.738 1.00 70.88 324 LYS A CA 1
ATOM 2508 C C . LYS A 1 324 ? 0.048 4.507 1.782 1.00 70.88 324 LYS A C 1
ATOM 2510 O O . LYS A 1 324 ? 0.721 4.881 0.830 1.00 70.88 324 LYS A O 1
ATOM 2515 N N . GLY A 1 325 ? -1.135 5.045 2.083 1.00 62.47 325 GLY A N 1
ATOM 2516 C CA . GLY A 1 325 ? -1.690 6.238 1.421 1.00 62.47 325 GLY A CA 1
ATOM 2517 C C . GLY A 1 325 ? -2.249 6.026 0.003 1.00 62.47 325 GLY A C 1
ATOM 2518 O O . GLY A 1 325 ? -2.251 4.908 -0.514 1.00 62.47 325 GLY A O 1
ATOM 2519 N N . SER A 1 326 ? -2.732 7.119 -0.608 1.00 62.91 326 SER A N 1
ATOM 2520 C CA . SER A 1 326 ? -3.461 7.157 -1.890 1.00 62.91 326 SER A CA 1
ATOM 2521 C C . SER A 1 326 ? -2.721 6.449 -3.022 1.00 62.91 326 SER A C 1
ATOM 2523 O O . SER A 1 326 ? -1.628 6.875 -3.404 1.00 62.91 326 SER A O 1
ATOM 2525 N N . GLU A 1 327 ? -3.354 5.404 -3.567 1.00 76.06 327 GLU A N 1
ATOM 2526 C CA . GLU A 1 327 ? -2.931 4.698 -4.786 1.00 76.06 327 GLU A CA 1
ATOM 2527 C C . GLU A 1 327 ? -1.530 4.073 -4.708 1.00 76.06 327 GLU A C 1
ATOM 2529 O O . GLU A 1 327 ? -0.844 3.899 -5.715 1.00 76.06 327 GLU A O 1
ATOM 2534 N N . CYS A 1 328 ? -1.088 3.718 -3.501 1.00 87.12 328 CYS A N 1
ATOM 2535 C CA . CYS A 1 328 ? 0.063 2.844 -3.332 1.00 87.12 328 CYS A CA 1
ATOM 2536 C C . CYS A 1 328 ? -0.362 1.382 -3.436 1.00 87.12 328 CYS A C 1
ATOM 2538 O O . CYS A 1 328 ? -1.369 0.967 -2.861 1.00 87.12 328 CYS A O 1
ATOM 2540 N N . TYR A 1 329 ? 0.467 0.589 -4.095 1.00 90.94 329 TYR A N 1
ATOM 2541 C CA . TYR A 1 329 ? 0.238 -0.818 -4.361 1.00 90.94 329 TYR A CA 1
ATOM 2542 C C . TYR A 1 329 ? 1.424 -1.656 -3.905 1.00 90.94 329 TYR A C 1
ATOM 2544 O O . TYR A 1 329 ? 2.555 -1.180 -3.864 1.00 90.94 329 TYR A O 1
ATOM 2552 N N . SER A 1 330 ? 1.169 -2.919 -3.607 1.00 92.69 330 SER A N 1
ATOM 2553 C CA . SER A 1 330 ? 2.183 -3.945 -3.396 1.00 92.69 330 SER A CA 1
ATOM 2554 C C . SER A 1 330 ? 2.093 -4.975 -4.520 1.00 92.69 330 SER A C 1
ATOM 2556 O O . SER A 1 330 ? 0.996 -5.269 -4.989 1.00 92.69 330 SER A O 1
ATOM 2558 N N . ILE A 1 331 ? 3.226 -5.526 -4.960 1.00 95.38 331 ILE A N 1
ATOM 2559 C CA . ILE A 1 331 ? 3.281 -6.483 -6.078 1.00 95.38 331 ILE A CA 1
ATOM 2560 C C . ILE A 1 331 ? 3.887 -7.795 -5.584 1.00 95.38 331 ILE A C 1
ATOM 2562 O O . ILE A 1 331 ? 4.985 -7.786 -5.032 1.00 95.38 331 ILE A O 1
ATOM 2566 N N . GLY A 1 332 ? 3.179 -8.906 -5.774 1.00 95.62 332 GLY A N 1
ATOM 2567 C CA . GLY A 1 332 ? 3.593 -10.245 -5.354 1.00 95.62 332 GLY A CA 1
ATOM 2568 C C . GLY A 1 332 ? 3.650 -11.260 -6.491 1.00 95.62 332 GLY A C 1
ATOM 2569 O O . GLY A 1 332 ? 3.131 -11.026 -7.582 1.00 95.62 332 GLY A O 1
ATOM 2570 N N . ASP A 1 333 ? 4.271 -12.406 -6.216 1.00 95.25 333 ASP A N 1
ATOM 2571 C CA . ASP A 1 333 ? 4.386 -13.547 -7.140 1.00 95.25 333 ASP A CA 1
ATOM 2572 C C . ASP A 1 333 ? 3.155 -14.477 -7.146 1.00 95.25 333 ASP A C 1
ATOM 2574 O O . ASP A 1 333 ? 3.034 -15.367 -7.985 1.00 95.25 333 ASP A O 1
ATOM 2578 N N . SER A 1 334 ? 2.240 -14.292 -6.198 1.00 94.94 334 SER A N 1
ATOM 2579 C CA . SER A 1 334 ? 1.099 -15.170 -5.948 1.00 94.94 334 SER A CA 1
ATOM 2580 C C . SER A 1 334 ? -0.105 -14.369 -5.457 1.00 94.94 334 SER A C 1
ATOM 2582 O O . SER A 1 334 ? 0.037 -13.251 -4.967 1.00 94.94 334 SER A O 1
ATOM 2584 N N . SER A 1 335 ? -1.304 -14.946 -5.578 1.00 94.56 335 SER A N 1
ATOM 2585 C CA . SER A 1 335 ? -2.554 -14.328 -5.114 1.00 94.56 335 SER A CA 1
ATOM 2586 C C . SER A 1 335 ? -2.703 -14.316 -3.589 1.00 94.56 335 SER A C 1
ATOM 2588 O O . SER A 1 335 ? -3.673 -13.763 -3.072 1.00 94.56 335 SER A O 1
ATOM 2590 N N . ASP A 1 336 ? -1.795 -14.969 -2.861 1.00 92.19 336 ASP A N 1
ATOM 2591 C CA . ASP A 1 336 ? -1.831 -15.029 -1.406 1.00 92.19 336 ASP A CA 1
ATOM 2592 C C . ASP A 1 336 ? -1.287 -13.730 -0.806 1.00 92.19 336 ASP A C 1
ATOM 2594 O O . ASP A 1 336 ? -0.079 -13.495 -0.757 1.00 92.19 336 ASP A O 1
ATOM 2598 N N . ARG A 1 337 ? -2.192 -12.896 -0.290 1.00 86.88 337 ARG A N 1
ATOM 2599 C CA . ARG A 1 337 ? -1.844 -11.642 0.390 1.00 86.88 337 ARG A CA 1
ATOM 2600 C C . ARG A 1 337 ? -0.992 -11.856 1.649 1.00 86.88 337 ARG A C 1
ATOM 2602 O O . ARG A 1 337 ? -0.311 -10.930 2.082 1.00 86.88 337 ARG A O 1
ATOM 2609 N N . ASN A 1 338 ? -1.027 -13.050 2.240 1.00 86.38 338 ASN A N 1
ATOM 2610 C CA . ASN A 1 338 ? -0.229 -13.388 3.418 1.00 86.38 338 ASN A CA 1
ATOM 2611 C C . ASN A 1 338 ? 1.167 -13.911 3.053 1.00 86.38 338 ASN A C 1
ATOM 2613 O O . ASN A 1 338 ? 1.986 -14.161 3.941 1.00 86.38 338 ASN A O 1
ATOM 2617 N N . SER A 1 339 ? 1.461 -14.062 1.758 1.00 89.38 339 SER A N 1
ATOM 2618 C CA . SER A 1 339 ? 2.789 -14.418 1.285 1.00 89.38 339 SER A CA 1
ATOM 2619 C C . SER A 1 339 ? 3.823 -13.372 1.708 1.00 89.38 339 SER A C 1
ATOM 2621 O O . SER A 1 339 ? 3.566 -12.168 1.765 1.00 89.38 339 SER A O 1
ATOM 2623 N N . ARG A 1 340 ? 5.049 -13.844 1.955 1.00 89.75 340 ARG A N 1
ATOM 2624 C CA . ARG A 1 340 ? 6.228 -12.985 2.140 1.00 89.75 340 ARG A CA 1
ATOM 2625 C C . ARG A 1 340 ? 6.935 -12.659 0.832 1.00 89.75 340 ARG A C 1
ATOM 2627 O O . ARG A 1 340 ? 8.002 -12.055 0.870 1.00 89.75 340 ARG A O 1
ATOM 2634 N N . ASN A 1 341 ? 6.406 -13.109 -0.301 1.00 92.81 341 ASN A N 1
ATOM 2635 C CA . ASN A 1 341 ? 6.985 -12.913 -1.623 1.00 92.81 341 ASN A CA 1
ATOM 2636 C C . ASN A 1 341 ? 6.391 -11.660 -2.286 1.00 92.81 341 ASN A C 1
ATOM 2638 O O . ASN A 1 341 ? 5.785 -11.741 -3.350 1.00 92.81 341 ASN A O 1
ATOM 2642 N N . ILE A 1 342 ? 6.544 -10.503 -1.637 1.00 93.31 342 ILE A N 1
ATOM 2643 C CA . ILE A 1 342 ? 6.096 -9.198 -2.149 1.00 93.31 342 ILE A CA 1
ATOM 2644 C C . ILE A 1 342 ? 7.308 -8.314 -2.394 1.00 93.31 342 ILE A C 1
ATOM 2646 O O . ILE A 1 342 ? 8.163 -8.208 -1.515 1.00 93.31 342 ILE A O 1
ATOM 2650 N N . LEU A 1 343 ? 7.377 -7.675 -3.562 1.00 93.88 343 LEU A N 1
ATOM 2651 C CA . LEU A 1 343 ? 8.495 -6.831 -3.979 1.00 93.88 343 LEU A CA 1
ATOM 2652 C C . LEU A 1 343 ? 8.767 -5.759 -2.924 1.00 93.88 343 LEU A C 1
ATOM 2654 O O . LEU A 1 343 ? 7.887 -4.972 -2.576 1.00 93.88 343 LEU A O 1
ATOM 2658 N N . ASN A 1 344 ? 9.992 -5.749 -2.400 1.00 90.06 344 ASN A N 1
ATOM 2659 C CA . ASN A 1 344 ? 10.367 -4.892 -1.285 1.00 90.06 344 ASN A CA 1
ATOM 2660 C C . ASN A 1 344 ? 11.825 -4.425 -1.398 1.00 90.06 344 ASN A C 1
ATOM 2662 O O . ASN A 1 344 ? 12.724 -5.224 -1.671 1.00 90.06 344 ASN A O 1
ATOM 2666 N N . ALA A 1 345 ? 12.071 -3.143 -1.123 1.00 83.81 345 ALA A N 1
ATOM 2667 C CA . ALA A 1 345 ? 13.421 -2.627 -0.907 1.00 83.81 345 ALA A CA 1
ATOM 2668 C C . ALA A 1 345 ? 13.849 -2.894 0.546 1.00 83.81 345 ALA A C 1
ATOM 2670 O O . ALA A 1 345 ? 13.565 -2.108 1.450 1.00 83.81 345 ALA A O 1
ATOM 2671 N N . TRP A 1 346 ? 14.497 -4.030 0.792 1.00 77.25 346 TRP A N 1
ATOM 2672 C CA . TRP A 1 346 ? 14.634 -4.541 2.152 1.00 77.25 346 TRP A CA 1
ATOM 2673 C C . TRP A 1 346 ? 15.520 -3.670 3.055 1.00 77.25 346 TRP A C 1
ATOM 2675 O O . TRP A 1 346 ? 16.707 -3.494 2.799 1.00 77.25 346 TRP A O 1
ATOM 2685 N N . GLY A 1 347 ? 14.948 -3.137 4.139 1.00 75.88 347 GLY A N 1
ATOM 2686 C CA . GLY A 1 347 ? 15.589 -2.139 5.000 1.00 75.88 347 GLY A CA 1
ATOM 2687 C C . GLY A 1 347 ? 15.109 -0.730 4.657 1.00 75.88 347 GLY A C 1
ATOM 2688 O O . GLY A 1 347 ? 14.092 -0.295 5.190 1.00 75.88 347 GLY A O 1
ATOM 2689 N N . ASN A 1 348 ? 15.828 -0.029 3.775 1.00 78.81 348 ASN A N 1
ATOM 2690 C CA . ASN A 1 348 ? 15.443 1.290 3.260 1.00 78.81 348 ASN A CA 1
ATOM 2691 C C . ASN A 1 348 ? 15.508 1.313 1.731 1.00 78.81 348 ASN A C 1
ATOM 2693 O O . ASN A 1 348 ? 16.405 0.714 1.138 1.00 78.81 348 ASN A O 1
ATOM 2697 N N . VAL A 1 349 ? 14.644 2.096 1.084 1.00 85.94 349 VAL A N 1
ATOM 2698 C CA . VAL A 1 349 ? 14.814 2.437 -0.337 1.00 85.94 349 VAL A CA 1
ATOM 2699 C C . VAL A 1 349 ? 16.130 3.202 -0.508 1.00 85.94 349 VAL A C 1
ATOM 2701 O O . VAL A 1 349 ? 16.440 4.101 0.272 1.00 85.94 349 VAL A O 1
ATOM 2704 N N . GLY A 1 350 ? 16.923 2.862 -1.520 1.00 86.62 350 GLY A N 1
ATOM 2705 C CA . GLY A 1 350 ? 18.210 3.508 -1.763 1.00 86.62 350 GLY A CA 1
ATOM 2706 C C . GLY A 1 350 ? 18.689 3.325 -3.194 1.00 86.62 350 GLY A C 1
ATOM 2707 O O . GLY A 1 350 ? 18.191 2.469 -3.917 1.00 86.62 350 GLY A O 1
ATOM 2708 N N . TRP A 1 351 ? 19.624 4.149 -3.647 1.00 87.88 351 TRP A N 1
ATOM 2709 C CA . TRP A 1 351 ? 20.060 4.092 -5.041 1.00 87.88 351 TRP A CA 1
ATOM 2710 C C . TRP A 1 351 ? 20.796 2.783 -5.360 1.00 87.88 351 TRP A C 1
ATOM 2712 O O . TRP A 1 351 ? 21.613 2.313 -4.573 1.00 87.88 351 TRP A O 1
ATOM 2722 N N . HIS A 1 352 ? 20.401 2.168 -6.474 1.00 86.19 352 HIS A N 1
ATOM 2723 C CA . HIS A 1 352 ? 20.697 0.808 -6.941 1.00 86.19 352 HIS A CA 1
ATOM 2724 C C . HIS A 1 352 ? 20.552 -0.307 -5.898 1.00 86.19 352 HIS A C 1
ATOM 2726 O O . HIS A 1 352 ? 21.232 -1.334 -5.979 1.00 86.19 352 HIS A O 1
ATOM 2732 N N . HIS A 1 353 ? 19.671 -0.127 -4.917 1.00 84.12 353 HIS A N 1
ATOM 2733 C CA . HIS A 1 353 ? 19.420 -1.154 -3.918 1.00 84.12 353 HIS A CA 1
ATOM 2734 C C . HIS A 1 353 ? 18.750 -2.380 -4.556 1.00 84.12 353 HIS A C 1
ATOM 2736 O O . HIS A 1 353 ? 17.861 -2.220 -5.382 1.00 84.12 353 HIS A O 1
ATOM 2742 N N . PHE A 1 354 ? 19.169 -3.588 -4.170 1.00 84.81 354 PHE A N 1
ATOM 2743 C CA . PHE A 1 354 ? 18.576 -4.863 -4.576 1.00 84.81 354 PHE A CA 1
ATOM 2744 C C . PHE A 1 354 ? 17.139 -5.030 -4.072 1.00 84.81 354 PHE A C 1
ATOM 2746 O O . PHE A 1 354 ? 16.857 -4.809 -2.892 1.00 84.81 354 PHE A O 1
ATOM 2753 N N . MET A 1 355 ? 16.243 -5.473 -4.956 1.00 87.31 355 MET A N 1
ATOM 2754 C CA . MET A 1 355 ? 14.853 -5.756 -4.599 1.00 87.31 355 MET A CA 1
ATOM 2755 C C . MET A 1 355 ? 14.696 -7.179 -4.059 1.00 87.31 355 MET A C 1
ATOM 2757 O O . MET A 1 355 ? 14.864 -8.176 -4.763 1.00 87.31 355 MET A O 1
ATOM 2761 N N . GLY A 1 356 ? 14.358 -7.258 -2.777 1.00 86.75 356 GLY A N 1
ATOM 2762 C CA . GLY A 1 356 ? 14.060 -8.494 -2.074 1.00 86.75 356 GLY A CA 1
ATOM 2763 C C . GLY A 1 356 ? 12.563 -8.745 -1.975 1.00 86.75 356 GLY A C 1
ATOM 2764 O O . GLY A 1 356 ? 11.764 -8.259 -2.781 1.00 86.75 356 GLY A O 1
ATOM 2765 N N . LYS A 1 357 ? 12.189 -9.503 -0.946 1.00 89.81 357 LYS A N 1
ATOM 2766 C CA . LYS A 1 357 ? 10.802 -9.837 -0.660 1.00 89.81 357 LYS A CA 1
ATOM 2767 C C . LYS A 1 357 ? 10.421 -9.584 0.795 1.00 89.81 357 LYS A C 1
ATOM 2769 O O . LYS A 1 357 ? 11.241 -9.798 1.690 1.00 89.81 357 LYS A O 1
ATOM 2774 N N . TRP A 1 358 ? 9.187 -9.156 1.034 1.00 89.12 358 TRP A N 1
ATOM 2775 C CA . TRP A 1 358 ? 8.620 -9.090 2.380 1.00 89.12 358 TRP A CA 1
ATOM 2776 C C . TRP A 1 358 ? 7.098 -9.286 2.390 1.00 89.12 358 TRP A C 1
ATOM 2778 O O . TRP A 1 358 ? 6.505 -9.630 1.377 1.00 89.12 358 TRP A O 1
ATOM 2788 N N . GLU A 1 359 ? 6.467 -9.125 3.549 1.00 86.88 359 GLU A N 1
ATOM 2789 C CA . GLU A 1 359 ? 5.009 -9.145 3.722 1.00 86.88 359 GLU A CA 1
ATOM 2790 C C . GLU A 1 359 ? 4.354 -7.933 3.046 1.00 86.88 359 GLU A C 1
ATOM 2792 O O . GLU A 1 359 ? 4.978 -6.874 2.917 1.00 86.88 359 GLU A O 1
ATOM 2797 N N . VAL A 1 360 ? 3.084 -8.064 2.650 1.00 80.62 360 VAL A N 1
ATOM 2798 C CA . VAL A 1 360 ? 2.254 -6.941 2.173 1.00 80.62 360 VAL A CA 1
ATOM 2799 C C . VAL A 1 360 ? 2.160 -5.856 3.264 1.00 80.62 360 VAL A C 1
ATOM 2801 O O . VAL A 1 360 ? 2.212 -6.156 4.453 1.00 80.62 360 VAL A O 1
ATOM 2804 N N . ASN A 1 361 ? 2.001 -4.584 2.866 1.00 76.00 361 ASN A N 1
ATOM 2805 C CA . ASN A 1 361 ? 1.870 -3.398 3.741 1.00 76.00 361 ASN A CA 1
ATOM 2806 C C . ASN A 1 361 ? 3.127 -2.886 4.469 1.00 76.00 361 ASN A C 1
ATOM 2808 O O . ASN A 1 361 ? 3.045 -1.892 5.198 1.00 76.00 361 ASN A O 1
ATOM 2812 N N . ASP A 1 362 ? 4.285 -3.510 4.274 1.00 81.81 362 ASP A N 1
ATOM 2813 C CA . ASP A 1 362 ? 5.562 -2.924 4.674 1.00 81.81 362 ASP A CA 1
ATOM 2814 C C . ASP A 1 362 ? 5.821 -1.567 4.000 1.00 81.81 362 ASP A C 1
ATOM 2816 O O . ASP A 1 362 ? 5.467 -1.328 2.850 1.00 81.81 362 ASP A O 1
ATOM 2820 N N . ILE A 1 363 ? 6.485 -0.652 4.702 1.00 76.50 363 ILE A N 1
ATOM 2821 C CA . ILE A 1 363 ? 6.736 0.695 4.175 1.00 76.50 363 ILE A CA 1
ATOM 2822 C C . ILE A 1 363 ? 7.588 0.690 2.893 1.00 76.50 363 ILE A C 1
ATOM 2824 O O . ILE A 1 363 ? 7.463 1.596 2.068 1.00 76.50 363 ILE A O 1
ATOM 2828 N N . ASN A 1 364 ? 8.413 -0.338 2.690 1.00 80.69 364 ASN A N 1
ATOM 2829 C CA . ASN A 1 364 ? 9.288 -0.466 1.529 1.00 80.69 364 ASN A CA 1
ATOM 2830 C C . ASN A 1 364 ? 8.670 -1.239 0.350 1.00 80.69 364 ASN A C 1
ATOM 2832 O O . ASN A 1 364 ? 9.357 -1.450 -0.651 1.00 80.69 364 ASN A O 1
ATOM 2836 N N . ASN A 1 365 ? 7.401 -1.659 0.441 1.00 84.75 365 ASN A N 1
ATOM 2837 C CA . ASN A 1 365 ? 6.660 -2.280 -0.668 1.00 84.75 365 ASN A CA 1
ATOM 2838 C C . ASN A 1 365 ? 5.560 -1.380 -1.257 1.00 84.75 365 ASN A C 1
ATOM 2840 O O . ASN A 1 365 ? 4.771 -1.844 -2.076 1.00 84.75 365 ASN A O 1
ATOM 2844 N N . ALA A 1 366 ? 5.461 -0.130 -0.805 1.00 88.19 366 ALA A N 1
ATOM 2845 C CA . ALA A 1 366 ? 4.463 0.821 -1.271 1.00 88.19 366 ALA A CA 1
ATOM 2846 C C . ALA A 1 366 ? 4.913 1.449 -2.598 1.00 88.19 366 ALA A C 1
ATOM 2848 O O . ALA A 1 366 ? 5.806 2.301 -2.617 1.00 88.19 366 ALA A O 1
ATOM 2849 N N . LEU A 1 367 ? 4.300 1.015 -3.698 1.00 92.94 367 LEU A N 1
ATOM 2850 C CA . LEU A 1 367 ? 4.659 1.382 -5.066 1.00 92.94 367 LEU A CA 1
ATOM 2851 C C . LEU A 1 367 ? 3.558 2.212 -5.726 1.00 92.94 367 LEU A C 1
ATOM 2853 O O . LEU A 1 367 ? 2.380 1.897 -5.596 1.00 92.94 367 LEU A O 1
ATOM 2857 N N . LYS A 1 368 ? 3.934 3.232 -6.490 1.00 92.44 368 LYS A N 1
ATOM 2858 C CA . LYS A 1 368 ? 3.020 4.048 -7.294 1.00 92.44 368 LYS A CA 1
ATOM 2859 C C . LYS A 1 368 ? 3.300 3.859 -8.772 1.00 92.44 368 LYS A C 1
ATOM 2861 O O . LYS A 1 368 ? 4.452 3.905 -9.194 1.00 92.44 368 LYS A O 1
ATOM 2866 N N . PHE A 1 369 ? 2.243 3.701 -9.556 1.00 93.81 369 PHE A N 1
ATOM 2867 C CA . PHE A 1 369 ? 2.321 3.716 -11.012 1.00 93.81 369 PHE A CA 1
ATOM 2868 C C . PHE A 1 369 ? 2.140 5.152 -11.480 1.00 93.81 369 PHE A C 1
ATOM 2870 O O . PHE A 1 369 ? 1.025 5.659 -11.506 1.00 93.81 369 PHE A O 1
ATOM 2877 N N . ILE A 1 370 ? 3.243 5.810 -11.821 1.00 93.44 370 ILE A N 1
ATOM 2878 C CA . ILE A 1 370 ? 3.240 7.212 -12.238 1.00 93.44 370 ILE A CA 1
ATOM 2879 C C . ILE A 1 370 ? 3.437 7.253 -13.752 1.00 93.44 370 ILE A C 1
ATOM 2881 O O . ILE A 1 370 ? 4.487 6.800 -14.222 1.00 93.44 370 ILE A O 1
ATOM 2885 N N . PRO A 1 371 ? 2.466 7.755 -14.534 1.00 95.06 371 PRO A N 1
ATOM 2886 C CA . PRO A 1 371 ? 2.650 7.967 -15.962 1.00 95.06 371 PRO A CA 1
ATOM 2887 C C . PRO A 1 371 ? 3.913 8.786 -16.237 1.00 95.06 371 PRO A C 1
ATOM 2889 O O . PRO A 1 371 ? 4.154 9.804 -15.586 1.00 95.06 371 PRO A O 1
ATOM 2892 N N . ILE A 1 372 ? 4.717 8.395 -17.229 1.00 95.81 372 ILE A N 1
ATOM 2893 C CA . ILE A 1 372 ? 5.968 9.116 -17.527 1.00 95.81 372 ILE A CA 1
ATOM 2894 C C . ILE A 1 372 ? 5.720 10.588 -17.897 1.00 95.81 372 ILE A C 1
ATOM 2896 O O . ILE A 1 372 ? 6.592 11.425 -17.677 1.00 95.81 372 ILE A O 1
ATOM 2900 N N . THR A 1 373 ? 4.520 10.908 -18.394 1.00 95.50 373 THR A N 1
ATOM 2901 C CA . THR A 1 373 ? 4.064 12.264 -18.738 1.00 95.50 373 THR A CA 1
ATOM 2902 C C . THR A 1 373 ? 3.873 13.180 -17.529 1.00 95.50 373 THR A C 1
ATOM 2904 O O . THR A 1 373 ? 3.775 14.391 -17.692 1.00 95.50 373 THR A O 1
ATOM 2907 N N . GLU A 1 374 ? 3.794 12.630 -16.315 1.00 94.25 374 GLU A N 1
ATOM 2908 C CA . GLU A 1 374 ? 3.767 13.424 -15.078 1.00 94.25 374 GLU A CA 1
ATOM 2909 C C . GLU A 1 374 ? 5.173 13.842 -14.626 1.00 94.25 374 GLU A C 1
ATOM 2911 O O . GLU A 1 374 ? 5.325 14.759 -13.821 1.00 94.25 374 GLU A O 1
ATOM 2916 N N . VAL A 1 375 ? 6.210 13.180 -15.147 1.00 94.69 375 VAL A N 1
ATOM 2917 C CA . VAL A 1 375 ? 7.614 13.411 -14.777 1.00 94.69 375 VAL A CA 1
ATOM 2918 C C . VAL A 1 375 ? 8.379 14.137 -15.887 1.00 94.69 375 VAL A C 1
ATOM 2920 O O . VAL A 1 375 ? 9.253 14.958 -15.600 1.00 94.69 375 VAL A O 1
ATOM 2923 N N . PHE A 1 376 ? 8.049 13.847 -17.145 1.00 94.38 376 PHE A N 1
ATOM 2924 C CA . PHE A 1 376 ? 8.696 14.384 -18.338 1.00 94.38 376 PHE A CA 1
ATOM 2925 C C . PHE A 1 376 ? 7.672 14.952 -19.314 1.00 94.38 376 PHE A C 1
ATOM 2927 O O . PHE A 1 376 ? 6.551 14.457 -19.417 1.00 94.38 376 PHE A O 1
ATOM 2934 N N . ASN A 1 377 ? 8.088 15.956 -20.082 1.00 93.75 377 ASN A N 1
ATOM 2935 C CA . ASN A 1 377 ? 7.310 16.418 -21.231 1.00 93.75 377 ASN A CA 1
ATOM 2936 C C . ASN A 1 377 ? 7.589 15.569 -22.490 1.00 93.75 377 ASN A C 1
ATOM 2938 O O . ASN A 1 377 ? 8.533 14.777 -22.533 1.00 93.75 377 ASN A O 1
ATOM 2942 N N . ASP A 1 378 ? 6.788 15.764 -23.541 1.00 91.12 378 ASP A N 1
ATOM 2943 C CA . ASP A 1 378 ? 6.887 14.977 -24.777 1.00 91.12 378 ASP A CA 1
ATOM 2944 C C . ASP A 1 378 ? 8.235 15.120 -25.509 1.00 91.12 378 ASP A C 1
ATOM 2946 O O . ASP A 1 378 ? 8.713 14.151 -26.103 1.00 91.12 378 ASP A O 1
ATOM 2950 N N . GLU A 1 379 ? 8.882 16.290 -25.464 1.00 91.44 379 GLU A N 1
ATOM 2951 C CA . GLU A 1 379 ? 10.186 16.511 -26.111 1.00 91.44 379 GLU A CA 1
ATOM 2952 C C . GLU A 1 379 ? 11.308 15.751 -25.396 1.00 91.44 379 GLU A C 1
ATOM 2954 O O . GLU A 1 379 ? 12.189 15.158 -26.034 1.00 91.44 379 GLU A O 1
ATOM 2959 N N . GLU A 1 380 ? 11.265 15.741 -24.063 1.00 92.94 380 GLU A N 1
ATOM 2960 C CA . GLU A 1 380 ? 12.182 14.965 -23.239 1.00 92.94 380 GLU A CA 1
ATOM 2961 C C . GLU A 1 380 ? 11.992 13.479 -23.507 1.00 92.94 380 GLU A C 1
ATOM 2963 O O . GLU A 1 380 ? 12.962 12.814 -23.858 1.00 92.94 380 GLU A O 1
ATOM 2968 N N . ILE A 1 381 ? 10.753 12.978 -23.456 1.00 92.25 381 ILE A N 1
ATOM 2969 C CA . ILE A 1 381 ? 10.434 11.573 -23.754 1.00 92.25 381 ILE A CA 1
ATOM 2970 C C . ILE A 1 381 ? 10.950 11.187 -25.146 1.00 92.25 381 ILE A C 1
ATOM 2972 O O . ILE A 1 381 ? 11.669 10.199 -25.288 1.00 92.25 381 ILE A O 1
ATOM 2976 N N . ALA A 1 382 ? 10.688 12.005 -26.169 1.00 89.38 382 ALA A N 1
ATOM 2977 C CA . ALA A 1 382 ? 11.177 11.753 -27.524 1.00 89.38 382 ALA A CA 1
ATOM 2978 C C . ALA A 1 382 ? 12.714 11.733 -27.621 1.00 89.38 382 ALA A C 1
ATOM 2980 O O . ALA A 1 382 ? 13.277 11.072 -28.498 1.00 89.38 382 ALA A O 1
ATOM 2981 N N . THR A 1 383 ? 13.412 12.464 -26.751 1.00 89.44 383 THR A N 1
ATOM 2982 C CA . THR A 1 383 ? 14.878 12.435 -26.662 1.00 89.44 383 THR A CA 1
ATOM 2983 C C . THR A 1 383 ? 15.368 11.125 -26.051 1.00 89.44 383 THR A C 1
ATOM 2985 O O . THR A 1 383 ? 16.304 10.525 -26.580 1.00 89.44 383 THR A O 1
ATOM 2988 N N . MET A 1 384 ? 14.709 10.646 -24.996 1.00 89.44 384 MET A N 1
ATOM 2989 C CA . MET A 1 384 ? 15.005 9.356 -24.364 1.00 89.44 384 MET A CA 1
ATOM 2990 C C . MET A 1 384 ? 14.796 8.192 -25.331 1.00 89.44 384 MET A C 1
ATOM 2992 O O . MET A 1 384 ? 15.673 7.345 -25.490 1.00 89.44 384 MET A O 1
ATOM 2996 N N . ASP A 1 385 ? 13.666 8.203 -26.034 1.00 87.19 385 ASP A N 1
ATOM 2997 C CA . ASP A 1 385 ? 13.257 7.171 -26.987 1.00 87.19 385 ASP A CA 1
ATOM 2998 C C . ASP A 1 385 ? 14.292 6.992 -28.116 1.00 87.19 385 ASP A C 1
ATOM 3000 O O . ASP A 1 385 ? 14.638 5.875 -28.510 1.00 87.19 385 ASP A O 1
ATOM 3004 N N . LYS A 1 386 ? 14.902 8.094 -28.579 1.00 82.81 386 LYS A N 1
ATOM 3005 C CA . LYS A 1 386 ? 16.004 8.043 -29.558 1.00 82.81 386 LYS A CA 1
ATOM 3006 C C . LYS A 1 386 ? 17.238 7.315 -29.025 1.00 82.81 386 LYS A C 1
ATOM 3008 O O . LYS A 1 386 ? 17.888 6.608 -29.791 1.00 82.81 386 LYS A O 1
ATOM 3013 N N . LEU A 1 387 ? 17.577 7.500 -27.749 1.00 74.50 387 LEU A N 1
ATOM 3014 C CA . LEU A 1 387 ? 18.758 6.891 -27.126 1.00 74.50 387 LEU A CA 1
ATOM 3015 C C . LEU A 1 387 ? 18.567 5.392 -26.883 1.00 74.50 387 LEU A C 1
ATOM 3017 O O . LEU A 1 387 ? 19.526 4.626 -26.958 1.00 74.50 387 LEU A O 1
ATOM 3021 N N . THR A 1 388 ? 17.333 4.964 -26.622 1.00 66.19 388 THR A N 1
ATOM 3022 C CA . THR A 1 388 ? 16.997 3.559 -26.365 1.00 66.19 388 THR A CA 1
ATOM 3023 C C . THR A 1 388 ? 16.738 2.754 -27.641 1.00 66.19 388 THR A C 1
ATOM 3025 O O . THR A 1 388 ? 16.661 1.526 -27.574 1.00 66.19 388 THR A O 1
ATOM 3028 N N . GLY A 1 389 ? 16.641 3.417 -28.801 1.00 55.66 389 GLY A N 1
ATOM 3029 C CA . GLY A 1 389 ? 16.298 2.800 -30.087 1.00 55.66 389 GLY A CA 1
ATOM 3030 C C . GLY A 1 389 ? 14.793 2.586 -30.286 1.00 55.66 389 GLY A C 1
ATOM 3031 O O . GLY A 1 389 ? 14.385 1.915 -31.236 1.00 55.66 389 GLY A O 1
ATOM 3032 N N . ILE A 1 390 ? 13.962 3.159 -29.414 1.00 55.78 390 ILE A N 1
ATOM 3033 C CA . ILE A 1 390 ? 12.504 3.104 -29.491 1.00 55.78 390 ILE A CA 1
ATOM 3034 C C . ILE A 1 390 ? 12.064 4.242 -30.409 1.00 55.78 390 ILE A C 1
ATOM 3036 O O . ILE A 1 390 ? 12.131 5.415 -30.069 1.00 55.78 390 ILE A O 1
ATOM 3040 N N . SER A 1 391 ? 11.639 3.922 -31.627 1.00 44.34 391 SER A N 1
ATOM 3041 C CA . SER A 1 391 ? 11.072 4.935 -32.517 1.00 44.34 391 SER A CA 1
ATOM 3042 C C . SER A 1 391 ? 9.560 4.972 -32.337 1.00 44.34 391 SER A C 1
ATOM 3044 O O . SER A 1 391 ? 8.856 4.029 -32.704 1.00 44.34 391 SER A O 1
ATOM 3046 N N . ASN A 1 392 ? 9.039 6.089 -31.820 1.00 42.56 392 ASN A N 1
ATOM 3047 C CA . ASN A 1 392 ? 7.650 6.450 -32.069 1.00 42.56 392 ASN A CA 1
ATOM 3048 C C . ASN A 1 392 ? 7.481 6.543 -33.585 1.00 42.56 392 ASN A C 1
ATOM 3050 O O . ASN A 1 392 ? 7.983 7.464 -34.233 1.00 42.56 392 ASN A O 1
ATOM 3054 N N . VAL A 1 393 ? 6.818 5.548 -34.175 1.00 37.75 393 VAL A N 1
ATOM 3055 C CA . VAL A 1 393 ? 6.459 5.584 -35.589 1.00 37.75 393 VAL A CA 1
ATOM 3056 C C . VAL A 1 393 ? 5.360 6.630 -35.732 1.00 37.75 393 VAL A C 1
ATOM 3058 O O . VAL A 1 393 ? 4.170 6.315 -35.674 1.00 37.75 393 VAL A O 1
ATOM 3061 N N . ASN A 1 394 ? 5.764 7.887 -35.915 1.00 37.50 394 ASN A N 1
ATOM 3062 C CA . ASN A 1 394 ? 4.902 8.899 -36.500 1.00 37.50 394 ASN A CA 1
ATOM 3063 C C . ASN A 1 394 ? 4.465 8.364 -37.866 1.00 37.50 394 ASN A C 1
ATOM 3065 O O . ASN A 1 394 ? 5.263 8.238 -38.792 1.00 37.50 394 ASN A O 1
ATOM 3069 N N . VAL A 1 395 ? 3.187 8.001 -37.987 1.00 45.19 395 VAL A N 1
ATOM 3070 C CA . VAL A 1 395 ? 2.611 7.474 -39.238 1.00 45.19 395 VAL A CA 1
ATOM 3071 C C . VAL A 1 395 ? 2.445 8.588 -40.285 1.00 45.19 395 VAL A C 1
ATOM 3073 O O . VAL A 1 395 ? 2.053 8.335 -41.421 1.00 45.19 395 VAL A O 1
ATOM 3076 N N . GLU A 1 396 ? 2.837 9.817 -39.963 1.00 46.44 396 GLU A N 1
ATOM 3077 C CA . GLU A 1 396 ? 2.859 10.941 -40.889 1.00 46.44 396 GLU A CA 1
ATOM 3078 C C . GLU A 1 396 ? 4.282 11.286 -41.312 1.00 46.44 396 GLU A C 1
ATOM 3080 O O . GLU A 1 396 ? 4.828 12.325 -40.969 1.00 46.44 396 GLU A O 1
ATOM 3085 N N . GLN A 1 397 ? 4.890 10.366 -42.055 1.00 45.09 397 GLN A N 1
ATOM 3086 C CA . GLN A 1 397 ? 5.691 10.642 -43.251 1.00 45.09 397 GLN A CA 1
ATOM 3087 C C . GLN A 1 397 ? 6.219 9.300 -43.747 1.00 45.09 397 GLN A C 1
ATOM 3089 O O . GLN A 1 397 ? 7.320 8.859 -43.425 1.00 45.09 397 GLN A O 1
ATOM 3094 N N . LYS A 1 398 ? 5.401 8.616 -44.554 1.00 43.38 398 LYS A N 1
ATOM 3095 C CA . LYS A 1 398 ? 5.883 7.507 -45.375 1.00 43.38 398 LYS A CA 1
ATOM 3096 C C . LYS A 1 398 ? 7.005 8.078 -46.243 1.00 43.38 398 LYS A C 1
ATOM 3098 O O . LYS A 1 398 ? 6.727 8.835 -47.171 1.00 43.38 398 LYS A O 1
ATOM 3103 N N . GLN A 1 399 ? 8.255 7.774 -45.900 1.00 47.91 399 GLN A N 1
ATOM 3104 C CA . GLN A 1 399 ? 9.413 8.129 -46.710 1.00 47.91 399 GLN A CA 1
ATOM 3105 C C . GLN A 1 399 ? 9.108 7.637 -48.130 1.00 47.91 399 GLN A C 1
ATOM 3107 O O . GLN A 1 399 ? 8.826 6.452 -48.325 1.00 47.91 399 GLN A O 1
ATOM 3112 N N . ALA A 1 400 ? 9.012 8.559 -49.091 1.00 53.06 400 ALA A N 1
ATOM 3113 C CA . ALA A 1 400 ? 8.631 8.226 -50.455 1.00 53.06 400 ALA A CA 1
ATOM 3114 C C . ALA A 1 400 ? 9.651 7.218 -50.994 1.00 53.06 400 ALA A C 1
ATOM 3116 O O . ALA A 1 400 ? 10.809 7.555 -51.228 1.00 53.06 400 ALA A O 1
ATOM 3117 N N . ASN A 1 401 ? 9.230 5.969 -51.158 1.00 57.12 401 ASN A N 1
ATOM 3118 C CA . ASN A 1 401 ? 10.041 4.927 -51.749 1.00 57.12 401 ASN A CA 1
ATOM 3119 C C . ASN A 1 401 ? 10.120 5.252 -53.246 1.00 57.12 401 ASN A C 1
ATOM 3121 O O . ASN A 1 401 ? 9.155 5.084 -53.991 1.00 57.12 401 ASN A O 1
ATOM 3125 N N . THR A 1 402 ? 11.244 5.821 -53.673 1.00 66.44 402 THR A N 1
ATOM 3126 C CA . THR A 1 402 ? 11.429 6.374 -55.025 1.00 66.44 402 THR A CA 1
ATOM 3127 C C . THR A 1 402 ? 11.536 5.303 -56.112 1.00 66.44 402 THR A C 1
ATOM 3129 O O . THR A 1 402 ? 11.558 5.625 -57.295 1.00 66.44 402 THR A O 1
ATOM 3132 N N . TYR A 1 403 ? 11.557 4.019 -55.750 1.00 86.19 403 TYR A N 1
ATOM 3133 C CA . TYR A 1 403 ? 11.608 2.930 -56.719 1.00 86.19 403 TYR A CA 1
ATOM 3134 C C . TYR A 1 403 ? 10.340 2.844 -57.576 1.00 86.19 403 TYR A C 1
ATOM 3136 O O . TYR A 1 403 ? 9.212 2.865 -57.075 1.00 86.19 403 TYR A O 1
ATOM 3144 N N . VAL A 1 404 ? 10.558 2.695 -58.879 1.00 87.44 404 VAL A N 1
ATOM 3145 C CA . VAL A 1 404 ? 9.530 2.516 -59.900 1.00 87.44 404 VAL A CA 1
ATOM 3146 C C . VAL A 1 404 ? 9.524 1.060 -60.342 1.00 87.44 404 VAL A C 1
ATOM 3148 O O . VAL A 1 404 ? 10.572 0.503 -60.678 1.00 87.44 404 VAL A O 1
ATOM 3151 N N . TYR A 1 405 ? 8.341 0.458 -60.373 1.00 90.94 405 TYR A N 1
ATOM 3152 C CA . TYR A 1 405 ? 8.135 -0.919 -60.808 1.00 90.94 405 TYR A CA 1
ATOM 3153 C C . TYR A 1 405 ? 7.215 -0.970 -62.027 1.00 90.94 405 TYR A C 1
ATOM 3155 O O . TYR A 1 405 ? 6.352 -0.116 -62.221 1.00 90.94 405 TYR A O 1
ATOM 3163 N N . THR A 1 406 ? 7.387 -1.992 -62.848 1.00 88.69 406 THR A N 1
ATOM 3164 C CA . THR A 1 406 ? 6.419 -2.403 -63.875 1.00 88.69 406 THR A CA 1
ATOM 3165 C C . THR A 1 406 ? 5.199 -3.074 -63.236 1.00 88.69 406 THR A C 1
ATOM 3167 O O . THR A 1 406 ? 5.221 -3.419 -62.052 1.00 88.69 406 THR A O 1
ATOM 3170 N N . ILE A 1 407 ? 4.115 -3.264 -63.998 1.00 86.81 407 ILE A N 1
ATOM 3171 C CA . ILE A 1 407 ? 2.904 -3.944 -63.495 1.00 86.81 407 ILE A CA 1
ATOM 3172 C C . ILE A 1 407 ? 3.210 -5.389 -63.066 1.00 86.81 407 ILE A C 1
ATOM 3174 O O . ILE A 1 407 ? 2.636 -5.865 -62.092 1.00 86.81 407 ILE A O 1
ATOM 3178 N N . ASP A 1 408 ? 4.131 -6.068 -63.754 1.00 85.81 408 ASP A N 1
ATOM 3179 C CA . ASP A 1 408 ? 4.606 -7.419 -63.431 1.00 85.81 408 ASP A CA 1
ATOM 3180 C C . ASP A 1 408 ? 5.629 -7.450 -62.278 1.00 85.81 408 ASP A C 1
ATOM 3182 O O . ASP A 1 408 ? 6.154 -8.508 -61.945 1.00 85.81 408 ASP A O 1
ATOM 3186 N N . GLY A 1 409 ? 5.895 -6.309 -61.630 1.00 80.06 409 GLY A N 1
ATOM 3187 C CA . GLY A 1 409 ? 6.657 -6.236 -60.381 1.00 80.06 409 GLY A CA 1
ATOM 3188 C C . GLY A 1 409 ? 8.173 -6.118 -60.542 1.00 80.06 409 GLY A C 1
ATOM 3189 O O . GLY A 1 409 ? 8.893 -6.159 -59.545 1.00 80.06 409 GLY A O 1
ATOM 3190 N N . ARG A 1 410 ? 8.693 -5.927 -61.761 1.00 88.19 410 ARG A N 1
ATOM 3191 C CA . ARG A 1 410 ? 10.132 -5.703 -61.983 1.00 88.19 410 ARG A CA 1
ATOM 3192 C C . ARG A 1 410 ? 10.500 -4.250 -61.709 1.00 88.19 410 ARG A C 1
ATOM 3194 O O . ARG A 1 410 ? 9.853 -3.345 -62.239 1.00 88.19 410 ARG A O 1
ATOM 3201 N N . MET A 1 411 ? 11.551 -4.026 -60.921 1.00 87.62 411 MET A N 1
ATOM 3202 C CA . MET A 1 411 ? 12.105 -2.691 -60.676 1.00 87.62 411 MET A CA 1
ATOM 3203 C C . MET A 1 411 ? 12.750 -2.149 -61.959 1.00 87.62 411 MET A C 1
ATOM 3205 O O . MET A 1 411 ? 13.566 -2.831 -62.572 1.00 87.62 411 MET A O 1
ATOM 3209 N N . VAL A 1 412 ? 12.398 -0.923 -62.350 1.00 88.88 412 VAL A N 1
ATOM 3210 C CA . VAL A 1 412 ? 12.876 -0.279 -63.591 1.00 88.88 412 VAL A CA 1
ATOM 3211 C C . VAL A 1 412 ? 13.577 1.058 -63.372 1.00 88.88 412 VAL A C 1
ATOM 3213 O O . VAL A 1 412 ? 14.131 1.617 -64.312 1.00 88.88 412 VAL A O 1
ATOM 3216 N N . GLY A 1 413 ? 13.592 1.577 -62.145 1.00 85.56 413 GLY A N 1
ATOM 3217 C CA . GLY A 1 413 ? 14.317 2.805 -61.842 1.00 85.56 413 GLY A CA 1
ATOM 3218 C C . GLY A 1 413 ? 14.020 3.364 -60.460 1.00 85.56 413 GLY A C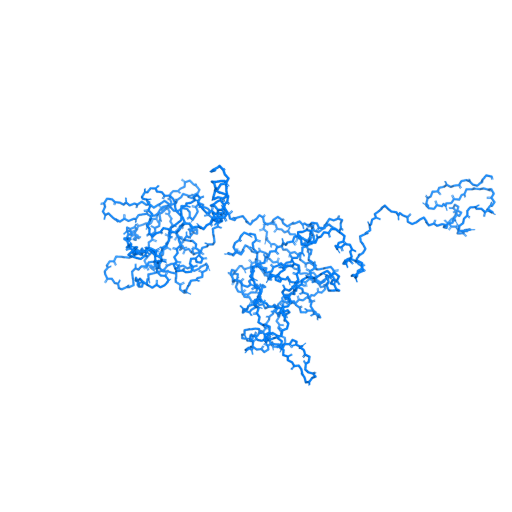 1
ATOM 3219 O O . GLY A 1 413 ? 13.295 2.763 -59.667 1.00 85.56 413 GLY A O 1
ATOM 3220 N N . LYS A 1 414 ? 14.594 4.538 -60.191 1.00 85.44 414 LYS A N 1
ATOM 3221 C CA . LYS A 1 414 ? 14.359 5.354 -58.985 1.00 85.44 414 LYS A CA 1
ATOM 3222 C C . LYS A 1 414 ? 13.604 6.661 -59.286 1.00 85.44 414 LYS A C 1
ATOM 3224 O O . LYS A 1 414 ? 13.445 7.496 -58.405 1.00 85.44 414 LYS A O 1
ATOM 3229 N N . ASP A 1 415 ? 13.203 6.867 -60.539 1.00 81.19 415 ASP A N 1
ATOM 3230 C CA . ASP A 1 415 ? 12.389 7.991 -61.008 1.00 81.19 415 ASP A CA 1
ATOM 3231 C C . ASP A 1 415 ? 11.676 7.565 -62.305 1.00 81.19 415 ASP A C 1
ATOM 3233 O O . ASP A 1 415 ? 12.088 6.611 -62.968 1.00 81.19 415 ASP A O 1
ATOM 3237 N N . ILE A 1 416 ? 10.599 8.259 -62.660 1.00 82.00 416 ILE A N 1
ATOM 3238 C CA . ILE A 1 416 ? 9.834 8.053 -63.894 1.00 82.00 416 ILE A CA 1
ATOM 3239 C C . ILE A 1 416 ? 10.464 8.754 -65.108 1.00 82.00 416 ILE A C 1
ATOM 3241 O O . ILE A 1 416 ? 10.079 8.487 -66.247 1.00 82.00 416 ILE A O 1
ATOM 3245 N N . LYS A 1 417 ? 11.427 9.659 -64.889 1.00 83.62 417 LYS A N 1
ATOM 3246 C CA . LYS A 1 417 ? 12.117 10.388 -65.961 1.00 83.62 417 LYS A CA 1
ATOM 3247 C C . LYS A 1 417 ? 12.974 9.441 -66.803 1.00 83.62 417 LYS A C 1
ATOM 3249 O O . LYS A 1 417 ? 13.867 8.780 -66.288 1.00 83.62 417 LYS A O 1
ATOM 3254 N N . GLY A 1 418 ? 12.717 9.419 -68.110 1.00 79.69 418 GLY A N 1
ATOM 3255 C CA . GLY A 1 418 ? 13.442 8.576 -69.068 1.00 79.69 418 GLY A CA 1
ATOM 3256 C C . GLY A 1 418 ? 12.869 7.167 -69.242 1.00 79.69 418 GLY A C 1
ATOM 3257 O O . GLY A 1 418 ? 13.398 6.405 -70.048 1.00 79.69 418 GLY A O 1
ATOM 3258 N N . LEU A 1 419 ? 11.785 6.819 -68.538 1.00 86.25 419 LEU A N 1
ATOM 3259 C CA . LEU A 1 419 ? 11.043 5.589 -68.811 1.00 86.25 419 LEU A CA 1
ATOM 3260 C C . LEU A 1 419 ? 10.213 5.727 -70.095 1.00 86.25 419 LEU A C 1
ATOM 3262 O O . LEU A 1 419 ? 9.756 6.815 -70.450 1.00 86.25 419 LEU A O 1
ATOM 3266 N N . ALA A 1 420 ? 10.014 4.606 -70.789 1.00 86.75 420 ALA A N 1
ATOM 3267 C CA . ALA A 1 420 ? 9.135 4.542 -71.950 1.00 86.75 420 ALA A CA 1
ATOM 3268 C C . ALA A 1 420 ? 7.673 4.846 -71.565 1.00 86.75 420 ALA A C 1
ATOM 3270 O O . ALA A 1 420 ? 7.277 4.745 -70.404 1.00 86.75 420 ALA A O 1
ATOM 3271 N N . LYS A 1 421 ? 6.847 5.201 -72.555 1.00 89.69 421 LYS A N 1
ATOM 3272 C CA . LYS A 1 421 ? 5.410 5.424 -72.340 1.00 89.69 421 LYS A CA 1
ATOM 3273 C C . LYS A 1 421 ? 4.753 4.138 -71.837 1.00 89.69 421 LYS A C 1
ATOM 3275 O O . LYS A 1 421 ? 4.918 3.087 -72.453 1.00 89.69 421 LYS A O 1
ATOM 3280 N N . GLY A 1 422 ? 4.005 4.212 -70.738 1.00 88.31 422 GLY A N 1
ATOM 3281 C CA . GLY A 1 422 ? 3.443 3.022 -70.097 1.00 88.31 422 GLY A CA 1
ATOM 3282 C C . GLY A 1 422 ? 2.913 3.255 -68.683 1.00 88.31 422 GLY A C 1
ATOM 3283 O O . GLY A 1 422 ? 2.943 4.369 -68.163 1.00 88.31 422 GLY A O 1
ATOM 3284 N N . LEU A 1 423 ? 2.398 2.190 -68.062 1.00 89.62 423 LEU A N 1
ATOM 3285 C CA . LEU A 1 423 ? 1.874 2.204 -66.694 1.00 89.62 423 LEU A CA 1
ATOM 3286 C C . LEU A 1 423 ? 2.884 1.575 -65.725 1.00 89.62 423 LEU A C 1
ATOM 3288 O O . LEU A 1 423 ? 3.340 0.452 -65.936 1.00 89.62 423 LEU A O 1
ATOM 3292 N N . TYR A 1 424 ? 3.169 2.280 -64.636 1.00 91.06 424 TYR A N 1
ATOM 3293 C CA . TYR A 1 424 ? 4.149 1.904 -63.621 1.00 91.06 424 TYR A CA 1
ATOM 3294 C C . TYR A 1 424 ? 3.555 1.988 -62.214 1.00 91.06 424 TYR A C 1
ATOM 3296 O O . TYR A 1 424 ? 2.533 2.638 -61.997 1.00 91.06 424 TYR A O 1
ATOM 3304 N N . ILE A 1 425 ? 4.202 1.345 -61.244 1.00 87.75 425 ILE A N 1
ATOM 3305 C CA . ILE A 1 425 ? 3.876 1.423 -59.821 1.00 87.75 425 ILE A CA 1
ATOM 3306 C C . ILE A 1 425 ? 4.957 2.234 -59.106 1.00 87.75 425 ILE A C 1
ATOM 3308 O O . ILE A 1 425 ? 6.123 1.843 -59.092 1.00 87.75 425 ILE A O 1
ATOM 3312 N N . VAL A 1 426 ? 4.561 3.343 -58.481 1.00 84.31 426 VAL A N 1
ATOM 3313 C CA . VAL A 1 426 ? 5.428 4.190 -57.645 1.00 84.31 426 VAL A CA 1
ATOM 3314 C C . VAL A 1 426 ? 4.730 4.397 -56.311 1.00 84.31 426 VAL A C 1
ATOM 3316 O O . VAL A 1 426 ? 3.565 4.794 -56.277 1.00 84.31 426 VAL A O 1
ATOM 3319 N N . ASN A 1 427 ? 5.401 4.095 -55.197 1.00 79.81 427 ASN A N 1
ATOM 3320 C CA . ASN A 1 427 ? 4.798 4.173 -53.857 1.00 79.81 427 ASN A CA 1
ATOM 3321 C C . ASN A 1 427 ? 3.471 3.396 -53.705 1.00 79.81 427 ASN A C 1
ATOM 3323 O O . ASN A 1 427 ? 2.581 3.801 -52.956 1.00 79.81 427 ASN A O 1
ATOM 3327 N N . GLY A 1 428 ? 3.322 2.281 -54.429 1.00 74.94 428 GLY A N 1
ATOM 3328 C CA . GLY A 1 428 ? 2.097 1.474 -54.432 1.00 74.94 428 GLY A CA 1
ATOM 3329 C C . GLY A 1 428 ? 0.928 2.086 -55.216 1.00 74.94 428 GLY A C 1
ATOM 3330 O O . GLY A 1 428 ? -0.178 1.557 -55.160 1.00 74.94 428 GLY A O 1
ATOM 3331 N N . LYS A 1 429 ? 1.147 3.183 -55.955 1.00 81.12 429 LYS A N 1
ATOM 3332 C CA . LYS A 1 429 ? 0.149 3.813 -56.830 1.00 81.12 429 LYS A CA 1
ATOM 3333 C C . LYS A 1 429 ? 0.499 3.601 -58.298 1.00 81.12 429 LYS A C 1
ATOM 3335 O O . LYS A 1 429 ? 1.667 3.638 -58.674 1.00 81.12 429 LYS A O 1
ATOM 3340 N N . LYS A 1 430 ? -0.532 3.423 -59.124 1.00 87.31 430 LYS A N 1
ATOM 3341 C CA . LYS A 1 430 ? -0.416 3.354 -60.585 1.00 87.31 430 LYS A CA 1
ATOM 3342 C C . LYS A 1 430 ? -0.149 4.752 -61.152 1.00 87.31 430 LYS A C 1
ATOM 3344 O O . LYS A 1 430 ? -0.906 5.677 -60.872 1.00 87.31 430 LYS A O 1
ATOM 3349 N N . VAL A 1 431 ? 0.902 4.893 -61.951 1.00 85.62 431 VAL A N 1
ATOM 3350 C CA . VAL A 1 431 ? 1.330 6.137 -62.602 1.00 85.62 431 VAL A CA 1
ATOM 3351 C C . VAL A 1 431 ? 1.481 5.876 -64.096 1.00 85.62 431 VAL A C 1
ATOM 3353 O O . VAL A 1 431 ? 2.105 4.895 -64.490 1.00 85.62 431 VAL A O 1
ATOM 3356 N N . VAL A 1 432 ? 0.905 6.740 -64.930 1.00 89.06 432 VAL A N 1
ATOM 3357 C CA . VAL A 1 432 ? 1.025 6.660 -66.394 1.00 89.06 432 VAL A CA 1
ATOM 3358 C C . VAL A 1 432 ? 2.112 7.627 -66.854 1.00 89.06 432 VAL A C 1
ATOM 3360 O O . VAL A 1 432 ? 1.973 8.835 -66.664 1.00 89.06 432 VAL A O 1
ATOM 3363 N N . VAL A 1 433 ? 3.161 7.108 -67.488 1.00 86.25 433 VAL A N 1
ATOM 3364 C CA . VAL A 1 433 ? 4.146 7.902 -68.235 1.00 86.25 433 VAL A CA 1
ATOM 3365 C C . VAL A 1 433 ? 3.612 8.061 -69.659 1.00 86.25 433 VAL A C 1
ATOM 3367 O O . VAL A 1 433 ? 3.351 7.064 -70.335 1.00 86.25 433 VAL A O 1
ATOM 3370 N N . LYS A 1 434 ? 3.364 9.307 -70.074 1.00 82.00 434 LYS A N 1
ATOM 3371 C CA . LYS A 1 434 ? 2.702 9.654 -71.343 1.00 82.00 434 LYS A CA 1
ATOM 3372 C C . LYS A 1 434 ? 3.665 10.025 -72.456 1.00 82.00 434 LYS A C 1
ATOM 3374 O O . LYS A 1 434 ? 4.769 10.521 -72.162 1.00 82.00 434 LYS A O 1
#

InterPro domains:
  IPR035992 Ricin B-like lectins [SSF50370] (17-112)